Protein AF-0000000065833928 (afdb_homodimer)

Organism: Anaplasma marginale (strain Florida) (NCBI:txid320483)

Foldseek 3Di:
DEWEWEADQFKIKIFDDDPLHTPDIDIDGDDLPQALVNVLVVVQVVVVVVPNCPLVPYDAYEYFHPDVSCVVRVQCNCCPVVVYRYHYQFLVLLVLQQAFEQDPDRGDGSLVSLLLSLVCVVPLQAFAFEWAQEQKTKTWTAHNRRYGNDIDIGGHLVPVQVCCVPPDDPADREHQDDDPDQDDDDRRVNVNSCSLVVNVCVVVVVLVVCVVPDPGDYQYEYEYPRCVSPPPPPSHNYYDPCSSVSSRVVSVVSVVD/DEWEWEADQFKIKIFDDDPLHTPDIDIDGDDLPQALVNVLVVVQVVVVVVPNCPLVPYDAYEYFHPDVSCVVRVQCNCCPVVVYRYHYQFLVLLVLQQAFEQDPDRGDGSLVSLLLSLVCVVPLQFFAFEWAQEQKTKTWTAHSRRYGNDIDIGGHLVPVQVCCVPVDDPADRAHQDDDPDQDDDDRRVNSNSCSLVVNVCVVVVVLVVCVVPDPGDYQYEYEYPRCVSPPPPPSHNYYDPCSSVSSRVVSVVSVVD

InterPro domains:
  IPR004619 Type III pantothenate kinase [MF_01274] (1-256)
  IPR004619 Type III pantothenate kinase [PF03309] (3-208)
  IPR004619 Type III pantothenate kinase [PTHR34265] (1-255)
  IPR004619 Type III pantothenate kinase [TIGR00671] (3-250)
  IPR043129 ATPase, nucleotide binding domain [SSF53067] (1-123)
  IPR043129 ATPase, nucleotide binding domain [SSF53067] (127-253)

pLDDT: mean 93.42, std 5.24, range [69.81, 98.81]

Solvent-accessible surface area (backbone atoms only — not comparable to full-atom values): 26391 Å² total; per-residue (Å²): 66,32,39,33,34,41,34,40,70,63,38,26,39,40,30,39,29,48,97,92,36,79,76,45,72,49,76,45,74,47,50,69,81,56,43,26,67,54,50,47,51,52,49,51,58,60,46,39,72,79,37,83,60,54,70,75,52,50,73,42,38,28,35,24,54,60,41,73,76,37,48,63,28,56,48,44,28,34,42,72,75,59,70,30,84,60,44,70,54,48,64,72,58,33,51,80,71,53,36,40,65,54,32,77,54,68,69,66,53,23,52,54,47,16,33,50,51,33,50,39,70,78,42,58,78,41,29,32,34,41,32,36,25,38,63,47,25,38,37,38,33,29,43,42,80,30,36,31,54,31,26,29,28,30,71,9,67,64,25,51,42,50,17,50,53,71,55,37,86,80,60,75,84,64,61,72,42,93,59,94,58,53,71,25,42,36,71,63,54,5,36,17,16,19,42,32,48,23,49,53,19,16,55,52,38,41,51,51,52,49,54,68,72,42,94,63,75,62,49,30,35,37,21,38,79,50,45,78,83,51,84,86,47,87,81,50,73,40,80,39,75,53,35,43,56,53,10,39,49,52,50,46,56,60,70,75,104,67,32,37,34,34,41,36,38,68,63,38,28,38,40,32,39,29,48,97,92,36,79,77,46,72,49,77,44,75,46,52,68,80,57,44,27,67,54,50,46,51,52,50,50,58,59,47,40,72,79,38,82,60,55,71,75,51,49,72,43,38,29,35,25,54,61,42,75,75,36,47,65,28,56,48,45,29,33,42,72,74,61,70,31,83,60,44,72,54,48,66,73,59,34,52,81,72,52,37,39,63,53,32,77,56,70,69,68,53,23,52,54,46,17,34,50,51,32,50,40,70,77,41,56,78,41,30,33,34,42,32,38,24,37,64,46,24,37,37,38,33,29,42,42,79,31,36,32,54,30,27,29,28,30,72,10,64,62,24,52,42,51,15,49,54,72,57,38,87,82,58,75,84,65,60,71,43,93,59,94,58,54,71,26,41,36,71,63,55,5,36,19,17,19,44,33,47,22,48,52,19,15,54,50,38,41,51,51,51,48,55,69,71,43,94,63,76,63,49,29,34,35,21,38,81,51,43,78,84,50,83,86,46,86,81,52,72,40,78,38,73,54,36,44,56,53,10,40,48,52,53,46,55,60,71,75,104

Nearest PDB structures (foldseek):
  3djc-assembly2_C  TM=9.016E-01  e=1.093E-24  Legionella pneumophila subsp. pneumophila str. Philadelphia 1
  3djc-assembly2_D  TM=9.157E-01  e=5.510E-23  Legionella pneumophila subsp. pneumophila str. Philadelphia 1
  4o5f-assembly1_B  TM=8.153E-01  e=4.069E-18  Burkholderia thailandensis E264
  5b8h-assembly1_B  TM=7.873E-01  e=9.593E-18  Burkholderia cenocepacia J2315
  4o8k-assembly1_B  TM=7.218E-01  e=5.014E-17  Burkholderia thailandensis E264

Secondary structure (DSSP, 8-state):
-EEEEEE-SSEEEEEEEETTEEEEEEEEE--TT--HHHHHHHHHHHHHTT-TTGGGG--EEEEEES-HHHHHHHHHHHHHHH---PEEP-THHHHTTT-EE-SSS----HHHHHHHHHHHHHSTTSEEEEEEESSEEEEEEE-TTSEEEEEEEEE-HHHHHHHHHHH-SSSPP------S-S-BSSHHHHHHHHHHHHHHHHHHHHHHHHHHH-SS-EEEEEESGGGGGGTT-TT-SEE-TTHHHHHHHHHHHHHH-/-EEEEEE-SSEEEEEEEETTEEEEEEEEE--TT--HHHHHHHHHHHHHTT-TTGGGG--EEEEEES-HHHHHHHHHHHHHHT---PEEP-THHHHTTT-EE-SSS----HHHHHHHHHHHHHSTTSEEEEEEESSEEEEEEE-TTSEEEEEEEEE-HHHHHHHHHHH-SSSPP------S-S-BSSHHHHHHHHHHHHHHHHHHHHHHHHHHH-SS-EEEEEESGGGGGGTT-TT-SEE-TTHHHHHHHHHHHHHH-

Structure (mmCIF, N/CA/C/O backbone):
data_AF-0000000065833928-model_v1
#
loop_
_entity.id
_entity.type
_entity.pdbx_description
1 polymer 'Type III pantothenate kinase'
#
loop_
_atom_site.group_PDB
_atom_site.id
_atom_site.type_symbol
_atom_site.label_atom_id
_atom_site.label_alt_id
_atom_site.label_comp_id
_atom_site.label_asym_id
_atom_site.label_entity_id
_atom_site.label_seq_id
_atom_site.pdbx_PDB_ins_code
_atom_site.Cartn_x
_atom_site.Cartn_y
_atom_site.Cartn_z
_atom_site.occupancy
_atom_site.B_iso_or_equiv
_atom_site.auth_seq_id
_atom_site.auth_comp_id
_atom_site.auth_asym_id
_atom_site.auth_atom_id
_atom_site.pdbx_PDB_model_num
ATOM 1 N N . MET A 1 1 ? -5.508 -31.406 -25.391 1 92.62 1 MET A N 1
ATOM 2 C CA . MET A 1 1 ? -5.359 -30.062 -24.812 1 92.62 1 MET A CA 1
ATOM 3 C C . MET A 1 1 ? -5.926 -30.016 -23.406 1 92.62 1 MET A C 1
ATOM 5 O O . MET A 1 1 ? -6.82 -30.797 -23.062 1 92.62 1 MET A O 1
ATOM 9 N N . ILE A 1 2 ? -5.316 -29.219 -22.625 1 95 2 ILE A N 1
ATOM 10 C CA . ILE A 1 2 ? -5.781 -29.062 -21.25 1 95 2 ILE A CA 1
ATOM 11 C C . ILE A 1 2 ? -6.102 -27.594 -20.984 1 95 2 ILE A C 1
ATOM 13 O O . ILE A 1 2 ? -5.488 -26.703 -21.562 1 95 2 ILE A O 1
ATOM 17 N N . VAL A 1 3 ? -7.113 -27.359 -20.125 1 96.38 3 VAL A N 1
ATOM 18 C CA . VAL A 1 3 ? -7.449 -26.016 -19.688 1 96.38 3 VAL A CA 1
ATOM 19 C C . VAL A 1 3 ? -6.93 -25.797 -18.266 1 96.38 3 VAL A C 1
ATOM 21 O O . VAL A 1 3 ? -7.23 -26.578 -17.359 1 96.38 3 VAL A O 1
ATOM 24 N N . ALA A 1 4 ? -6.078 -24.859 -18.141 1 97.88 4 ALA A N 1
ATOM 25 C CA . ALA A 1 4 ? -5.625 -24.422 -16.812 1 97.88 4 ALA A CA 1
ATOM 26 C C . ALA A 1 4 ? -6.387 -23.188 -16.359 1 97.88 4 ALA A C 1
ATOM 28 O O . ALA A 1 4 ? -6.488 -22.203 -17.094 1 97.88 4 ALA A O 1
ATOM 29 N N . VAL A 1 5 ? -6.984 -23.203 -15.125 1 97.62 5 VAL A N 1
ATOM 30 C CA . VAL A 1 5 ? -7.75 -22.094 -14.578 1 97.62 5 VAL A CA 1
ATOM 31 C C . VAL A 1 5 ? -7.133 -21.641 -13.258 1 97.62 5 VAL A C 1
ATOM 33 O O . VAL A 1 5 ? -6.957 -22.438 -12.336 1 97.62 5 VAL A O 1
ATOM 36 N N . ASP A 1 6 ? -6.746 -20.422 -13.172 1 97.75 6 ASP A N 1
ATOM 37 C CA . ASP A 1 6 ? -6.246 -19.797 -11.953 1 97.75 6 ASP A CA 1
ATOM 38 C C . ASP A 1 6 ? -7.242 -18.766 -11.414 1 97.75 6 ASP A C 1
ATOM 40 O O . ASP A 1 6 ? -7.273 -17.625 -11.875 1 97.75 6 ASP A O 1
ATOM 44 N N . VAL A 1 7 ? -7.977 -19.156 -10.398 1 96.62 7 VAL A N 1
ATOM 45 C CA . VAL A 1 7 ? -9.008 -18.312 -9.812 1 96.62 7 VAL A CA 1
ATOM 46 C C . VAL A 1 7 ? -8.422 -17.5 -8.656 1 96.62 7 VAL A C 1
ATOM 48 O O . VAL A 1 7 ? -8.258 -18.016 -7.551 1 96.62 7 VAL A O 1
ATOM 51 N N . GLY A 1 8 ? -8.172 -16.281 -8.93 1 94.06 8 GLY A N 1
ATOM 52 C CA . GLY A 1 8 ? -7.73 -15.344 -7.902 1 94.06 8 GLY A CA 1
ATOM 53 C C . GLY A 1 8 ? -8.859 -14.484 -7.355 1 94.06 8 GLY A C 1
ATOM 54 O O . GLY A 1 8 ? -9.984 -14.539 -7.855 1 94.06 8 GLY A O 1
ATOM 55 N N . ASN A 1 9 ? -8.586 -13.609 -6.379 1 90.44 9 ASN A N 1
ATOM 56 C CA . ASN A 1 9 ? -9.586 -12.766 -5.727 1 90.44 9 ASN A CA 1
ATOM 57 C C . ASN A 1 9 ? -10.156 -11.734 -6.691 1 90.44 9 ASN A C 1
ATOM 59 O O . ASN A 1 9 ? -11.352 -11.422 -6.637 1 90.44 9 ASN A O 1
ATOM 63 N N . THR A 1 10 ? -9.336 -11.234 -7.488 1 88.19 10 THR A N 1
ATOM 64 C CA . THR A 1 10 ? -9.727 -10.133 -8.359 1 88.19 10 THR A CA 1
ATOM 65 C C . THR A 1 10 ? -10.023 -10.633 -9.766 1 88.19 10 THR A C 1
ATOM 67 O O . THR A 1 10 ? -11.016 -10.227 -10.383 1 88.19 10 THR A O 1
ATOM 70 N N . SER A 1 11 ? -9.156 -11.562 -10.164 1 91.62 11 SER A N 1
ATOM 71 C CA . SER A 1 11 ? -9.266 -12.016 -11.547 1 91.62 11 SER A CA 1
ATOM 72 C C . SER A 1 11 ? -9.086 -13.523 -11.656 1 91.62 11 SER A C 1
ATOM 74 O O . SER A 1 11 ? -8.5 -14.148 -10.766 1 91.62 11 SER A O 1
ATOM 76 N N . THR A 1 12 ? -9.68 -14.055 -12.688 1 94.75 12 THR A N 1
ATOM 77 C CA . THR A 1 12 ? -9.531 -15.453 -13.062 1 94.75 12 THR A CA 1
ATOM 78 C C . THR A 1 12 ? -8.82 -15.586 -14.406 1 94.75 12 THR A C 1
ATOM 80 O O . THR A 1 12 ? -9.273 -15.031 -15.414 1 94.75 12 THR A O 1
ATOM 83 N N . LYS A 1 13 ? -7.695 -16.297 -14.406 1 96.69 13 LYS A N 1
ATOM 84 C CA . LYS A 1 13 ? -6.945 -16.562 -15.625 1 96.69 13 LYS A CA 1
ATOM 85 C C . LYS A 1 13 ? -7.273 -17.953 -16.188 1 96.69 13 LYS A C 1
ATOM 87 O O . LYS A 1 13 ? -7.316 -18.938 -15.438 1 96.69 13 LYS A O 1
ATOM 92 N N . ILE A 1 14 ? -7.594 -17.969 -17.422 1 95.94 14 ILE A N 1
ATOM 93 C CA . ILE A 1 14 ? -7.891 -19.203 -18.125 1 95.94 14 ILE A CA 1
ATOM 94 C C . ILE A 1 14 ? -6.91 -19.391 -19.281 1 95.94 14 ILE A C 1
ATOM 96 O O . ILE A 1 14 ? -6.742 -18.484 -20.109 1 95.94 14 ILE A O 1
ATOM 100 N N . ALA A 1 15 ? -6.258 -20.594 -19.281 1 96.75 15 ALA A N 1
ATOM 101 C CA . ALA A 1 15 ? -5.289 -20.859 -20.359 1 96.75 15 ALA A CA 1
ATOM 102 C C . ALA A 1 15 ? -5.551 -22.203 -21.016 1 96.75 15 ALA A C 1
ATOM 104 O O . ALA A 1 15 ? -5.867 -23.188 -20.344 1 96.75 15 ALA A O 1
ATOM 105 N N . LEU A 1 16 ? -5.57 -22.172 -22.328 1 95 16 LEU A N 1
ATOM 106 C CA . LEU A 1 16 ? -5.57 -23.406 -23.125 1 95 16 LEU A CA 1
ATOM 107 C C . LEU A 1 16 ? -4.145 -23.859 -23.406 1 95 16 LEU A C 1
ATOM 109 O O . LEU A 1 16 ? -3.346 -23.094 -23.969 1 95 16 LEU A O 1
ATOM 113 N N . CYS A 1 17 ? -3.869 -25.109 -22.984 1 95.75 17 CYS A N 1
ATOM 114 C CA . CYS A 1 17 ? -2.496 -25.578 -23.078 1 95.75 17 CYS A CA 1
ATOM 115 C C . CYS A 1 17 ? -2.424 -26.875 -23.891 1 95.75 17 CYS A C 1
ATOM 117 O O . CYS A 1 17 ? -3.297 -27.734 -23.766 1 95.75 17 CYS A O 1
ATOM 119 N N . GLU A 1 18 ? -1.378 -26.938 -24.734 1 92.38 18 GLU A N 1
ATOM 120 C CA . GLU A 1 18 ? -1.1 -28.125 -25.547 1 92.38 18 GLU A CA 1
ATOM 121 C C . GLU A 1 18 ? 0.374 -28.516 -25.453 1 92.38 18 GLU A C 1
ATOM 123 O O . GLU A 1 18 ? 1.253 -27.703 -25.75 1 92.38 18 GLU A O 1
ATOM 128 N N . ASN A 1 19 ? 0.667 -29.766 -25.109 1 89.19 19 ASN A N 1
ATOM 129 C CA . ASN A 1 19 ? 2.027 -30.281 -25.016 1 89.19 19 ASN A CA 1
ATOM 130 C C . ASN A 1 19 ? 2.906 -29.391 -24.156 1 89.19 19 ASN A C 1
ATOM 132 O O . ASN A 1 19 ? 4.004 -29.016 -24.562 1 89.19 19 ASN A O 1
ATOM 136 N N . GLY A 1 20 ? 2.314 -28.906 -23.047 1 86.19 20 GLY A N 1
ATOM 137 C CA . GLY A 1 20 ? 3.068 -28.141 -22.062 1 86.19 20 GLY A CA 1
ATOM 138 C C . GLY A 1 20 ? 3.209 -26.672 -22.438 1 86.19 20 GLY A C 1
ATOM 139 O O . GLY A 1 20 ? 3.822 -25.906 -21.688 1 86.19 20 GLY A O 1
ATOM 140 N N . THR A 1 21 ? 2.615 -26.281 -23.484 1 91.56 21 THR A N 1
ATOM 141 C CA . THR A 1 21 ? 2.719 -24.891 -23.938 1 91.56 21 THR A CA 1
ATOM 142 C C . THR A 1 21 ? 1.354 -24.203 -23.922 1 91.56 21 THR A C 1
ATOM 144 O O . THR A 1 21 ? 0.336 -24.844 -24.219 1 91.56 21 THR A O 1
ATOM 147 N N . VAL A 1 22 ? 1.414 -22.938 -23.641 1 93.75 22 VAL A N 1
ATOM 148 C CA . VAL A 1 22 ? 0.18 -22.156 -23.641 1 93.75 22 VAL A CA 1
ATOM 149 C C . VAL A 1 22 ? -0.176 -21.781 -25.078 1 93.75 22 VAL A C 1
ATOM 151 O O . VAL A 1 22 ? 0.605 -21.109 -25.766 1 93.75 22 VAL A O 1
ATOM 154 N N . VAL A 1 23 ? -1.333 -22.156 -25.531 1 91.81 23 VAL A N 1
ATOM 155 C CA . VAL A 1 23 ? -1.805 -21.891 -26.891 1 91.81 23 VAL A CA 1
ATOM 156 C C . VAL A 1 23 ? -2.59 -20.578 -26.906 1 91.81 23 VAL A C 1
ATOM 158 O O . VAL A 1 23 ? -2.514 -19.812 -27.875 1 91.81 23 VAL A O 1
ATOM 161 N N . ASP A 1 24 ? -3.367 -20.359 -25.859 1 92.12 24 ASP A N 1
ATOM 162 C CA . ASP A 1 24 ? -4.164 -19.156 -25.672 1 92.12 24 ASP A CA 1
ATOM 163 C C . ASP A 1 24 ? -4.445 -18.906 -24.203 1 92.12 24 ASP A C 1
ATOM 165 O O . ASP A 1 24 ? -4.332 -19.812 -23.375 1 92.12 24 ASP A O 1
ATOM 169 N N . LYS A 1 25 ? -4.684 -17.672 -23.938 1 94 25 LYS A N 1
ATOM 170 C CA . LYS A 1 25 ? -4.969 -17.328 -22.531 1 94 25 LYS A CA 1
ATOM 171 C C . LYS A 1 25 ? -5.898 -16.125 -22.438 1 94 25 LYS A C 1
ATOM 173 O O . LYS A 1 25 ? -5.863 -15.242 -23.297 1 94 25 LYS A O 1
ATOM 178 N N . TRP A 1 26 ? -6.703 -16.125 -21.422 1 92.62 26 TRP A N 1
ATOM 179 C CA . TRP A 1 26 ? -7.672 -15.07 -21.172 1 92.62 26 TRP A CA 1
ATOM 180 C C . TRP A 1 26 ? -7.734 -14.727 -19.688 1 92.62 26 TRP A C 1
ATOM 182 O O . TRP A 1 26 ? -7.359 -15.547 -18.844 1 92.62 26 TRP A O 1
ATOM 192 N N . ARG A 1 27 ? -8.078 -13.523 -19.438 1 92.44 27 ARG A N 1
ATOM 193 C CA . ARG A 1 27 ? -8.32 -13.055 -18.078 1 92.44 27 ARG A CA 1
ATOM 194 C C . ARG A 1 27 ? -9.719 -12.461 -17.938 1 92.44 27 ARG A C 1
ATOM 196 O O . ARG A 1 27 ? -10.133 -11.641 -18.766 1 92.44 27 ARG A O 1
ATOM 203 N N . ILE A 1 28 ? -10.484 -12.883 -16.938 1 91.75 28 ILE A N 1
ATOM 204 C CA . ILE A 1 28 ? -11.82 -12.352 -16.656 1 91.75 28 ILE A CA 1
ATOM 205 C C . ILE A 1 28 ? -11.922 -11.984 -15.172 1 91.75 28 ILE A C 1
ATOM 207 O O . ILE A 1 28 ? -11.094 -12.406 -14.359 1 91.75 28 ILE A O 1
ATOM 211 N N . SER A 1 29 ? -12.891 -11.141 -14.82 1 91.25 29 SER A N 1
ATOM 212 C CA . SER A 1 29 ? -13.102 -10.773 -13.422 1 91.25 29 SER A CA 1
ATOM 213 C C . SER A 1 29 ? -13.602 -11.953 -12.602 1 91.25 29 SER A C 1
ATOM 215 O O . SER A 1 29 ? -14.383 -12.773 -13.102 1 91.25 29 SER A O 1
ATOM 217 N N . THR A 1 30 ? -13.125 -12.016 -11.406 1 92 30 THR A N 1
ATOM 218 C CA . THR A 1 30 ? -13.68 -13.016 -10.5 1 92 30 THR A CA 1
ATOM 219 C C . THR A 1 30 ? -15.016 -12.555 -9.93 1 92 30 THR A C 1
ATOM 221 O O . THR A 1 30 ? -15.109 -11.461 -9.375 1 92 30 THR A O 1
ATOM 224 N N . CYS A 1 31 ? -15.977 -13.336 -10.211 1 88.44 31 CYS A N 1
ATOM 225 C CA . CYS A 1 31 ? -17.328 -13.047 -9.727 1 88.44 31 CYS A CA 1
ATOM 226 C C . CYS A 1 31 ? -17.938 -14.281 -9.07 1 88.44 31 CYS A C 1
ATOM 228 O O . CYS A 1 31 ? -18.125 -15.312 -9.727 1 88.44 31 CYS A O 1
ATOM 230 N N . GLY A 1 32 ? -18.281 -14.133 -7.824 1 86.06 32 GLY A N 1
ATOM 231 C CA . GLY A 1 32 ? -18.812 -15.242 -7.059 1 86.06 32 GLY A CA 1
ATOM 232 C C . GLY A 1 32 ? -20.156 -15.719 -7.57 1 86.06 32 GLY A C 1
ATOM 233 O O . GLY A 1 32 ? -20.562 -16.859 -7.316 1 86.06 32 GLY A O 1
ATOM 234 N N . LYS A 1 33 ? -20.891 -14.875 -8.266 1 85.88 33 LYS A N 1
ATOM 235 C CA . LYS A 1 33 ? -22.234 -15.188 -8.727 1 85.88 33 LYS A CA 1
ATOM 236 C C . LYS A 1 33 ? -22.219 -15.758 -10.141 1 85.88 33 LYS A C 1
ATOM 238 O O . LYS A 1 33 ? -23.25 -16.203 -10.648 1 85.88 33 LYS A O 1
ATOM 243 N N . ARG A 1 34 ? -21.016 -15.812 -10.781 1 88.88 34 ARG A N 1
ATOM 244 C CA . ARG A 1 34 ? -20.938 -16.312 -12.156 1 88.88 34 ARG A CA 1
ATOM 245 C C . ARG A 1 34 ? -21.219 -17.812 -12.219 1 88.88 34 ARG A C 1
ATOM 247 O O . ARG A 1 34 ? -20.594 -18.594 -11.5 1 88.88 34 ARG A O 1
ATOM 254 N N . THR A 1 35 ? -22.188 -18.141 -13.117 1 87.75 35 THR A N 1
ATOM 255 C CA . THR A 1 35 ? -22.594 -19.547 -13.234 1 87.75 35 THR A CA 1
ATOM 256 C C . THR A 1 35 ? -21.688 -20.281 -14.234 1 87.75 35 THR A C 1
ATOM 258 O O . THR A 1 35 ? -20.953 -19.656 -14.992 1 87.75 35 THR A O 1
ATOM 261 N N . ALA A 1 36 ? -21.859 -21.609 -14.18 1 91.19 36 ALA A N 1
ATOM 262 C CA . ALA A 1 36 ? -21.141 -22.453 -15.125 1 91.19 36 ALA A CA 1
ATOM 263 C C . ALA A 1 36 ? -21.469 -22.094 -16.562 1 91.19 36 ALA A C 1
ATOM 265 O O . ALA A 1 36 ? -20.578 -22.047 -17.422 1 91.19 36 ALA A O 1
ATOM 266 N N . ALA A 1 37 ? -22.672 -21.844 -16.797 1 88.31 37 ALA A N 1
ATOM 267 C CA . ALA A 1 37 ? -23.109 -21.484 -18.141 1 88.31 37 ALA A CA 1
ATOM 268 C C . ALA A 1 37 ? -22.484 -20.172 -18.594 1 88.31 37 ALA A C 1
ATOM 270 O O . ALA A 1 37 ? -22.109 -20.016 -19.766 1 88.31 37 ALA A O 1
ATOM 271 N N . GLU A 1 38 ? -22.375 -19.266 -17.656 1 88.44 38 GLU A N 1
ATOM 272 C CA . GLU A 1 38 ? -21.75 -17.984 -17.969 1 88.44 38 GLU A CA 1
ATOM 273 C C . GLU A 1 38 ? -20.266 -18.141 -18.25 1 88.44 38 GLU A C 1
ATOM 275 O O . GLU A 1 38 ? -19.734 -17.531 -19.172 1 88.44 38 GLU A O 1
ATOM 280 N N . TYR A 1 39 ? -19.688 -18.969 -17.422 1 89.75 39 TYR A N 1
ATOM 281 C CA . TYR A 1 39 ? -18.281 -19.281 -17.703 1 89.75 39 TYR A CA 1
ATOM 282 C C . TYR A 1 39 ? -18.125 -19.859 -19.094 1 89.75 39 TYR A C 1
ATOM 284 O O . TYR A 1 39 ? -17.25 -19.438 -19.859 1 89.75 39 TYR A O 1
ATOM 292 N N . PHE A 1 40 ? -18.922 -20.781 -19.422 1 89.62 40 PHE A N 1
ATOM 293 C CA . PHE A 1 40 ? -18.828 -21.453 -20.703 1 89.62 40 PHE A CA 1
ATOM 294 C C . PHE A 1 40 ? -19.062 -20.484 -21.859 1 89.62 40 PHE A C 1
ATOM 296 O O . PHE A 1 40 ? -18.359 -20.531 -22.859 1 89.62 40 PHE A O 1
ATOM 303 N N . SER A 1 41 ? -20.031 -19.703 -21.688 1 88.75 41 SER A N 1
ATOM 304 C CA . SER A 1 41 ? -20.312 -18.703 -22.703 1 88.75 41 SER A CA 1
ATOM 305 C C . SER A 1 41 ? -19.109 -17.797 -22.953 1 88.75 41 SER A C 1
ATOM 307 O O . SER A 1 41 ? -18.75 -17.531 -24.094 1 88.75 41 SER A O 1
ATOM 309 N N . CYS A 1 42 ? -18.516 -17.406 -21.875 1 87.5 42 CYS A N 1
ATOM 310 C CA . CYS A 1 42 ? -17.359 -16.531 -21.953 1 87.5 42 CYS A CA 1
ATOM 311 C C . CYS A 1 42 ? -16.203 -17.219 -22.656 1 87.5 42 CYS A C 1
ATOM 313 O O . CYS A 1 42 ? -15.625 -16.672 -23.609 1 87.5 42 CYS A O 1
ATOM 315 N N . ILE A 1 43 ? -15.93 -18.438 -22.266 1 87.56 43 ILE A N 1
ATOM 316 C CA . ILE A 1 43 ? -14.789 -19.172 -22.797 1 87.56 43 ILE A CA 1
ATOM 317 C C . ILE A 1 43 ? -15.039 -19.516 -24.266 1 87.56 43 ILE A C 1
ATOM 319 O O . ILE A 1 43 ? -14.109 -19.469 -25.078 1 87.56 43 ILE A O 1
ATOM 323 N N . SER A 1 44 ? -16.25 -19.875 -24.547 1 88.19 44 SER A N 1
ATOM 324 C CA . SER A 1 44 ? -16.609 -20.266 -25.906 1 88.19 44 SER A CA 1
ATOM 325 C C . SER A 1 44 ? -16.391 -19.109 -26.891 1 88.19 44 SER A C 1
ATOM 327 O O . SER A 1 44 ? -15.82 -19.297 -27.969 1 88.19 44 SER A O 1
ATOM 329 N N . VAL A 1 45 ? -16.797 -17.984 -26.484 1 85.5 45 VAL A N 1
ATOM 330 C CA . 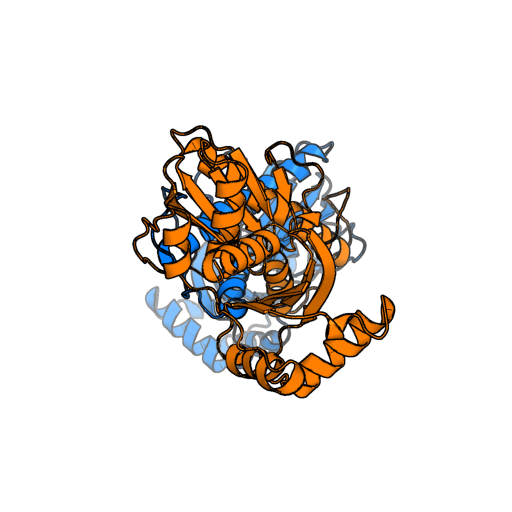VAL A 1 45 ? -16.672 -16.812 -27.328 1 85.5 45 VAL A CA 1
ATOM 331 C C . VAL A 1 45 ? -15.195 -16.453 -27.5 1 85.5 45 VAL A C 1
ATOM 333 O O . VAL A 1 45 ? -14.742 -16.188 -28.625 1 85.5 45 VAL A O 1
ATOM 336 N N . LEU A 1 46 ? -14.508 -16.578 -26.453 1 84.12 46 LEU A N 1
ATOM 337 C CA . LEU A 1 46 ? -13.094 -16.219 -26.484 1 84.12 46 LEU A CA 1
ATOM 338 C C . LEU A 1 46 ? -12.289 -17.234 -27.297 1 84.12 46 LEU A C 1
ATOM 340 O O . LEU A 1 46 ? -11.438 -16.844 -28.094 1 84.12 46 LEU A O 1
ATOM 344 N N . ALA A 1 47 ? -12.586 -18.469 -27.172 1 85.38 47 ALA A N 1
ATOM 345 C CA . ALA A 1 47 ? -11.859 -19.531 -27.844 1 85.38 47 ALA A CA 1
ATOM 346 C C . ALA A 1 47 ? -12.172 -19.547 -29.344 1 85.38 47 ALA A C 1
ATOM 348 O O . ALA A 1 47 ? -11.32 -19.906 -30.156 1 85.38 47 ALA A O 1
ATOM 349 N N . SER A 1 48 ? -13.367 -19.188 -29.672 1 84.31 48 SER A N 1
ATOM 350 C CA . SER A 1 48 ? -13.805 -19.234 -31.062 1 84.31 48 SER A CA 1
ATOM 351 C C . SER A 1 48 ? -13.039 -18.234 -31.922 1 84.31 48 SER A C 1
ATOM 353 O O . SER A 1 48 ? -12.984 -18.359 -33.156 1 84.31 48 SER A O 1
ATOM 355 N N . ARG A 1 49 ? -12.461 -17.281 -31.266 1 82.69 49 ARG A N 1
ATOM 356 C CA . ARG A 1 49 ? -11.68 -16.297 -32 1 82.69 49 ARG A CA 1
ATOM 357 C C . ARG A 1 49 ? -10.438 -16.922 -32.625 1 82.69 49 ARG A C 1
ATOM 359 O O . ARG A 1 49 ? -9.93 -16.438 -33.625 1 82.69 49 ARG A O 1
ATOM 366 N N . ARG A 1 50 ? -9.945 -17.922 -32.031 1 79.62 50 ARG A N 1
ATOM 367 C CA . ARG A 1 50 ? -8.781 -18.625 -32.562 1 79.62 50 ARG A CA 1
ATOM 368 C C . ARG A 1 50 ? -9.195 -19.672 -33.594 1 79.62 50 ARG A C 1
ATOM 370 O O . ARG A 1 50 ? -8.695 -19.672 -34.719 1 79.62 50 ARG A O 1
ATOM 377 N N . SER A 1 51 ? -10.078 -20.641 -33.156 1 79.25 51 SER A N 1
ATOM 378 C CA . SER A 1 51 ? -10.656 -21.672 -34 1 79.25 51 SER A CA 1
ATOM 379 C C . SER A 1 51 ? -12 -22.156 -33.469 1 79.25 51 SER A C 1
ATOM 381 O O . SER A 1 51 ? -12.141 -22.375 -32.25 1 79.25 51 SER A O 1
ATOM 383 N N . ALA A 1 52 ? -12.93 -22.266 -34.312 1 75.69 52 ALA A N 1
ATOM 384 C CA . ALA A 1 52 ? -14.305 -22.594 -33.938 1 75.69 52 ALA A CA 1
ATOM 385 C C . ALA A 1 52 ? -14.375 -23.875 -33.156 1 75.69 52 ALA A C 1
ATOM 387 O O . ALA A 1 52 ? -15.234 -24.031 -32.281 1 75.69 52 ALA A O 1
ATOM 388 N N . ASP A 1 53 ? -13.445 -24.766 -33.312 1 84 53 ASP A N 1
ATOM 389 C CA . ASP A 1 53 ? -13.609 -26.078 -32.688 1 84 53 ASP A CA 1
ATOM 390 C C . ASP A 1 53 ? -12.445 -26.375 -31.734 1 84 53 ASP A C 1
ATOM 392 O O . ASP A 1 53 ? -12.172 -27.547 -31.422 1 84 53 ASP A O 1
ATOM 396 N N . ILE A 1 54 ? -11.906 -25.391 -31.25 1 85.69 54 ILE A N 1
ATOM 397 C CA . ILE A 1 54 ? -10.68 -25.625 -30.484 1 85.69 54 ILE A CA 1
ATOM 398 C C . ILE A 1 54 ? -11.008 -26.281 -29.156 1 85.69 54 ILE A C 1
ATOM 400 O O . ILE A 1 54 ? -10.234 -27.109 -28.656 1 85.69 54 ILE A O 1
ATOM 404 N N . LEU A 1 55 ? -12.141 -26 -28.672 1 89.38 55 LEU A N 1
ATOM 405 C CA . LEU A 1 55 ? -12.531 -26.516 -27.359 1 89.38 55 LEU A CA 1
ATOM 406 C C . LEU A 1 55 ? -12.859 -28 -27.438 1 89.38 55 LEU A C 1
ATOM 408 O O . LEU A 1 55 ? -12.891 -28.688 -26.406 1 89.38 55 LEU A O 1
ATOM 412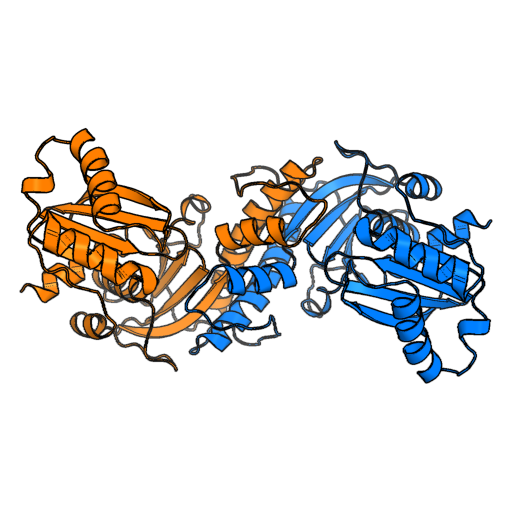 N N . ALA A 1 56 ? -13.156 -28.406 -28.656 1 88.38 56 ALA A N 1
ATOM 413 C CA . ALA A 1 56 ? -13.477 -29.812 -28.859 1 88.38 56 ALA A CA 1
ATOM 414 C C . ALA A 1 56 ? -12.273 -30.703 -28.531 1 88.38 56 ALA A C 1
ATOM 416 O O . ALA A 1 56 ? -12.438 -31.875 -28.203 1 88.38 56 ALA A O 1
ATOM 417 N N . GLY A 1 57 ? -11.109 -30.172 -28.547 1 89.62 57 GLY A N 1
ATOM 418 C CA . GLY A 1 57 ? -9.883 -30.906 -28.297 1 89.62 57 GLY A CA 1
ATOM 419 C C . GLY A 1 57 ? -9.492 -30.922 -26.828 1 89.62 57 GLY A C 1
ATOM 420 O O . GLY A 1 57 ? -8.516 -31.578 -26.453 1 89.62 57 GLY A O 1
ATOM 421 N N . VAL A 1 58 ? -10.305 -30.391 -26 1 93.56 58 VAL A N 1
ATOM 422 C CA . VAL A 1 58 ? -9.992 -30.312 -24.578 1 93.56 58 VAL A CA 1
ATOM 423 C C . VAL A 1 58 ? -10.258 -31.656 -23.922 1 93.56 58 VAL A C 1
ATOM 425 O O . VAL A 1 58 ? -11.352 -32.219 -24.047 1 93.56 58 VAL A O 1
ATOM 428 N N . ARG A 1 59 ? -9.242 -32.188 -23.25 1 94.12 59 ARG A N 1
ATOM 429 C CA . ARG A 1 59 ? -9.344 -33.531 -22.672 1 94.12 59 ARG A CA 1
ATOM 430 C C . ARG A 1 59 ? -9.117 -33.469 -21.172 1 94.12 59 ARG A C 1
ATOM 432 O O . ARG A 1 59 ? -9.305 -34.5 -20.469 1 94.12 59 ARG A O 1
ATOM 439 N N . GLY A 1 60 ? -8.703 -32.375 -20.641 1 96 60 GLY A N 1
ATOM 440 C CA . GLY A 1 60 ? -8.438 -32.25 -19.219 1 96 60 GLY A CA 1
ATOM 441 C C . GLY A 1 60 ? -8.484 -30.812 -18.719 1 96 60 GLY A C 1
ATOM 442 O O . GLY A 1 60 ? -8.422 -29.875 -19.516 1 96 60 GLY A O 1
ATOM 443 N N . ALA A 1 61 ? -8.656 -30.656 -17.406 1 97.19 61 ALA A N 1
ATOM 444 C CA . ALA A 1 61 ? -8.695 -29.344 -16.781 1 97.19 61 ALA A CA 1
ATOM 445 C C . ALA A 1 61 ? -8.086 -29.391 -15.383 1 97.19 61 ALA A C 1
ATOM 447 O O . ALA A 1 61 ? -8.273 -30.359 -14.648 1 97.19 61 ALA A O 1
ATOM 448 N N . ALA A 1 62 ? -7.371 -28.422 -15.062 1 98.12 62 ALA A N 1
ATOM 449 C CA . ALA A 1 62 ? -6.828 -28.234 -13.719 1 98.12 62 ALA A CA 1
ATOM 450 C C . ALA A 1 62 ? -7.105 -26.828 -13.195 1 98.12 62 ALA A C 1
ATOM 452 O O . ALA A 1 62 ? -7.023 -25.859 -13.945 1 98.12 62 ALA A O 1
ATOM 453 N N . ILE A 1 63 ? -7.461 -26.75 -11.875 1 98.19 63 ILE A N 1
ATOM 454 C CA . ILE A 1 63 ? -7.945 -25.484 -11.305 1 98.19 63 ILE A CA 1
ATOM 455 C C . ILE A 1 63 ? -7.133 -25.141 -10.055 1 98.19 63 ILE A C 1
ATOM 457 O O . ILE A 1 63 ? -7.027 -25.953 -9.133 1 98.19 63 ILE A O 1
ATOM 461 N N . SER A 1 64 ? -6.496 -24.078 -10.07 1 98.06 64 SER A N 1
ATOM 462 C CA . SER A 1 64 ? -6 -23.406 -8.875 1 98.06 64 SER A CA 1
ATOM 463 C C . SER A 1 64 ? -6.969 -22.328 -8.406 1 98.06 64 SER A C 1
ATOM 465 O O . SER A 1 64 ? -7.301 -21.406 -9.164 1 98.06 64 SER A O 1
ATOM 467 N N . SER A 1 65 ? -7.461 -22.422 -7.164 1 96.69 65 SER A N 1
ATOM 468 C CA . SER A 1 65 ? -8.453 -21.453 -6.711 1 96.69 65 SER A CA 1
ATOM 469 C C . SER A 1 65 ? -8.188 -21.031 -5.27 1 96.69 65 SER A C 1
ATOM 471 O O . SER A 1 65 ? -7.93 -21.875 -4.406 1 96.69 65 SER A O 1
ATOM 473 N N . VAL A 1 66 ? -8.203 -19.75 -5.066 1 93.69 66 VAL A N 1
ATOM 474 C CA . VAL A 1 66 ? -8.141 -19.219 -3.709 1 93.69 66 VAL A CA 1
ATOM 475 C C . VAL A 1 66 ? -9.453 -18.531 -3.361 1 93.69 66 VAL A C 1
ATOM 477 O O . VAL A 1 66 ? -9.5 -17.719 -2.438 1 93.69 66 VAL A O 1
ATOM 480 N N . VAL A 1 67 ? -10.492 -18.75 -4.121 1 93.31 67 VAL A N 1
ATOM 481 C CA . VAL A 1 67 ? -11.836 -18.203 -3.912 1 93.31 67 VAL A CA 1
ATOM 482 C C . VAL A 1 67 ? -12.852 -19.344 -3.852 1 93.31 67 VAL A C 1
ATOM 484 O O . VAL A 1 67 ? -13.547 -19.609 -4.828 1 93.31 67 VAL A O 1
ATOM 487 N N . PRO A 1 68 ? -13.109 -19.844 -2.725 1 91.56 68 PRO A N 1
ATOM 488 C CA . PRO A 1 68 ? -13.891 -21.078 -2.58 1 91.56 68 PRO A CA 1
ATOM 489 C C . PRO A 1 68 ? -15.305 -20.938 -3.143 1 91.56 68 PRO A C 1
ATOM 491 O O . PRO A 1 68 ? -15.836 -21.891 -3.719 1 91.56 68 PRO A O 1
ATOM 494 N N . VAL A 1 69 ? -15.891 -19.812 -3.098 1 90.94 69 VAL A N 1
ATOM 495 C CA . VAL A 1 69 ? -17.297 -19.609 -3.461 1 90.94 69 VAL A CA 1
ATOM 496 C C . VAL A 1 69 ? -17.469 -19.828 -4.961 1 90.94 69 VAL A C 1
ATOM 498 O O . VAL A 1 69 ? -18.578 -20.109 -5.43 1 90.94 69 VAL A O 1
ATOM 501 N N . VAL A 1 70 ? -16.391 -19.797 -5.699 1 93.62 70 VAL A N 1
ATOM 502 C CA . VAL A 1 70 ? -16.469 -19.891 -7.152 1 93.62 70 VAL A CA 1
ATOM 503 C C . VAL A 1 70 ? -16.219 -21.344 -7.582 1 93.62 70 VAL A C 1
ATOM 505 O O . VAL A 1 70 ? -16.516 -21.719 -8.719 1 93.62 70 VAL A O 1
ATOM 508 N N . ASN A 1 71 ? -15.758 -22.219 -6.707 1 95.5 71 ASN A N 1
ATOM 509 C CA . ASN A 1 71 ? -15.227 -23.531 -7.047 1 95.5 71 ASN A CA 1
ATOM 510 C C . ASN A 1 71 ? -16.312 -24.422 -7.66 1 95.5 71 ASN A C 1
ATOM 512 O O . ASN A 1 71 ? -16.062 -25.109 -8.656 1 95.5 71 ASN A O 1
ATOM 516 N N . ARG A 1 72 ? -17.453 -24.328 -7.062 1 95.31 72 ARG A N 1
ATOM 517 C CA . ARG A 1 72 ? -18.531 -25.203 -7.547 1 95.31 72 ARG A CA 1
ATOM 518 C C . ARG A 1 72 ? -18.922 -24.844 -8.977 1 95.31 72 ARG A C 1
ATOM 520 O O . ARG A 1 72 ? -19.188 -25.734 -9.789 1 95.31 72 ARG A O 1
ATOM 527 N N . HIS A 1 73 ? -18.922 -23.609 -9.273 1 95.19 73 HIS A N 1
ATOM 528 C CA . HIS A 1 73 ? -19.328 -23.156 -10.602 1 95.19 73 HIS A CA 1
ATOM 529 C C . HIS A 1 73 ? -18.281 -23.531 -11.656 1 95.19 73 HIS A C 1
ATOM 531 O O . HIS A 1 73 ? -18.641 -23.938 -12.766 1 95.19 73 HIS A O 1
ATOM 537 N N . VAL A 1 74 ? -17.078 -23.438 -11.297 1 96.12 74 VAL A N 1
ATOM 538 C CA . VAL A 1 74 ? -16.016 -23.781 -12.234 1 96.12 74 VAL A CA 1
ATOM 539 C C . VAL A 1 74 ? -15.969 -25.281 -12.445 1 96.12 74 VAL A C 1
ATOM 541 O O . VAL A 1 74 ? -15.742 -25.75 -13.562 1 96.12 74 VAL A O 1
ATOM 544 N N . GLU A 1 75 ? -16.125 -25.984 -11.359 1 96.81 75 GLU A N 1
ATOM 545 C CA . GLU A 1 75 ? -16.203 -27.438 -11.469 1 96.81 75 GLU A CA 1
ATOM 546 C C . GLU A 1 75 ? -17.344 -27.875 -12.391 1 96.81 75 GLU A C 1
ATOM 548 O O . GLU A 1 75 ? -17.156 -28.719 -13.273 1 96.81 75 GLU A O 1
ATOM 553 N N . GLU A 1 76 ? -18.5 -27.281 -12.195 1 96.5 76 GLU A N 1
ATOM 554 C CA . GLU A 1 76 ? -19.672 -27.578 -12.992 1 96.5 76 GLU A CA 1
ATOM 555 C C . GLU A 1 76 ? -19.453 -27.234 -14.461 1 96.5 76 GLU A C 1
ATOM 557 O O . GLU A 1 76 ? -19.953 -27.922 -15.352 1 96.5 76 GLU A O 1
ATOM 562 N N . LEU A 1 77 ? -18.734 -26.188 -14.695 1 95.44 77 LEU A N 1
ATOM 563 C CA . LEU A 1 77 ? -18.391 -25.797 -16.062 1 95.44 77 LEU A CA 1
ATOM 564 C C . LEU A 1 77 ? -17.766 -26.969 -16.812 1 95.44 77 LEU A C 1
ATOM 566 O O . LEU A 1 77 ? -18.219 -27.328 -17.906 1 95.44 77 LEU A O 1
ATOM 570 N N . PHE A 1 78 ? -16.797 -27.641 -16.219 1 96.62 78 PHE A N 1
ATOM 571 C CA . PHE A 1 78 ? -16.047 -28.672 -16.906 1 96.62 78 PHE A CA 1
ATOM 572 C C . PHE A 1 78 ? -16.844 -29.984 -16.922 1 96.62 78 PHE A C 1
ATOM 574 O O . PHE A 1 78 ? -16.828 -30.703 -17.922 1 96.62 78 PHE A O 1
ATOM 581 N N . GLU A 1 79 ? -17.516 -30.281 -15.906 1 96.62 79 GLU A N 1
ATOM 582 C CA . GLU A 1 79 ? -18.312 -31.5 -15.852 1 96.62 79 GLU A CA 1
ATOM 583 C C . GLU A 1 79 ? -19.453 -31.469 -16.859 1 96.62 79 GLU A C 1
ATOM 585 O O . GLU A 1 79 ? -19.656 -32.438 -17.609 1 96.62 79 GLU A O 1
ATOM 590 N N . ARG A 1 80 ? -20.094 -30.359 -16.906 1 94.75 80 ARG A N 1
ATOM 591 C CA . ARG A 1 80 ? -21.328 -30.281 -17.672 1 94.75 80 ARG A CA 1
ATOM 592 C C . ARG A 1 80 ? -21.047 -29.984 -19.141 1 94.75 80 ARG A C 1
ATOM 594 O O . ARG A 1 80 ? -21.703 -30.516 -20.031 1 94.75 80 ARG A O 1
ATOM 601 N N . PHE A 1 81 ? -20.078 -29.188 -19.391 1 93 81 PHE A N 1
ATOM 602 C CA . PHE A 1 81 ? -19.938 -28.688 -20.75 1 93 81 PHE A CA 1
ATOM 603 C C . PHE A 1 81 ? -18.781 -29.391 -21.469 1 93 81 PHE A C 1
ATOM 605 O O . PHE A 1 81 ? -18.703 -29.375 -22.703 1 93 81 PHE A O 1
ATOM 612 N N . PHE A 1 82 ? -17.906 -30.047 -20.703 1 93.88 82 PHE A N 1
ATOM 613 C CA . PHE A 1 82 ? -16.766 -30.688 -21.328 1 93.88 82 PHE A CA 1
ATOM 614 C C . PHE A 1 82 ? -16.734 -32.188 -20.984 1 93.88 82 PHE A C 1
ATOM 616 O O . PHE A 1 82 ? -15.938 -32.938 -21.562 1 93.88 82 PHE A O 1
ATOM 623 N N . ASN A 1 83 ? -17.562 -32.562 -20.109 1 95.88 83 ASN A N 1
ATOM 624 C CA . ASN A 1 83 ? -17.578 -33.938 -19.625 1 95.88 83 ASN A CA 1
ATOM 625 C C . ASN A 1 83 ? -16.219 -34.344 -19.062 1 95.88 83 ASN A C 1
ATOM 627 O O . ASN A 1 83 ? -15.695 -35.406 -19.375 1 95.88 83 ASN A O 1
ATOM 631 N N . ILE A 1 84 ? -15.617 -33.469 -18.359 1 95.88 84 ILE A N 1
ATOM 632 C CA . ILE A 1 84 ? -14.305 -33.625 -17.734 1 95.88 84 ILE A CA 1
ATOM 633 C C . ILE A 1 84 ? -14.414 -33.406 -16.234 1 95.88 84 ILE A C 1
ATOM 635 O O . ILE A 1 84 ? -15.102 -32.469 -15.789 1 95.88 84 ILE A O 1
ATOM 639 N N . SER A 1 85 ? -13.867 -34.281 -15.406 1 96.38 85 SER A N 1
ATOM 640 C CA . SER A 1 85 ? -13.656 -34 -13.992 1 96.38 85 SER A CA 1
ATOM 641 C C . SER A 1 85 ? -12.352 -33.25 -13.766 1 96.38 85 SER A C 1
ATOM 643 O O . SER A 1 85 ? -11.266 -33.812 -13.914 1 96.38 85 SER A O 1
ATOM 645 N N . PRO A 1 86 ? -12.438 -32 -13.406 1 97.31 86 PRO A N 1
ATOM 646 C CA . PRO A 1 86 ? -11.211 -31.219 -13.266 1 97.31 86 PRO A CA 1
ATOM 647 C C . PRO A 1 86 ? -10.406 -31.578 -12.023 1 97.31 86 PRO A C 1
ATOM 649 O O . PRO A 1 86 ? -10.969 -32.125 -11.062 1 97.31 86 PRO A O 1
ATOM 652 N N . VAL A 1 87 ? -9.148 -31.375 -12.078 1 97.38 87 VAL A N 1
ATOM 653 C CA . VAL A 1 87 ? -8.266 -31.562 -10.938 1 97.38 87 VAL A CA 1
ATOM 654 C C . VAL A 1 87 ? -8.094 -30.234 -10.195 1 97.38 87 VAL A C 1
ATOM 656 O O . VAL A 1 87 ? -7.648 -29.234 -10.781 1 97.38 87 VAL A O 1
ATOM 659 N N . PHE A 1 88 ? -8.5 -30.203 -8.93 1 97.94 88 PHE A N 1
ATOM 660 C CA . PHE A 1 88 ? -8.219 -29.047 -8.102 1 97.94 88 PHE A CA 1
ATOM 661 C C . PHE A 1 88 ? -6.848 -29.156 -7.445 1 97.94 88 PHE A C 1
ATOM 663 O O . PHE A 1 88 ? -6.551 -30.172 -6.801 1 97.94 88 PHE A O 1
ATOM 670 N N . ILE A 1 89 ? -6.074 -28.188 -7.652 1 97.69 89 ILE A N 1
ATOM 671 C CA . ILE A 1 89 ? -4.746 -28.156 -7.051 1 97.69 89 ILE A CA 1
ATOM 672 C C . ILE A 1 89 ? -4.863 -27.984 -5.539 1 97.69 89 ILE A C 1
ATOM 674 O O . ILE A 1 89 ? -5.613 -27.141 -5.059 1 97.69 89 ILE A O 1
ATOM 678 N N . THR A 1 90 ? -4.215 -28.828 -4.824 1 96.44 90 THR A N 1
ATOM 679 C CA . THR A 1 90 ? -4.16 -28.766 -3.367 1 96.44 90 THR A CA 1
ATOM 680 C C . THR A 1 90 ? -2.715 -28.797 -2.877 1 96.44 90 THR A C 1
ATOM 682 O O . THR A 1 90 ? -1.789 -28.969 -3.672 1 96.44 90 THR A O 1
ATOM 685 N N . ASN A 1 91 ? -2.562 -28.641 -1.602 1 96.62 91 ASN A N 1
ATOM 686 C CA . ASN A 1 91 ? -1.233 -28.641 -0.997 1 96.62 91 ASN A CA 1
ATOM 687 C C . ASN A 1 91 ? -0.557 -30 -1.135 1 96.62 91 ASN A C 1
ATOM 689 O O . ASN A 1 91 ? 0.672 -30.094 -1.181 1 96.62 91 ASN A O 1
ATOM 693 N N . SER A 1 92 ? -1.303 -31.031 -1.214 1 95.81 92 SER A N 1
ATOM 694 C CA . SER A 1 92 ? -0.74 -32.375 -1.345 1 95.81 92 SER A CA 1
ATOM 695 C C . SER A 1 92 ? 0.01 -32.531 -2.664 1 95.81 92 SER A C 1
ATOM 697 O O . SER A 1 92 ? 0.912 -33.375 -2.773 1 95.81 92 SER A O 1
ATOM 699 N N . HIS A 1 93 ? -0.317 -31.766 -3.637 1 96.88 93 HIS A N 1
ATOM 700 C CA . HIS A 1 93 ? 0.352 -31.859 -4.93 1 96.88 93 HIS A CA 1
ATOM 701 C C . HIS A 1 93 ? 1.79 -31.359 -4.84 1 96.88 93 HIS A C 1
ATOM 703 O O . HIS A 1 93 ? 2.617 -31.672 -5.695 1 96.88 93 HIS A O 1
ATOM 709 N N . ALA A 1 94 ? 2.074 -30.531 -3.83 1 96.19 94 ALA A N 1
ATOM 710 C CA . ALA A 1 94 ? 3.438 -30.047 -3.633 1 96.19 94 ALA A CA 1
ATOM 711 C C . ALA A 1 94 ? 4.402 -31.203 -3.385 1 96.19 94 ALA A C 1
ATOM 713 O O . ALA A 1 94 ? 5.535 -31.188 -3.877 1 96.19 94 ALA A O 1
ATOM 714 N N . ASP A 1 95 ? 3.955 -32.219 -2.736 1 95.06 95 ASP A N 1
ATOM 715 C CA . ASP A 1 95 ? 4.785 -33.344 -2.387 1 95.06 95 ASP A CA 1
ATOM 716 C C . ASP A 1 95 ? 5.25 -34.094 -3.637 1 95.06 95 ASP A C 1
ATOM 718 O O . ASP A 1 95 ? 6.34 -34.656 -3.654 1 95.06 95 ASP A O 1
ATOM 722 N N . LEU A 1 96 ? 4.457 -34.094 -4.637 1 95.44 96 LEU A N 1
ATOM 723 C CA . LEU A 1 96 ? 4.77 -34.812 -5.879 1 95.44 96 LEU A CA 1
ATOM 724 C C . LEU A 1 96 ? 6.008 -34.219 -6.543 1 95.44 96 LEU A C 1
ATOM 726 O O . LEU A 1 96 ? 6.633 -34.844 -7.387 1 95.44 96 LEU A O 1
ATOM 730 N N . PHE A 1 97 ? 6.375 -33.031 -6.125 1 96.31 97 PHE A N 1
ATOM 731 C CA . PHE A 1 97 ? 7.496 -32.344 -6.754 1 96.31 97 PHE A CA 1
ATOM 732 C C . PHE A 1 97 ? 8.609 -32.094 -5.746 1 96.31 97 PHE A C 1
ATOM 734 O O . PHE A 1 97 ? 9.484 -31.25 -5.973 1 96.31 97 PHE A O 1
ATOM 741 N N . GLY A 1 98 ? 8.484 -32.781 -4.617 1 95.94 98 GLY A N 1
ATOM 742 C CA . GLY A 1 98 ? 9.516 -32.688 -3.598 1 95.94 98 GLY A CA 1
ATOM 743 C C . GLY A 1 98 ? 9.453 -31.391 -2.811 1 95.94 98 GLY A C 1
ATOM 744 O O . GLY A 1 98 ? 10.453 -30.984 -2.219 1 95.94 98 GLY A O 1
ATOM 745 N N . LEU A 1 99 ? 8.367 -30.719 -2.826 1 97.5 99 LEU A N 1
ATOM 746 C CA . LEU A 1 99 ? 8.18 -29.484 -2.078 1 97.5 99 LEU A CA 1
ATOM 747 C C . LEU A 1 99 ? 7.574 -29.766 -0.704 1 97.5 99 LEU A C 1
ATOM 749 O O . LEU A 1 99 ? 6.695 -30.609 -0.57 1 97.5 99 LEU A O 1
ATOM 753 N N . LYS A 1 100 ? 8.172 -29.125 0.257 1 96.94 100 LYS A N 1
ATOM 754 C CA . LYS A 1 100 ? 7.66 -29.203 1.622 1 96.94 100 LYS A CA 1
ATOM 755 C C . LYS A 1 100 ? 7.324 -27.812 2.162 1 96.94 100 LYS A C 1
ATOM 757 O O . LYS A 1 100 ? 8.109 -26.875 2.012 1 96.94 100 LYS A O 1
ATOM 762 N N . ILE A 1 101 ? 6.16 -27.688 2.703 1 97.38 101 ILE A N 1
ATOM 763 C CA . ILE A 1 101 ? 5.738 -26.438 3.309 1 97.38 101 ILE A CA 1
ATOM 764 C C . ILE A 1 101 ? 6.223 -26.375 4.758 1 97.38 101 ILE A C 1
ATOM 766 O O . ILE A 1 101 ? 5.566 -26.906 5.656 1 97.38 101 ILE A O 1
ATOM 770 N N . CYS A 1 102 ? 7.34 -25.734 4.945 1 96.94 102 CYS A N 1
ATOM 771 C CA . CYS A 1 102 ? 7.965 -25.625 6.258 1 96.94 102 CYS A CA 1
ATOM 772 C C . CYS A 1 102 ? 7.574 -24.328 6.941 1 96.94 102 CYS A C 1
ATOM 774 O O . CYS A 1 102 ? 8.438 -23.578 7.414 1 96.94 102 CYS A O 1
ATOM 776 N N . LEU A 1 103 ? 6.32 -24 6.91 1 96.94 103 LEU A N 1
ATOM 777 C CA . LEU A 1 103 ? 5.746 -22.828 7.582 1 96.94 103 LEU A CA 1
ATOM 778 C C . LEU A 1 103 ? 4.949 -23.266 8.812 1 96.94 103 LEU A C 1
ATOM 780 O O . LEU A 1 103 ? 4.695 -24.453 9.008 1 96.94 103 LEU A O 1
ATOM 784 N N . ALA A 1 104 ? 4.629 -22.266 9.617 1 94.94 104 ALA A N 1
ATOM 785 C CA . ALA A 1 104 ? 3.83 -22.562 10.805 1 94.94 104 ALA A CA 1
ATOM 786 C C . ALA A 1 104 ? 2.486 -23.188 10.422 1 94.94 104 ALA A C 1
ATOM 788 O O . ALA A 1 104 ? 1.997 -24.094 11.102 1 94.94 104 ALA A O 1
ATOM 789 N N . GLN A 1 105 ? 1.9 -22.609 9.375 1 88.38 105 GLN A N 1
ATOM 790 C CA . GLN A 1 105 ? 0.722 -23.203 8.758 1 88.38 105 GLN A CA 1
ATOM 791 C C . GLN A 1 105 ? 1.094 -23.984 7.492 1 88.38 105 GLN A C 1
ATOM 793 O O . GLN A 1 105 ? 1.627 -23.406 6.543 1 88.38 105 GLN A O 1
ATOM 798 N N . PRO A 1 106 ? 0.75 -25.156 7.504 1 87.94 106 PRO A N 1
ATOM 799 C CA . PRO A 1 106 ? 1.228 -26 6.402 1 87.94 106 PRO A CA 1
ATOM 800 C C . PRO A 1 106 ? 0.34 -25.906 5.164 1 87.94 106 PRO A C 1
ATOM 802 O O . PRO A 1 106 ? 0.458 -26.734 4.254 1 87.94 106 PRO A O 1
ATOM 805 N N . THR A 1 107 ? -0.511 -24.969 5.172 1 92.12 107 THR A N 1
ATOM 806 C CA . THR A 1 107 ? -1.372 -24.797 4.008 1 92.12 107 THR A CA 1
ATOM 807 C C . THR A 1 107 ? -1.171 -23.406 3.389 1 92.12 107 THR A C 1
ATOM 809 O O . THR A 1 107 ? -1.161 -22.406 4.098 1 92.12 107 THR A O 1
ATOM 812 N N . ILE A 1 108 ? -0.97 -23.484 2.125 1 95.12 108 ILE A N 1
ATOM 813 C CA . ILE A 1 108 ? -0.839 -22.234 1.383 1 95.12 108 ILE A CA 1
ATOM 814 C C . ILE A 1 108 ? -1.835 -22.203 0.225 1 95.12 108 ILE A C 1
ATOM 816 O O . ILE A 1 108 ? -2.482 -23.219 -0.062 1 95.12 108 ILE A O 1
ATOM 820 N N . GLY A 1 109 ? -2.043 -21.078 -0.367 1 95.19 109 GLY A N 1
ATOM 821 C CA . GLY A 1 109 ? -2.908 -20.969 -1.531 1 95.19 109 GLY A CA 1
ATOM 822 C C . GLY A 1 109 ? -2.482 -21.875 -2.674 1 95.19 109 GLY A C 1
ATOM 823 O O . GLY A 1 109 ? -1.287 -22.062 -2.914 1 95.19 109 GLY A O 1
ATOM 824 N N . ALA A 1 110 ? -3.471 -22.344 -3.398 1 97.06 110 ALA A N 1
ATOM 825 C CA . ALA A 1 110 ? -3.209 -23.25 -4.52 1 97.06 110 ALA A CA 1
ATOM 826 C C . ALA A 1 110 ? -2.338 -22.562 -5.574 1 97.06 110 ALA A C 1
ATOM 828 O O . ALA A 1 110 ? -1.52 -23.219 -6.223 1 97.06 110 ALA A O 1
ATOM 829 N N . ASP A 1 111 ? -2.535 -21.312 -5.73 1 97.44 111 ASP A N 1
ATOM 830 C CA . ASP A 1 111 ? -1.727 -20.562 -6.688 1 97.44 111 ASP A CA 1
ATOM 831 C C . ASP A 1 111 ? -0.253 -20.578 -6.289 1 97.44 111 ASP A C 1
ATOM 833 O O . ASP A 1 111 ? 0.626 -20.672 -7.148 1 97.44 111 ASP A O 1
ATOM 837 N N . ARG A 1 112 ? 0.009 -20.5 -5.035 1 97.75 112 ARG A N 1
ATOM 838 C CA . ARG A 1 112 ? 1.385 -20.531 -4.551 1 97.75 112 ARG A CA 1
ATOM 839 C C . ARG A 1 112 ? 2.016 -21.906 -4.773 1 97.75 112 ARG A C 1
ATOM 841 O O . ARG A 1 112 ? 3.199 -22 -5.109 1 97.75 112 ARG A O 1
ATOM 848 N N . VAL A 1 113 ? 1.208 -22.953 -4.535 1 98.25 113 VAL A N 1
ATOM 849 C CA . VAL A 1 113 ? 1.696 -24.281 -4.832 1 98.25 113 VAL A CA 1
ATOM 850 C C . VAL A 1 113 ? 2.129 -24.375 -6.293 1 98.25 113 VAL A C 1
ATOM 852 O O . VAL A 1 113 ? 3.23 -24.844 -6.598 1 98.25 113 VAL A O 1
ATOM 855 N N . ALA A 1 114 ? 1.291 -23.875 -7.156 1 98.56 114 ALA A N 1
ATOM 856 C CA . ALA A 1 114 ? 1.582 -23.906 -8.586 1 98.56 114 ALA A CA 1
ATOM 857 C C . ALA A 1 114 ? 2.838 -23.094 -8.906 1 98.56 114 ALA A C 1
ATOM 859 O O . ALA A 1 114 ? 3.691 -23.547 -9.672 1 98.56 114 ALA A O 1
ATOM 860 N N . ASP A 1 115 ? 2.963 -21.922 -8.336 1 98.69 115 ASP A N 1
ATOM 861 C CA . ASP A 1 115 ? 4.129 -21.062 -8.547 1 98.69 115 ASP A CA 1
ATOM 862 C C . ASP A 1 115 ? 5.418 -21.797 -8.156 1 98.69 115 ASP A C 1
ATOM 864 O O . ASP A 1 115 ? 6.395 -21.766 -8.906 1 98.69 115 ASP A O 1
ATOM 868 N N . LEU A 1 116 ? 5.367 -22.406 -6.984 1 98.69 116 LEU A N 1
ATOM 869 C CA . LEU A 1 116 ? 6.57 -23.016 -6.43 1 98.69 116 LEU A CA 1
ATOM 870 C C . LEU A 1 116 ? 6.961 -24.25 -7.227 1 98.69 116 LEU A C 1
ATOM 872 O O . LEU A 1 116 ? 8.148 -24.516 -7.441 1 98.69 116 LEU A O 1
ATOM 876 N N . VAL A 1 117 ? 5.988 -25.016 -7.66 1 98.38 117 VAL A N 1
ATOM 877 C CA . VAL A 1 117 ? 6.25 -26.188 -8.5 1 98.38 117 VAL A CA 1
ATOM 878 C C . VAL A 1 117 ? 6.93 -25.75 -9.797 1 98.38 117 VAL A C 1
ATOM 880 O O . VAL A 1 117 ? 7.953 -26.312 -10.188 1 98.38 117 VAL A O 1
ATOM 883 N N . ALA A 1 118 ? 6.398 -24.719 -10.438 1 98.31 118 ALA A N 1
ATOM 884 C CA . ALA A 1 118 ? 6.961 -24.219 -11.688 1 98.31 118 ALA A CA 1
ATOM 885 C C . ALA A 1 118 ? 8.383 -23.703 -11.492 1 98.31 118 ALA A C 1
ATOM 887 O O . ALA A 1 118 ? 9.281 -24.031 -12.266 1 98.31 118 ALA A O 1
ATOM 888 N N . ALA A 1 119 ? 8.602 -22.906 -10.453 1 98.44 119 ALA A N 1
ATOM 889 C CA . ALA A 1 119 ? 9.914 -22.328 -10.188 1 98.44 119 ALA A CA 1
ATOM 890 C C . ALA A 1 119 ? 10.945 -23.406 -9.898 1 98.44 119 ALA A C 1
ATOM 892 O O . ALA A 1 119 ? 12.047 -23.391 -10.445 1 98.44 119 ALA A O 1
ATOM 893 N N . LYS A 1 120 ? 10.547 -24.359 -9.055 1 97.31 120 LYS A N 1
ATOM 894 C CA . LYS A 1 120 ? 11.453 -25.438 -8.68 1 97.31 120 LYS A CA 1
ATOM 895 C C . LYS A 1 120 ? 11.805 -26.312 -9.883 1 97.31 120 LYS A C 1
ATOM 897 O O . LYS A 1 120 ? 12.922 -26.812 -9.977 1 97.31 120 LYS A O 1
ATOM 902 N N . THR A 1 121 ? 10.898 -26.516 -10.734 1 96.19 121 THR A N 1
ATOM 903 C CA . THR A 1 121 ? 11.133 -27.328 -11.93 1 96.19 121 THR A CA 1
ATOM 904 C C . THR A 1 121 ? 12.18 -26.672 -12.828 1 96.19 121 THR A C 1
ATOM 906 O O . THR A 1 121 ? 13.039 -27.359 -13.391 1 96.19 121 THR A O 1
ATOM 909 N N . VAL A 1 122 ? 12.195 -25.344 -12.984 1 96.5 122 VAL A N 1
ATOM 910 C CA . VAL A 1 122 ? 13.109 -24.625 -13.859 1 96.5 122 VAL A CA 1
ATOM 911 C C . VAL A 1 122 ? 14.461 -24.469 -13.172 1 96.5 122 VAL A C 1
ATOM 913 O O . VAL A 1 122 ? 15.508 -24.531 -13.828 1 96.5 122 VAL A O 1
ATOM 916 N N . TRP A 1 123 ? 14.43 -24.25 -11.852 1 97.44 123 TRP A N 1
ATOM 917 C CA . TRP A 1 123 ? 15.648 -24.031 -11.078 1 97.44 123 TRP A CA 1
ATOM 918 C C . TRP A 1 123 ? 15.727 -25.016 -9.914 1 97.44 123 TRP A C 1
ATOM 920 O O . TRP A 1 123 ? 15.688 -24.609 -8.75 1 97.44 123 TRP A O 1
ATOM 930 N N . PRO A 1 124 ? 16 -26.266 -10.156 1 96.06 124 PRO A N 1
ATOM 931 C CA . PRO A 1 124 ? 15.883 -27.328 -9.156 1 96.06 124 PRO A CA 1
ATOM 932 C C . PRO A 1 124 ? 16.969 -27.25 -8.078 1 96.06 124 PRO A C 1
ATOM 934 O O . PRO A 1 124 ? 16.781 -27.781 -6.98 1 96.06 124 PRO A O 1
ATOM 937 N N . THR A 1 125 ? 18.078 -26.547 -8.305 1 96.44 125 THR A N 1
ATOM 938 C CA . THR A 1 125 ? 19.188 -26.594 -7.355 1 96.44 125 THR A CA 1
ATOM 939 C C . THR A 1 125 ? 19.438 -25.219 -6.75 1 96.44 125 THR A C 1
ATOM 941 O O . THR A 1 125 ? 20.484 -24.984 -6.141 1 96.44 125 THR A O 1
ATOM 944 N N . SER A 1 126 ? 18.562 -24.281 -6.922 1 97.81 126 SER A N 1
ATOM 945 C CA . SER A 1 126 ? 18.75 -22.906 -6.457 1 97.81 126 SER A CA 1
ATOM 946 C C . SER A 1 126 ? 17.891 -22.609 -5.234 1 97.81 126 SER A C 1
ATOM 948 O O . SER A 1 126 ? 16.844 -23.219 -5.047 1 97.81 126 SER A O 1
ATOM 950 N N . ASP A 1 127 ? 18.438 -21.766 -4.316 1 98.56 127 ASP A N 1
ATOM 951 C CA . ASP A 1 127 ? 17.578 -21.062 -3.375 1 98.56 127 ASP A CA 1
ATOM 952 C C . ASP A 1 127 ? 16.781 -19.953 -4.07 1 98.56 127 ASP A C 1
ATOM 954 O O . ASP A 1 127 ? 17.344 -19.172 -4.832 1 98.56 127 ASP A O 1
ATOM 958 N N . LEU A 1 128 ? 15.477 -20 -3.814 1 98.62 128 LEU A N 1
ATOM 959 C CA . LEU A 1 128 ? 14.633 -19.141 -4.637 1 98.62 128 LEU A CA 1
ATOM 960 C C . LEU A 1 128 ? 13.852 -18.156 -3.775 1 98.62 128 LEU A C 1
ATOM 962 O O . LEU A 1 128 ? 13.422 -18.484 -2.672 1 98.62 128 LEU A O 1
ATOM 966 N N . LEU A 1 129 ? 13.719 -16.969 -4.219 1 98.81 129 LEU A N 1
ATOM 967 C CA . LEU A 1 129 ? 12.688 -16.016 -3.824 1 98.81 129 LEU A CA 1
ATOM 968 C C . LEU A 1 129 ? 11.664 -15.828 -4.938 1 98.81 129 LEU A C 1
ATOM 970 O O . LEU A 1 129 ? 11.945 -15.18 -5.949 1 98.81 129 LEU A O 1
ATOM 974 N N . VAL A 1 130 ? 10.508 -16.422 -4.746 1 98.81 130 VAL A N 1
ATOM 975 C CA . VAL A 1 130 ? 9.445 -16.312 -5.746 1 98.81 130 VAL A CA 1
ATOM 976 C C . VAL A 1 130 ? 8.438 -15.258 -5.328 1 98.81 130 VAL A C 1
ATOM 978 O O . VAL A 1 130 ? 7.746 -15.414 -4.316 1 98.81 130 VAL A O 1
ATOM 981 N N . ILE A 1 131 ? 8.344 -14.219 -6.098 1 98.69 131 ILE A N 1
ATOM 982 C CA . ILE A 1 131 ? 7.457 -13.102 -5.801 1 98.69 131 ILE A CA 1
ATOM 983 C C . ILE A 1 131 ? 6.227 -13.156 -6.707 1 98.69 131 ILE A C 1
ATOM 985 O O . ILE A 1 131 ? 6.344 -13.016 -7.926 1 98.69 131 ILE A O 1
ATOM 989 N N . ASP A 1 132 ? 5.102 -13.375 -6.129 1 98.25 132 ASP A N 1
ATOM 990 C CA . ASP A 1 132 ? 3.844 -13.336 -6.867 1 98.25 132 ASP A CA 1
ATOM 991 C C . ASP A 1 132 ? 3.109 -12.016 -6.641 1 98.25 132 ASP A C 1
ATOM 993 O O . ASP A 1 132 ? 2.512 -11.805 -5.586 1 98.25 132 ASP A O 1
ATOM 997 N N . MET A 1 133 ? 3.102 -11.18 -7.648 1 97.06 133 MET A N 1
ATOM 998 C CA . MET A 1 133 ? 2.494 -9.852 -7.562 1 97.06 133 MET A CA 1
ATOM 999 C C . MET A 1 133 ? 1.045 -9.883 -8.039 1 97.06 133 MET A C 1
ATOM 1001 O O . MET A 1 133 ? 0.714 -9.312 -9.078 1 97.06 133 MET A O 1
ATOM 1005 N N . GLY A 1 134 ? 0.155 -10.352 -7.246 1 94.25 134 GLY A N 1
ATOM 1006 C CA . GLY A 1 134 ? -1.274 -10.398 -7.508 1 94.25 134 GLY A CA 1
ATOM 1007 C C . GLY A 1 134 ? -2.064 -9.398 -6.68 1 94.25 134 GLY A C 1
ATOM 1008 O O . GLY A 1 134 ? -1.668 -8.242 -6.547 1 94.25 134 GLY A O 1
ATOM 1009 N N . THR A 1 135 ? -3.289 -9.922 -6.164 1 92.69 135 THR A N 1
ATOM 1010 C CA . THR A 1 135 ? -4.059 -9.102 -5.234 1 92.69 135 THR A CA 1
ATOM 1011 C C . THR A 1 135 ? -3.215 -8.727 -4.016 1 92.69 135 THR A C 1
ATOM 1013 O O . THR A 1 135 ? -3.18 -7.566 -3.609 1 92.69 135 THR A O 1
ATOM 1016 N N . ALA A 1 136 ? -2.625 -9.688 -3.473 1 94.94 136 ALA A N 1
ATOM 1017 C CA . ALA A 1 136 ? -1.52 -9.477 -2.543 1 94.94 136 ALA A CA 1
ATOM 1018 C C . ALA A 1 136 ? -0.178 -9.766 -3.209 1 94.94 136 ALA A C 1
ATOM 1020 O O . ALA A 1 136 ? -0.122 -10.453 -4.23 1 94.94 136 ALA A O 1
ATOM 1021 N N . THR A 1 137 ? 0.842 -9.133 -2.783 1 97.44 137 THR A N 1
ATOM 1022 C CA . THR A 1 137 ? 2.197 -9.5 -3.18 1 97.44 137 THR A CA 1
ATOM 1023 C C . THR A 1 137 ? 2.805 -10.477 -2.18 1 97.44 137 THR A C 1
ATOM 1025 O O . THR A 1 137 ? 3.012 -10.141 -1.014 1 97.44 137 THR A O 1
ATOM 1028 N N . VAL A 1 138 ? 3.047 -11.664 -2.604 1 98 138 VAL A N 1
ATOM 1029 C CA . VAL A 1 138 ? 3.557 -12.688 -1.696 1 98 138 VAL A CA 1
ATOM 1030 C C . VAL A 1 138 ? 4.992 -13.047 -2.076 1 98 138 VAL A C 1
ATOM 1032 O O . VAL A 1 138 ? 5.27 -13.383 -3.23 1 98 138 VAL A O 1
ATOM 1035 N N . PHE A 1 139 ? 5.855 -12.93 -1.103 1 98.75 139 PHE A N 1
ATOM 1036 C CA . PHE A 1 139 ? 7.254 -13.32 -1.228 1 98.75 139 PHE A CA 1
ATOM 1037 C C . PHE A 1 139 ? 7.48 -14.711 -0.632 1 98.75 139 PHE A C 1
ATOM 1039 O O . PHE A 1 139 ? 7.367 -14.891 0.582 1 98.75 139 PHE A O 1
ATOM 1046 N N . ASN A 1 140 ? 7.777 -15.68 -1.453 1 98.69 140 ASN A N 1
ATOM 1047 C CA . ASN A 1 140 ? 7.988 -17.062 -1.021 1 98.69 140 ASN A CA 1
ATOM 1048 C C . ASN A 1 140 ? 9.469 -17.422 -1 1 98.69 140 ASN A C 1
ATOM 1050 O O . ASN A 1 140 ? 10.148 -17.312 -2.021 1 98.69 140 ASN A O 1
ATOM 1054 N N . LEU A 1 141 ? 9.945 -17.828 0.114 1 98.69 141 LEU A N 1
ATOM 1055 C CA . LEU A 1 141 ? 11.328 -18.25 0.231 1 98.69 141 LEU A CA 1
ATOM 1056 C C . LEU A 1 141 ? 11.43 -19.781 0.217 1 98.69 141 LEU A C 1
ATOM 1058 O O . LEU A 1 141 ? 11.008 -20.438 1.169 1 98.69 141 LEU A O 1
ATOM 1062 N N . LEU A 1 142 ? 11.992 -20.281 -0.84 1 98.38 142 LEU A N 1
ATOM 1063 C CA . LEU A 1 142 ? 12.133 -21.703 -1.077 1 98.38 142 LEU A CA 1
ATOM 1064 C C . LEU A 1 142 ? 13.602 -22.109 -1.092 1 98.38 142 LEU A C 1
ATOM 1066 O O . LEU A 1 142 ? 14.391 -21.594 -1.894 1 98.38 142 LEU A O 1
ATOM 1070 N N . ASP A 1 143 ? 14 -23.031 -0.27 1 97.88 143 ASP A N 1
ATOM 1071 C CA . ASP A 1 143 ? 15.398 -23.438 -0.264 1 97.88 143 ASP A CA 1
ATOM 1072 C C . ASP A 1 143 ? 15.688 -24.453 -1.373 1 97.88 143 ASP A C 1
ATOM 1074 O O . ASP A 1 143 ? 14.758 -24.953 -2.012 1 97.88 143 ASP A O 1
ATOM 1078 N N . ARG A 1 144 ? 16.953 -24.766 -1.637 1 97.25 144 ARG A N 1
ATOM 1079 C CA . ARG A 1 144 ? 17.375 -25.594 -2.752 1 97.25 144 ARG A CA 1
ATOM 1080 C C . ARG A 1 144 ? 16.859 -27.031 -2.598 1 97.25 144 ARG A C 1
ATOM 1082 O O . ARG A 1 144 ? 16.766 -27.766 -3.58 1 97.25 144 ARG A O 1
ATOM 1089 N N . ASN A 1 145 ? 16.469 -27.438 -1.393 1 97.31 145 ASN A N 1
ATOM 1090 C CA . ASN A 1 145 ? 15.977 -28.797 -1.149 1 97.31 145 ASN A CA 1
ATOM 1091 C C . ASN A 1 145 ? 14.461 -28.859 -1.294 1 97.31 145 ASN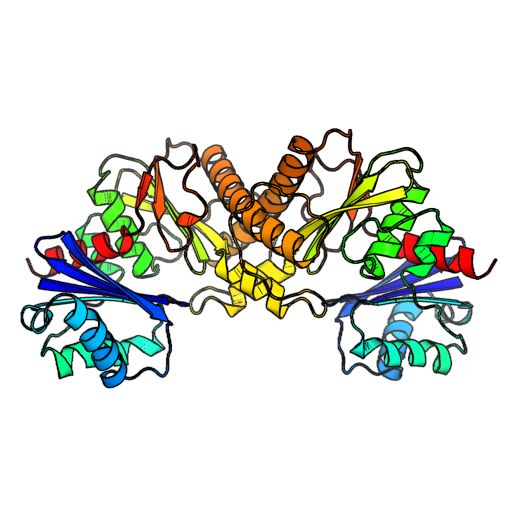 A C 1
ATOM 1093 O O . ASN A 1 145 ? 13.867 -29.938 -1.133 1 97.31 145 ASN A O 1
ATOM 1097 N N . GLY A 1 146 ? 13.812 -27.734 -1.545 1 97.56 146 GLY A N 1
ATOM 1098 C CA . GLY A 1 146 ? 12.383 -27.719 -1.812 1 97.56 146 GLY A CA 1
ATOM 1099 C C . GLY A 1 146 ? 11.555 -27.344 -0.597 1 97.56 146 GLY A C 1
ATOM 1100 O O . GLY A 1 146 ? 10.336 -27.547 -0.587 1 97.56 146 GLY A O 1
ATOM 1101 N N . GLY A 1 147 ? 12.156 -26.828 0.422 1 97.75 147 GLY A N 1
ATOM 1102 C CA . GLY A 1 147 ? 11.43 -26.391 1.607 1 97.75 147 GLY A CA 1
ATOM 1103 C C . GLY A 1 147 ? 11.031 -24.938 1.565 1 97.75 147 GLY A C 1
ATOM 1104 O O . GLY A 1 147 ? 11.891 -24.062 1.442 1 97.75 147 GLY A O 1
ATOM 1105 N N . LEU A 1 148 ? 9.734 -24.672 1.585 1 98.38 148 LEU A N 1
ATOM 1106 C CA . LEU A 1 148 ? 9.242 -23.312 1.789 1 98.3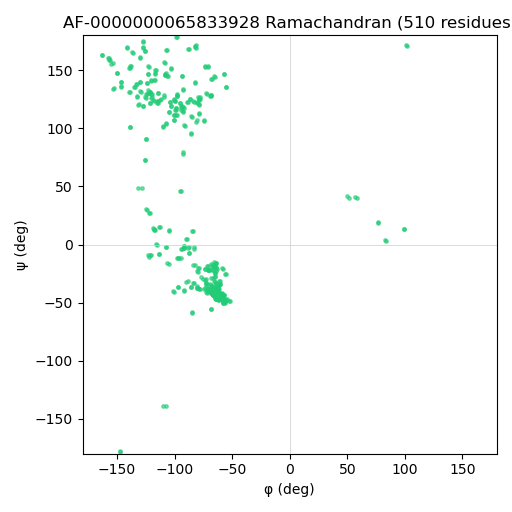8 148 LEU A CA 1
ATOM 1107 C C . LEU A 1 148 ? 9.391 -22.891 3.248 1 98.38 148 LEU A C 1
ATOM 1109 O O . LEU A 1 148 ? 8.578 -23.281 4.094 1 98.38 148 LEU A O 1
ATOM 1113 N N . TYR A 1 149 ? 10.344 -22.016 3.518 1 97.5 149 TYR A N 1
ATOM 1114 C CA . TYR A 1 149 ? 10.734 -21.844 4.91 1 97.5 149 TYR A CA 1
ATOM 1115 C C . TYR A 1 149 ? 10.367 -20.453 5.41 1 97.5 149 TYR A C 1
ATOM 1117 O O . TYR A 1 149 ? 10.477 -20.156 6.605 1 97.5 149 TYR A O 1
ATOM 1125 N N . GLY A 1 150 ? 9.953 -19.625 4.535 1 97.56 150 GLY A N 1
ATOM 1126 C CA . GLY A 1 150 ? 9.609 -18.25 4.91 1 97.56 150 GLY A CA 1
ATOM 1127 C C . GLY A 1 150 ? 8.773 -17.547 3.869 1 97.56 150 GLY A C 1
ATOM 1128 O O . GLY A 1 150 ? 8.688 -17.984 2.723 1 97.56 150 GLY A O 1
ATOM 1129 N N . GLN A 1 151 ? 8.172 -16.469 4.375 1 97.94 151 GLN A N 1
ATOM 1130 C CA . GLN A 1 151 ? 7.332 -15.68 3.486 1 97.94 151 GLN A CA 1
ATOM 1131 C C . GLN A 1 151 ? 7.199 -14.242 3.99 1 97.94 151 GLN A C 1
ATOM 1133 O O . GLN A 1 151 ? 7.527 -13.953 5.141 1 97.94 151 GLN A O 1
ATOM 1138 N N . VAL A 1 152 ? 6.848 -13.367 3.104 1 97.88 152 VAL A N 1
ATOM 1139 C CA . VAL A 1 152 ? 6.398 -12 3.369 1 97.88 152 VAL A CA 1
ATOM 1140 C C . VAL A 1 152 ? 5.145 -11.703 2.553 1 97.88 152 VAL A C 1
ATOM 1142 O O . VAL A 1 152 ? 5.023 -12.141 1.405 1 97.88 152 VAL A O 1
ATOM 1145 N N . VAL A 1 153 ? 4.176 -11.039 3.133 1 96.69 153 VAL A N 1
ATOM 1146 C CA . VAL A 1 153 ? 2.938 -10.719 2.434 1 96.69 153 VAL A CA 1
ATOM 1147 C C . VAL A 1 153 ? 2.686 -9.211 2.504 1 96.69 153 VAL A C 1
ATOM 1149 O O . VAL A 1 153 ? 2.736 -8.617 3.582 1 96.69 153 VAL A O 1
ATOM 1152 N N . ALA A 1 154 ? 2.484 -8.594 1.419 1 96.75 154 ALA A N 1
ATOM 1153 C CA . ALA A 1 154 ? 2.242 -7.164 1.283 1 96.75 154 ALA A CA 1
ATOM 1154 C C . ALA A 1 154 ? 1.116 -6.887 0.291 1 96.75 154 ALA A C 1
ATOM 1156 O O . ALA A 1 154 ? 0.69 -7.785 -0.438 1 96.75 154 ALA A O 1
ATOM 1157 N N . PRO A 1 155 ? 0.583 -5.68 0.273 1 95.56 155 PRO A N 1
ATOM 1158 C CA . PRO A 1 155 ? -0.49 -5.387 -0.681 1 95.56 155 PRO A CA 1
ATOM 1159 C C . PRO A 1 155 ? -0.02 -5.445 -2.133 1 95.56 155 PRO A C 1
ATOM 1161 O O . PRO A 1 155 ? 1.118 -5.074 -2.432 1 95.56 155 PRO A O 1
ATOM 1164 N N . GLY A 1 156 ? -0.87 -5.883 -2.986 1 95.94 156 GLY A N 1
ATOM 1165 C CA . GLY A 1 156 ? -0.657 -5.723 -4.414 1 95.94 156 GLY A CA 1
ATOM 1166 C C . GLY A 1 156 ? -1.071 -4.355 -4.93 1 95.94 156 GLY A C 1
ATOM 1167 O O . GLY A 1 156 ? -1.692 -3.576 -4.203 1 95.94 156 GLY A O 1
ATOM 1168 N N . VAL A 1 157 ? -0.725 -4.109 -6.129 1 94 157 VAL A N 1
ATOM 1169 C CA . VAL A 1 157 ? -0.948 -2.779 -6.684 1 94 157 VAL A CA 1
ATOM 1170 C C . VAL A 1 157 ? -2.447 -2.494 -6.758 1 94 157 VAL A C 1
ATOM 1172 O O . VAL A 1 157 ? -2.883 -1.363 -6.527 1 94 157 VAL A O 1
ATOM 1175 N N . SER A 1 158 ? -3.248 -3.465 -7.094 1 91.38 158 SER A N 1
ATOM 1176 C CA . SER A 1 158 ? -4.691 -3.271 -7.172 1 91.38 158 SER A CA 1
ATOM 1177 C C . SER A 1 158 ? -5.277 -2.93 -5.805 1 91.38 158 SER A C 1
ATOM 1179 O O . SER A 1 158 ? -6.215 -2.135 -5.707 1 91.38 158 SER A O 1
ATOM 1181 N N . CYS A 1 159 ? -4.738 -3.57 -4.805 1 91.75 159 CYS A N 1
ATOM 1182 C CA . CYS A 1 159 ? -5.168 -3.262 -3.447 1 91.75 159 CYS A CA 1
ATOM 1183 C C . CYS A 1 159 ? -4.852 -1.812 -3.092 1 91.75 159 CYS A C 1
ATOM 1185 O O . CYS A 1 159 ? -5.656 -1.139 -2.445 1 91.75 159 CYS A O 1
ATOM 1187 N N . LEU A 1 160 ? -3.699 -1.377 -3.5 1 92.44 160 LEU A N 1
ATOM 1188 C CA . LEU A 1 160 ? -3.297 -0.003 -3.219 1 92.44 160 LEU A CA 1
ATOM 1189 C C . LEU A 1 160 ? -4.238 0.988 -3.893 1 92.44 160 LEU A C 1
ATOM 1191 O O . LEU A 1 160 ? -4.68 1.955 -3.266 1 92.44 160 LEU A O 1
ATOM 1195 N N . VAL A 1 161 ? -4.574 0.731 -5.094 1 91.81 161 VAL A N 1
ATOM 1196 C CA . VAL A 1 161 ? -5.48 1.59 -5.848 1 91.81 161 VAL A CA 1
ATOM 1197 C C . VAL A 1 161 ? -6.855 1.599 -5.188 1 91.81 161 VAL A C 1
ATOM 1199 O O . VAL A 1 161 ? -7.445 2.662 -4.98 1 91.81 161 VAL A O 1
ATOM 1202 N N . HIS A 1 162 ? -7.266 0.461 -4.855 1 87.5 162 HIS A N 1
ATOM 1203 C CA . HIS A 1 162 ? -8.57 0.319 -4.227 1 87.5 162 HIS A CA 1
ATOM 1204 C C . HIS A 1 162 ? -8.625 1.045 -2.889 1 87.5 162 HIS A C 1
ATOM 1206 O O . HIS A 1 162 ? -9.625 1.689 -2.562 1 87.5 162 HIS A O 1
ATOM 1212 N N . SER A 1 163 ? -7.582 0.898 -2.178 1 87.69 163 SER A N 1
ATOM 1213 C CA . SER A 1 163 ? -7.523 1.518 -0.858 1 87.69 163 SER A CA 1
ATOM 1214 C C . SER A 1 163 ? -7.652 3.035 -0.953 1 87.69 163 SER A C 1
ATOM 1216 O O . SER A 1 163 ? -8.367 3.652 -0.162 1 87.69 163 SER A O 1
ATOM 1218 N N . MET A 1 164 ? -6.973 3.662 -1.88 1 89.5 164 MET A N 1
ATOM 1219 C CA . MET A 1 164 ? -7.02 5.113 -2.039 1 89.5 164 MET A CA 1
ATOM 1220 C C . MET A 1 164 ? -8.422 5.57 -2.432 1 89.5 164 MET A C 1
ATOM 1222 O O . MET A 1 164 ? -8.891 6.605 -1.958 1 89.5 164 MET A O 1
ATOM 1226 N N . ARG A 1 165 ? -9.062 4.773 -3.174 1 85.12 165 ARG A N 1
ATOM 1227 C CA . ARG A 1 165 ? -10.43 5.082 -3.588 1 85.12 165 ARG A CA 1
ATOM 1228 C C . ARG A 1 165 ? -11.383 5.047 -2.4 1 85.12 165 ARG A C 1
ATOM 1230 O O . ARG A 1 165 ? -12.266 5.898 -2.279 1 85.12 165 ARG A O 1
ATOM 1237 N N . GLU A 1 166 ? -11.125 4.164 -1.556 1 85.75 166 GLU A N 1
ATOM 1238 C CA . GLU A 1 166 ? -12.07 3.928 -0.468 1 85.75 166 GLU A CA 1
ATOM 1239 C C . GLU A 1 166 ? -11.781 4.832 0.725 1 85.75 166 GLU A C 1
ATOM 1241 O O . GLU A 1 166 ? -12.695 5.223 1.454 1 85.75 166 GLU A O 1
ATOM 1246 N N . CYS A 1 167 ? -10.578 5.152 0.924 1 86.62 167 CYS A N 1
ATOM 1247 C CA . CYS A 1 167 ? -10.18 5.75 2.191 1 86.62 167 CYS A CA 1
ATOM 1248 C C . CYS A 1 167 ? -10.148 7.273 2.092 1 86.62 167 CYS A C 1
ATOM 1250 O O . CYS A 1 167 ? -10.094 7.965 3.109 1 86.62 167 CYS A O 1
ATOM 1252 N N . THR A 1 168 ? -10.227 7.832 0.929 1 84.06 168 THR A N 1
ATOM 1253 C CA . THR A 1 168 ? -10.078 9.281 0.785 1 84.06 168 THR A CA 1
ATOM 1254 C C . THR A 1 168 ? -11.328 9.891 0.163 1 84.06 168 THR A C 1
ATOM 1256 O O . THR A 1 168 ? -11.781 9.453 -0.895 1 84.06 168 THR A O 1
ATOM 1259 N N . ALA A 1 169 ? -11.836 10.914 0.8 1 77.62 169 ALA A N 1
ATOM 1260 C CA . ALA A 1 169 ? -13.102 11.516 0.38 1 77.62 169 ALA A CA 1
ATOM 1261 C C . ALA A 1 169 ? -12.883 12.508 -0.758 1 77.62 169 ALA A C 1
ATOM 1263 O O . ALA A 1 169 ? -13.758 12.68 -1.61 1 77.62 169 ALA A O 1
ATOM 1264 N N . LEU A 1 170 ? -11.742 13.156 -0.728 1 81.56 170 LEU A N 1
ATOM 1265 C CA . LEU A 1 170 ? -11.586 14.305 -1.618 1 81.56 170 LEU A CA 1
ATOM 1266 C C . LEU A 1 170 ? -10.633 13.977 -2.766 1 81.56 170 LEU A C 1
ATOM 1268 O O . LEU A 1 170 ? -10.414 14.805 -3.652 1 81.56 170 LEU A O 1
ATOM 1272 N N . LEU A 1 171 ? -10.055 12.805 -2.803 1 84.19 171 LEU A N 1
ATOM 1273 C CA . LEU A 1 171 ? -9.055 12.5 -3.822 1 84.19 171 LEU A CA 1
ATOM 1274 C C . LEU A 1 171 ? -9.703 11.828 -5.031 1 84.19 171 LEU A C 1
ATOM 1276 O O . LEU A 1 171 ? -10.641 11.039 -4.883 1 84.19 171 LEU A O 1
ATOM 1280 N N . PRO A 1 172 ? -9.195 12.109 -6.211 1 83.88 172 PRO A N 1
ATOM 1281 C CA . PRO A 1 172 ? -9.734 11.5 -7.43 1 83.88 172 PRO A CA 1
ATOM 1282 C C . PRO A 1 172 ? -9.398 10.016 -7.543 1 83.88 172 PRO A C 1
ATOM 1284 O O . PRO A 1 172 ? -8.398 9.562 -6.98 1 83.88 172 PRO A O 1
ATOM 1287 N N . GLN A 1 173 ? -10.32 9.297 -8.273 1 80.62 173 GLN A N 1
ATOM 1288 C CA . GLN A 1 173 ? -10.039 7.898 -8.586 1 80.62 173 GLN A CA 1
ATOM 1289 C C . GLN A 1 173 ? -9.055 7.781 -9.742 1 80.62 173 GLN A C 1
ATOM 1291 O O . GLN A 1 173 ? -9.133 8.539 -10.719 1 80.62 173 GLN A O 1
ATOM 1296 N N . THR A 1 174 ? -7.984 7.02 -9.484 1 83 174 THR A N 1
ATOM 1297 C CA . THR A 1 174 ? -6.961 6.887 -10.516 1 83 174 THR A CA 1
ATOM 1298 C C . THR A 1 174 ? -6.418 5.461 -10.555 1 83 174 THR A C 1
ATOM 1300 O O . THR A 1 174 ? -6.816 4.617 -9.758 1 83 174 THR A O 1
ATOM 1303 N N . LEU A 1 175 ? -5.609 5.176 -11.641 1 78.69 175 LEU A N 1
ATOM 1304 C CA . LEU A 1 175 ? -4.945 3.887 -11.805 1 78.69 175 LEU A CA 1
ATOM 1305 C C . LEU A 1 175 ? -3.441 4.016 -11.594 1 78.69 175 LEU A C 1
ATOM 1307 O O . LEU A 1 175 ? -2.91 5.129 -11.555 1 78.69 175 LEU A O 1
ATOM 1311 N N . ALA A 1 176 ? -2.844 2.883 -11.25 1 83.44 176 ALA A N 1
ATOM 1312 C CA . ALA A 1 176 ? -1.383 2.865 -11.219 1 83.44 176 ALA A CA 1
ATOM 1313 C C . ALA A 1 176 ? -0.806 2.674 -12.617 1 83.44 176 ALA A C 1
ATOM 1315 O O . ALA A 1 176 ? -0.945 1.604 -13.211 1 83.44 176 ALA A O 1
ATOM 1316 N N . ARG A 1 177 ? -0.279 3.734 -13.18 1 83.94 177 ARG A N 1
ATOM 1317 C CA . ARG A 1 177 ? 0.344 3.684 -14.492 1 83.94 177 ARG A CA 1
ATOM 1318 C C . ARG A 1 177 ? 1.794 4.152 -14.438 1 83.94 177 ARG A C 1
ATOM 1320 O O . ARG A 1 177 ? 2.172 4.898 -13.531 1 83.94 177 ARG A O 1
ATOM 1327 N N . GLU A 1 178 ? 2.543 3.615 -15.398 1 85.75 178 GLU A N 1
ATOM 1328 C CA . GLU A 1 178 ? 3.943 4.016 -15.492 1 85.75 178 GLU A CA 1
ATOM 1329 C C . GLU A 1 178 ? 4.078 5.531 -15.609 1 85.75 178 GLU A C 1
ATOM 1331 O O . GLU A 1 178 ? 3.307 6.176 -16.312 1 85.75 178 GLU A O 1
ATOM 1336 N N . SER A 1 179 ? 4.984 6.059 -14.875 1 85.56 179 SER A N 1
ATOM 1337 C CA . SER A 1 179 ? 5.258 7.492 -14.875 1 85.56 179 SER A CA 1
ATOM 1338 C C . SER A 1 179 ? 6.758 7.766 -14.914 1 85.56 179 SER A C 1
ATOM 1340 O O . SER A 1 179 ? 7.539 7.078 -14.25 1 85.56 179 SER A O 1
ATOM 1342 N N . GLU A 1 180 ? 7.121 8.664 -15.719 1 85.25 180 GLU A N 1
ATOM 1343 C CA . GLU A 1 180 ? 8.531 9.023 -15.805 1 85.25 180 GLU A CA 1
ATOM 1344 C C . GLU A 1 180 ? 8.945 9.922 -14.641 1 85.25 180 GLU A C 1
ATOM 1346 O O . GLU A 1 180 ? 10.055 9.797 -14.117 1 85.25 180 GLU A O 1
ATOM 1351 N N . LYS A 1 181 ? 8.008 10.836 -14.289 1 93.25 181 LYS A N 1
ATOM 1352 C CA . LYS A 1 181 ? 8.281 11.766 -13.195 1 93.25 181 LYS A CA 1
ATOM 1353 C C . LYS A 1 181 ? 7.461 11.422 -11.961 1 93.25 181 LYS A C 1
ATOM 1355 O O . LYS A 1 181 ? 6.328 10.945 -12.07 1 93.25 181 LYS A O 1
ATOM 1360 N N . ILE A 1 182 ? 8.109 11.688 -10.844 1 96 182 ILE A N 1
ATOM 1361 C CA . ILE A 1 182 ? 7.375 11.375 -9.625 1 96 182 ILE A CA 1
ATOM 1362 C C . ILE A 1 182 ? 6.707 12.641 -9.086 1 96 182 ILE A C 1
ATOM 1364 O O . ILE A 1 182 ? 5.625 12.57 -8.492 1 96 182 ILE A O 1
ATOM 1368 N N . VAL A 1 183 ? 7.375 13.758 -9.219 1 97.12 183 VAL A N 1
ATOM 1369 C CA . VAL A 1 183 ? 6.816 15.016 -8.742 1 97.12 183 VAL A CA 1
ATOM 1370 C C . VAL A 1 183 ? 5.867 15.594 -9.789 1 97.12 183 VAL A C 1
ATOM 1372 O O . VAL A 1 183 ? 6.25 15.766 -10.953 1 97.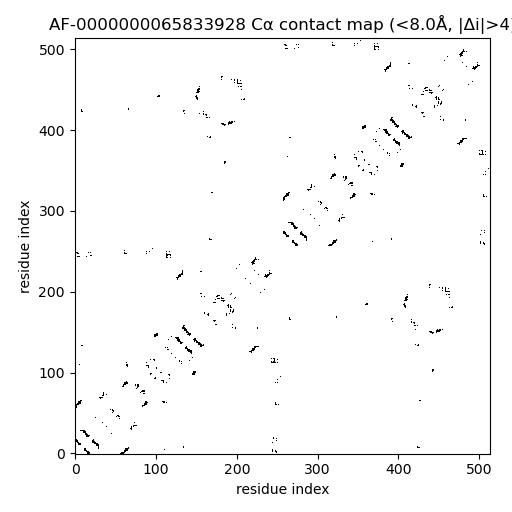12 183 VAL A O 1
ATOM 1375 N N . CYS A 1 184 ? 4.641 15.805 -9.383 1 95.69 184 CYS A N 1
ATOM 1376 C CA . CYS A 1 184 ? 3.625 16.328 -10.289 1 95.69 184 CYS A CA 1
ATOM 1377 C C . CYS A 1 184 ? 2.947 17.547 -9.703 1 95.69 184 CYS A C 1
ATOM 1379 O O . CYS A 1 184 ? 3.17 17.891 -8.539 1 95.69 184 CYS A O 1
ATOM 1381 N N . ASP A 1 185 ? 2.17 18.219 -10.562 1 94.62 185 ASP A N 1
ATOM 1382 C CA . ASP A 1 185 ? 1.519 19.438 -10.086 1 94.62 185 ASP A CA 1
ATOM 1383 C C . ASP A 1 185 ? -0.001 19.281 -10.078 1 94.62 185 ASP A C 1
ATOM 1385 O O . ASP A 1 185 ? -0.723 20.188 -9.672 1 94.62 185 ASP A O 1
ATOM 1389 N N . SER A 1 186 ? -0.521 18.125 -10.492 1 93.69 186 SER A N 1
ATOM 1390 C CA . SER A 1 186 ? -1.947 17.828 -10.383 1 93.69 186 SER A CA 1
ATOM 1391 C C . SER A 1 186 ? -2.205 16.656 -9.438 1 93.69 186 SER A C 1
ATOM 1393 O O . SER A 1 186 ? -1.386 15.742 -9.336 1 93.69 186 SER A O 1
ATOM 1395 N N . THR A 1 187 ? -3.373 16.719 -8.812 1 91.19 187 THR A N 1
ATOM 1396 C CA . THR A 1 187 ? -3.713 15.695 -7.84 1 91.19 187 THR A CA 1
ATOM 1397 C C . THR A 1 187 ? -3.795 14.328 -8.508 1 91.19 187 THR A C 1
ATOM 1399 O O . THR A 1 187 ? -3.236 13.352 -8 1 91.19 187 THR A O 1
ATOM 1402 N N . ALA A 1 188 ? -4.473 14.273 -9.68 1 91.31 188 ALA A N 1
ATOM 1403 C CA . ALA A 1 188 ? -4.633 13.008 -10.383 1 91.31 188 ALA A CA 1
ATOM 1404 C C . ALA A 1 188 ? -3.277 12.422 -10.773 1 91.31 188 ALA A C 1
ATOM 1406 O O . ALA A 1 188 ? -3.014 11.242 -10.539 1 91.31 188 ALA A O 1
ATOM 1407 N N . ALA A 1 189 ? -2.43 13.266 -11.305 1 94.12 189 ALA A N 1
ATOM 1408 C CA . ALA A 1 189 ? -1.105 12.82 -11.727 1 94.12 189 ALA A CA 1
ATOM 1409 C C . ALA A 1 189 ? -0.256 12.406 -10.523 1 94.12 189 ALA A C 1
ATOM 1411 O O . ALA A 1 189 ? 0.523 11.453 -10.609 1 94.12 189 ALA A O 1
ATOM 1412 N N . SER A 1 190 ? -0.375 13.141 -9.484 1 95.31 190 SER A N 1
ATOM 1413 C CA . SER A 1 190 ? 0.403 12.844 -8.281 1 95.31 190 SER A CA 1
ATOM 1414 C C . SER A 1 190 ? 0.006 11.5 -7.684 1 95.31 190 SER A C 1
ATOM 1416 O O . SER A 1 190 ? 0.843 10.805 -7.113 1 95.31 190 SER A O 1
ATOM 1418 N N . LEU A 1 191 ? -1.279 11.25 -7.75 1 94.19 191 LEU A N 1
ATOM 1419 C CA . LEU A 1 191 ? -1.773 9.969 -7.27 1 94.19 191 LEU A CA 1
ATOM 1420 C C . LEU A 1 191 ? -1.239 8.828 -8.125 1 94.19 191 LEU A C 1
ATOM 1422 O O . LEU A 1 191 ? -0.797 7.801 -7.594 1 94.19 191 LEU A O 1
ATOM 1426 N N . GLU A 1 192 ? -1.298 9.008 -9.414 1 94.44 192 GLU A N 1
ATOM 1427 C CA . GLU A 1 192 ? -0.79 7.992 -10.328 1 94.44 192 GLU A CA 1
ATOM 1428 C C . GLU A 1 192 ? 0.701 7.75 -10.117 1 94.44 192 GLU A C 1
ATOM 1430 O O . GLU A 1 192 ? 1.146 6.602 -10.039 1 94.44 192 GLU A O 1
ATOM 1435 N N . ALA A 1 193 ? 1.449 8.812 -9.984 1 95.19 193 ALA A N 1
ATOM 1436 C CA . ALA A 1 193 ? 2.889 8.719 -9.758 1 95.19 193 ALA A CA 1
ATOM 1437 C C . ALA A 1 193 ? 3.188 8.062 -8.414 1 95.19 193 ALA A C 1
ATOM 1439 O O . ALA A 1 193 ? 4.066 7.199 -8.32 1 95.19 193 ALA A O 1
ATOM 1440 N N . GLY A 1 194 ? 2.477 8.461 -7.418 1 96.31 194 GLY A N 1
ATOM 1441 C CA . GLY A 1 194 ? 2.666 7.895 -6.094 1 96.31 194 GLY A CA 1
ATOM 1442 C C . GLY A 1 194 ? 2.371 6.406 -6.031 1 96.31 194 GLY A C 1
ATOM 1443 O O . GLY A 1 194 ? 3.068 5.656 -5.348 1 96.31 194 GLY A O 1
ATOM 1444 N N . LEU A 1 195 ? 1.323 6.027 -6.711 1 95.25 195 LEU A N 1
ATOM 1445 C CA . LEU A 1 195 ? 0.955 4.617 -6.738 1 95.25 195 LEU A CA 1
ATOM 1446 C C . LEU A 1 195 ? 1.985 3.801 -7.512 1 95.25 195 LEU A C 1
ATOM 1448 O O . LEU A 1 195 ? 2.393 2.725 -7.066 1 95.25 195 LEU A O 1
ATOM 1452 N N . TYR A 1 196 ? 2.455 4.316 -8.641 1 95.06 196 TYR A N 1
ATOM 1453 C CA . TYR A 1 196 ? 3.42 3.621 -9.484 1 95.06 196 TYR A CA 1
ATOM 1454 C C . TYR A 1 196 ? 4.773 3.514 -8.789 1 95.06 196 TYR A C 1
ATOM 1456 O O . TYR A 1 196 ? 5.273 2.41 -8.562 1 95.06 196 TYR A O 1
ATOM 1464 N N . TRP A 1 197 ? 5.32 4.613 -8.383 1 95.56 197 TRP A N 1
ATOM 1465 C CA . TRP A 1 197 ? 6.645 4.637 -7.77 1 95.56 197 TRP A CA 1
ATOM 1466 C C . TRP A 1 197 ? 6.605 4.051 -6.363 1 95.56 197 TRP A C 1
ATOM 1468 O O . TRP A 1 197 ? 7.57 3.426 -5.918 1 95.56 197 TRP A O 1
ATOM 1478 N N . GLY A 1 198 ? 5.508 4.301 -5.734 1 96.62 198 GLY A N 1
ATOM 1479 C CA . GLY A 1 198 ? 5.355 3.762 -4.391 1 96.62 198 GLY A CA 1
ATOM 1480 C C . GLY A 1 198 ? 5.34 2.244 -4.355 1 96.62 198 GLY A C 1
ATOM 1481 O O . GLY A 1 198 ? 6.016 1.632 -3.523 1 96.62 198 GLY A O 1
ATOM 1482 N N . TYR A 1 199 ? 4.562 1.672 -5.246 1 96.25 199 TYR A N 1
ATOM 1483 C CA . TYR A 1 199 ? 4.512 0.214 -5.293 1 96.25 199 TYR A CA 1
ATOM 1484 C C . TYR A 1 199 ? 5.871 -0.367 -5.664 1 96.25 199 TYR A C 1
ATOM 1486 O O . TYR A 1 199 ? 6.316 -1.352 -5.07 1 96.25 199 TYR A O 1
ATOM 1494 N N . ARG A 1 200 ? 6.477 0.217 -6.645 1 96.56 200 ARG A N 1
ATOM 1495 C CA . ARG A 1 200 ? 7.805 -0.229 -7.051 1 96.56 200 ARG A CA 1
ATOM 1496 C C . ARG A 1 200 ? 8.789 -0.154 -5.891 1 96.56 200 ARG A C 1
ATOM 1498 O O . ARG A 1 200 ? 9.57 -1.082 -5.668 1 96.56 200 ARG A O 1
ATOM 1505 N N . ALA A 1 201 ? 8.734 0.913 -5.164 1 96.94 201 ALA A N 1
ATOM 1506 C CA . ALA A 1 201 ? 9.617 1.092 -4.016 1 96.94 201 ALA A CA 1
ATOM 1507 C C . ALA A 1 201 ? 9.328 0.055 -2.936 1 96.94 201 ALA A C 1
ATOM 1509 O O . ALA A 1 201 ? 10.25 -0.475 -2.312 1 96.94 201 ALA A O 1
ATOM 1510 N N . MET A 1 202 ? 8.078 -0.173 -2.703 1 97.38 202 MET A N 1
ATOM 1511 C CA . MET A 1 202 ? 7.668 -1.147 -1.698 1 97.38 202 MET A CA 1
ATOM 1512 C C . MET A 1 202 ? 8.25 -2.525 -2.006 1 97.38 202 MET A C 1
ATOM 1514 O O . MET A 1 202 ? 8.891 -3.139 -1.15 1 97.38 202 MET A O 1
ATOM 1518 N N . VAL A 1 203 ? 8.07 -2.98 -3.227 1 98 203 VAL A N 1
ATOM 1519 C CA . VAL A 1 203 ? 8.531 -4.309 -3.621 1 98 203 VAL A CA 1
ATOM 1520 C C . VAL A 1 203 ? 10.055 -4.359 -3.588 1 98 203 VAL A C 1
ATOM 1522 O O . VAL A 1 203 ? 10.641 -5.316 -3.07 1 98 203 VAL A O 1
ATOM 1525 N N . GLU A 1 204 ? 10.68 -3.344 -4.086 1 97.25 204 GLU A N 1
ATOM 1526 C CA . GLU A 1 204 ? 12.141 -3.281 -4.082 1 97.25 204 GLU A CA 1
ATOM 1527 C C . GLU A 1 204 ? 12.688 -3.281 -2.658 1 97.25 204 GLU A C 1
ATOM 1529 O O . GLU A 1 204 ? 13.633 -4.008 -2.352 1 97.25 204 GLU A O 1
ATOM 1534 N N . GLY A 1 205 ? 12.102 -2.449 -1.841 1 97 205 GLY A N 1
ATOM 1535 C CA . GLY A 1 205 ? 12.57 -2.355 -0.466 1 97 205 GLY A CA 1
ATOM 1536 C C . GLY A 1 205 ? 12.406 -3.65 0.308 1 97 205 GLY A C 1
ATOM 1537 O O . GLY A 1 205 ? 13.305 -4.047 1.06 1 97 205 GLY A O 1
ATOM 1538 N N . ILE A 1 206 ? 11.281 -4.301 0.146 1 97.94 206 ILE A N 1
ATOM 1539 C CA . ILE A 1 206 ? 11.047 -5.586 0.798 1 97.94 206 ILE A CA 1
ATOM 1540 C C . ILE A 1 206 ? 12.062 -6.613 0.297 1 97.94 206 ILE A C 1
ATOM 1542 O O . ILE A 1 206 ? 12.664 -7.34 1.092 1 97.94 206 ILE A O 1
ATOM 1546 N N . THR A 1 207 ? 12.258 -6.68 -1.011 1 98.06 207 THR A N 1
ATOM 1547 C CA . THR A 1 207 ? 13.203 -7.621 -1.598 1 98.06 207 THR A CA 1
ATOM 1548 C C . THR A 1 207 ? 14.609 -7.398 -1.043 1 98.06 207 THR A C 1
ATOM 1550 O O . THR A 1 207 ? 15.289 -8.352 -0.652 1 98.06 207 THR A O 1
ATOM 1553 N N . LYS A 1 208 ? 15 -6.152 -0.946 1 96.31 208 LYS A N 1
ATOM 1554 C CA . LYS A 1 208 ? 16.328 -5.824 -0.429 1 96.31 208 LYS A CA 1
ATOM 1555 C C . LYS A 1 208 ? 16.453 -6.219 1.04 1 96.31 208 LYS A C 1
ATOM 1557 O O . LYS A 1 208 ? 17.5 -6.699 1.469 1 96.31 208 LYS A O 1
ATOM 1562 N N . GLN A 1 209 ? 15.406 -5.938 1.792 1 96.38 209 GLN A N 1
ATOM 1563 C CA . GLN A 1 209 ? 15.43 -6.316 3.201 1 96.38 209 GLN A CA 1
ATOM 1564 C C . GLN A 1 209 ? 15.531 -7.832 3.361 1 96.38 209 GLN A C 1
ATOM 1566 O O . GLN A 1 209 ? 16.25 -8.32 4.242 1 96.38 209 GLN A O 1
ATOM 1571 N N . ILE A 1 210 ? 14.805 -8.586 2.52 1 98 210 ILE A N 1
ATOM 1572 C CA . ILE A 1 210 ? 14.875 -10.047 2.525 1 98 210 ILE A CA 1
ATOM 1573 C C . ILE A 1 210 ? 16.312 -10.492 2.242 1 98 210 ILE A C 1
ATOM 1575 O O . ILE A 1 210 ? 16.844 -11.344 2.947 1 98 210 ILE A O 1
ATOM 1579 N N . MET A 1 211 ? 16.922 -9.891 1.25 1 96.94 211 MET A N 1
ATOM 1580 C CA . MET A 1 211 ? 18.281 -10.25 0.862 1 96.94 211 MET A CA 1
ATOM 1581 C C . MET A 1 211 ? 19.266 -9.961 1.992 1 96.94 211 MET A C 1
ATOM 1583 O O . MET A 1 211 ? 20.188 -10.727 2.223 1 96.94 211 MET A O 1
ATOM 1587 N N . ARG A 1 212 ? 19.047 -8.898 2.652 1 95.25 212 ARG A N 1
ATOM 1588 C CA . ARG A 1 212 ? 19.922 -8.523 3.758 1 95.25 212 ARG A CA 1
ATOM 1589 C C . ARG A 1 212 ? 19.828 -9.523 4.902 1 95.25 212 ARG A C 1
ATOM 1591 O O . ARG A 1 212 ? 20.828 -9.828 5.555 1 95.25 212 ARG A O 1
ATOM 1598 N N . GLU A 1 213 ? 18.625 -9.992 5.125 1 96 213 GLU A N 1
ATOM 1599 C CA . GLU A 1 213 ? 18.391 -10.922 6.23 1 96 213 GLU A CA 1
ATOM 1600 C C . GLU A 1 213 ? 18.812 -12.336 5.859 1 96 213 GLU A C 1
ATOM 1602 O O . GLU A 1 213 ? 19.078 -13.164 6.738 1 96 213 GLU A O 1
ATOM 1607 N N . SER A 1 214 ? 18.891 -12.555 4.562 1 95.44 214 SER A N 1
ATOM 1608 C CA . SER A 1 214 ? 19.109 -13.93 4.113 1 95.44 214 SER A CA 1
ATOM 1609 C C . SER A 1 214 ? 20.578 -14.305 4.168 1 95.44 214 SER A C 1
ATOM 1611 O O . SER A 1 214 ? 21.453 -13.492 3.85 1 95.44 214 SER A O 1
ATOM 1613 N N . THR A 1 215 ? 20.859 -15.508 4.594 1 92.38 215 THR A N 1
ATOM 1614 C CA . THR A 1 215 ? 22.203 -16.078 4.539 1 92.38 215 THR A CA 1
ATOM 1615 C C . THR A 1 215 ? 22.406 -16.844 3.24 1 92.38 215 THR A C 1
ATOM 1617 O O . THR A 1 215 ? 23.516 -17.328 2.973 1 92.38 215 THR A O 1
ATOM 1620 N N . ARG A 1 216 ? 21.422 -16.922 2.4 1 94.81 216 ARG A N 1
ATOM 1621 C CA . ARG A 1 216 ? 21.438 -17.656 1.139 1 94.81 216 ARG A CA 1
ATOM 1622 C C . ARG A 1 216 ? 21.484 -16.703 -0.048 1 94.81 216 ARG A C 1
ATOM 1624 O O . ARG A 1 216 ? 21.016 -15.562 0.043 1 94.81 216 ARG A O 1
ATOM 1631 N N . THR A 1 217 ? 22.172 -17.219 -1.071 1 96.75 217 THR A N 1
ATOM 1632 C CA . THR A 1 217 ? 22.047 -16.516 -2.338 1 96.75 217 THR A CA 1
ATOM 1633 C C . THR A 1 217 ? 20.734 -16.859 -3.031 1 96.75 217 THR A C 1
ATOM 1635 O O . THR A 1 217 ? 20.547 -18 -3.482 1 96.75 217 THR A O 1
ATOM 1638 N N . LEU A 1 218 ? 19.859 -15.93 -3.145 1 98.12 218 LEU A N 1
ATOM 1639 C CA . LEU A 1 218 ? 18.516 -16.172 -3.648 1 98.12 218 LEU A CA 1
ATOM 1640 C C . LEU A 1 218 ? 18.391 -15.758 -5.109 1 98.12 218 LEU A C 1
ATOM 1642 O O . LEU A 1 218 ? 18.797 -14.648 -5.477 1 98.12 218 LEU A O 1
ATOM 1646 N N . ARG A 1 219 ? 17.984 -16.625 -5.961 1 98.12 219 ARG A N 1
ATOM 1647 C CA . ARG A 1 219 ? 17.5 -16.25 -7.285 1 98.12 219 ARG A CA 1
ATOM 1648 C C . ARG A 1 219 ? 16.078 -15.711 -7.219 1 98.12 219 ARG A C 1
ATOM 1650 O O . ARG A 1 219 ? 15.18 -16.375 -6.699 1 98.12 219 ARG A O 1
ATOM 1657 N N . VAL A 1 220 ? 15.852 -14.508 -7.734 1 98.38 220 VAL A N 1
ATOM 1658 C CA . VAL A 1 220 ? 14.578 -13.82 -7.566 1 98.38 220 VAL A CA 1
ATOM 1659 C C . VAL A 1 220 ? 13.727 -14 -8.82 1 98.38 220 VAL A C 1
ATOM 1661 O O . VAL A 1 220 ? 14.102 -13.555 -9.906 1 98.38 220 VAL A O 1
ATOM 1664 N N . ILE A 1 221 ? 12.586 -14.641 -8.656 1 98.19 221 ILE A N 1
ATOM 1665 C CA . ILE A 1 221 ? 11.625 -14.875 -9.734 1 98.19 221 ILE A CA 1
ATOM 1666 C C . ILE A 1 221 ? 10.336 -14.102 -9.453 1 98.19 221 ILE A C 1
ATOM 1668 O O . ILE A 1 221 ? 9.789 -14.18 -8.352 1 98.19 221 ILE A O 1
ATOM 1672 N N . ALA A 1 222 ? 9.883 -13.375 -10.422 1 98.12 222 ALA A N 1
ATOM 1673 C CA . ALA A 1 222 ? 8.656 -12.602 -10.25 1 98.12 222 ALA A CA 1
ATOM 1674 C C . ALA A 1 222 ? 7.57 -13.07 -11.211 1 98.12 222 ALA A C 1
ATOM 1676 O O . ALA A 1 222 ? 7.859 -13.414 -12.359 1 98.12 222 ALA A O 1
ATOM 1677 N N . THR A 1 223 ? 6.367 -13.094 -10.727 1 97.38 223 THR A N 1
ATOM 1678 C CA . THR A 1 223 ? 5.188 -13.43 -11.516 1 97.38 223 THR A CA 1
ATOM 1679 C C . THR A 1 223 ? 3.971 -12.648 -11.023 1 97.38 223 THR A C 1
ATOM 1681 O O . THR A 1 223 ? 4.102 -11.727 -10.227 1 97.38 223 THR A O 1
ATOM 1684 N N . GLY A 1 224 ? 2.826 -12.891 -11.633 1 94.81 224 GLY A N 1
ATOM 1685 C CA . GLY A 1 224 ? 1.602 -12.211 -11.234 1 94.81 224 GLY A CA 1
ATOM 1686 C C . GLY A 1 224 ? 1.228 -11.07 -12.164 1 94.81 224 GLY A C 1
ATOM 1687 O O . GLY A 1 224 ? 2.014 -10.688 -13.031 1 94.81 224 GLY A O 1
ATOM 1688 N N . GLY A 1 225 ? 0.032 -10.555 -11.938 1 91.31 225 GLY A N 1
ATOM 1689 C CA . GLY A 1 225 ? -0.508 -9.5 -12.773 1 91.31 225 GLY A CA 1
ATOM 1690 C C . GLY A 1 225 ? 0.24 -8.188 -12.641 1 91.31 225 GLY A C 1
ATOM 1691 O O . GLY A 1 225 ? 0.194 -7.344 -13.539 1 91.31 225 GLY A O 1
ATOM 1692 N N . GLY A 1 226 ? 0.958 -7.973 -11.539 1 92.69 226 GLY A N 1
ATOM 1693 C CA . GLY A 1 226 ? 1.604 -6.703 -11.25 1 92.69 226 GLY A CA 1
ATOM 1694 C C . GLY A 1 226 ? 2.998 -6.594 -11.836 1 92.69 226 GLY A C 1
ATOM 1695 O O . GLY A 1 226 ? 3.604 -5.52 -11.82 1 92.69 226 GLY A O 1
ATOM 1696 N N . VAL A 1 227 ? 3.535 -7.625 -12.5 1 94 227 VAL A N 1
ATOM 1697 C CA . VAL A 1 227 ? 4.938 -7.656 -12.898 1 94 227 VAL A CA 1
ATOM 1698 C C . VAL A 1 227 ? 5.176 -6.66 -14.031 1 94 227 VAL A C 1
ATOM 1700 O O . VAL A 1 227 ? 6.309 -6.25 -14.273 1 94 227 VAL A O 1
ATOM 1703 N N . GLY A 1 228 ? 4.113 -6.285 -14.758 1 91.19 228 GLY A N 1
ATOM 1704 C CA . GLY A 1 228 ? 4.246 -5.328 -15.852 1 91.19 228 GLY A CA 1
ATOM 1705 C C . GLY A 1 228 ? 4.812 -3.992 -15.398 1 91.19 228 GLY A C 1
ATOM 1706 O O . GLY A 1 228 ? 5.371 -3.248 -16.203 1 91.19 228 GLY A O 1
ATOM 1707 N N . LEU A 1 229 ? 4.742 -3.672 -14.141 1 92.12 229 LEU A N 1
ATOM 1708 C CA . LEU A 1 229 ? 5.23 -2.414 -13.586 1 92.12 229 LEU A CA 1
ATOM 1709 C C . LEU A 1 229 ? 6.73 -2.486 -13.312 1 92.12 229 LEU A C 1
ATOM 1711 O O . LEU A 1 229 ? 7.344 -1.487 -12.93 1 92.12 229 LEU A O 1
ATOM 1715 N N . PHE A 1 230 ? 7.359 -3.732 -13.586 1 92.44 230 PHE A N 1
ATOM 1716 C CA . PHE A 1 230 ? 8.742 -3.955 -13.188 1 92.44 230 PHE A CA 1
ATOM 1717 C C . PHE A 1 230 ? 9.594 -4.371 -14.383 1 92.44 230 PHE A C 1
ATOM 1719 O O . PHE A 1 230 ? 10.539 -5.145 -14.242 1 92.44 230 PHE A O 1
ATOM 1726 N N . ARG A 1 231 ? 9.469 -4.059 -15.594 1 76.94 231 ARG A N 1
ATOM 1727 C CA . ARG A 1 231 ? 10.156 -4.52 -16.797 1 76.94 231 ARG A CA 1
ATOM 1728 C C . ARG A 1 231 ? 11.625 -4.121 -16.781 1 76.94 231 ARG A C 1
ATOM 1730 O O . ARG A 1 231 ? 12.477 -4.832 -17.312 1 76.94 231 ARG A O 1
ATOM 1737 N N . ASN A 1 232 ? 12.117 -3.17 -15.914 1 80.75 232 ASN A N 1
ATOM 1738 C CA . ASN A 1 232 ? 13.508 -2.73 -15.906 1 80.75 232 ASN A CA 1
ATOM 1739 C C . ASN A 1 232 ? 14.086 -2.734 -14.492 1 80.75 232 ASN A C 1
ATOM 1741 O O . ASN A 1 232 ? 14.891 -1.871 -14.148 1 80.75 232 ASN A O 1
ATOM 1745 N N . CYS A 1 233 ? 13.836 -3.883 -13.875 1 89.38 233 CYS A N 1
ATOM 1746 C CA . CYS A 1 233 ? 14.336 -3.969 -12.508 1 89.38 233 CYS A CA 1
ATOM 1747 C C . CYS A 1 233 ? 15.516 -4.926 -12.414 1 89.38 233 CYS A C 1
ATOM 1749 O O . CYS A 1 233 ? 15.383 -6.113 -12.719 1 89.38 233 CYS A O 1
ATOM 1751 N N . ASP A 1 234 ? 16.625 -4.516 -11.875 1 90.69 234 ASP A N 1
ATOM 1752 C CA . ASP A 1 234 ? 17.859 -5.281 -11.875 1 90.69 234 ASP A CA 1
ATOM 1753 C C . ASP A 1 234 ? 17.875 -6.316 -10.75 1 90.69 234 ASP A C 1
ATOM 1755 O O . ASP A 1 234 ? 18.672 -7.258 -10.773 1 90.69 234 ASP A O 1
ATOM 1759 N N . TYR A 1 235 ? 17.031 -6.141 -9.797 1 92.81 235 TYR A N 1
ATOM 1760 C CA . TYR A 1 235 ? 17.047 -7.059 -8.664 1 92.81 235 TYR A CA 1
ATOM 1761 C C . TYR A 1 235 ? 16.172 -8.273 -8.938 1 92.81 235 TYR A C 1
ATOM 1763 O O . TYR A 1 235 ? 16.141 -9.227 -8.156 1 92.81 235 TYR A O 1
ATOM 1771 N N . LEU A 1 236 ? 15.422 -8.289 -10.023 1 96.12 236 LEU A N 1
ATOM 1772 C CA . LEU A 1 236 ? 14.648 -9.445 -10.461 1 96.12 236 LEU A CA 1
ATOM 1773 C C . LEU A 1 236 ? 15.438 -10.273 -11.477 1 96.12 236 LEU A C 1
ATOM 1775 O O . LEU A 1 236 ? 15.75 -9.789 -12.562 1 96.12 236 LEU A O 1
ATOM 1779 N N . ASN A 1 237 ? 15.719 -11.484 -11.102 1 96.75 237 ASN A N 1
ATOM 1780 C CA . ASN A 1 237 ? 16.5 -12.344 -11.977 1 96.75 237 ASN A CA 1
ATOM 1781 C C . ASN A 1 237 ? 15.68 -12.852 -13.156 1 96.75 237 ASN A C 1
ATOM 1783 O O . ASN A 1 237 ? 16.203 -13.055 -14.25 1 96.75 237 ASN A O 1
ATOM 1787 N N . HIS A 1 238 ? 14.438 -13.156 -12.922 1 96.5 238 HIS A N 1
ATOM 1788 C CA . HIS A 1 238 ? 13.547 -13.695 -13.938 1 96.5 238 HIS A CA 1
ATOM 1789 C C . HIS A 1 238 ? 12.109 -13.227 -13.727 1 96.5 238 HIS A C 1
ATOM 1791 O O . HIS A 1 238 ? 11.633 -13.172 -12.586 1 96.5 238 HIS A O 1
ATOM 1797 N N . ILE A 1 239 ? 11.5 -12.859 -14.805 1 96.75 239 ILE A N 1
ATOM 1798 C CA . ILE A 1 239 ? 10.086 -12.5 -14.805 1 96.75 239 ILE A CA 1
ATOM 1799 C C . ILE A 1 239 ? 9.32 -13.453 -15.719 1 96.75 239 ILE A C 1
ATOM 1801 O O . ILE A 1 239 ? 9.695 -13.656 -16.875 1 96.75 239 ILE A O 1
ATOM 1805 N N . ASP A 1 240 ? 8.312 -14.094 -15.18 1 95.88 240 ASP A N 1
ATOM 1806 C CA . ASP A 1 240 ? 7.477 -15.023 -15.945 1 95.88 240 ASP A CA 1
ATOM 1807 C C . ASP A 1 240 ? 6.004 -14.859 -15.586 1 95.88 240 ASP A C 1
ATOM 1809 O O . ASP A 1 240 ? 5.52 -15.484 -14.633 1 95.88 240 ASP A O 1
ATOM 1813 N N . GLU A 1 241 ? 5.242 -14.195 -16.391 1 94.5 241 GLU A N 1
ATOM 1814 C CA . GLU A 1 241 ? 3.834 -13.914 -16.141 1 94.5 241 GLU A CA 1
ATOM 1815 C C . GLU A 1 241 ? 3.002 -15.195 -16.141 1 94.5 241 GLU A C 1
ATOM 1817 O O . GLU A 1 241 ? 1.887 -15.219 -15.625 1 94.5 241 GLU A O 1
ATOM 1822 N N . LEU A 1 242 ? 3.494 -16.281 -16.703 1 96.12 242 LEU A N 1
ATOM 1823 C CA . LEU A 1 242 ? 2.732 -17.516 -16.859 1 96.12 242 LEU A CA 1
ATOM 1824 C C . LEU A 1 242 ? 3.186 -18.562 -15.859 1 96.12 242 LEU A C 1
ATOM 1826 O O . LEU A 1 242 ? 2.791 -19.734 -15.961 1 96.12 242 LEU A O 1
ATOM 1830 N N . LEU A 1 243 ? 3.941 -18.141 -14.922 1 97.81 243 LEU A N 1
ATOM 1831 C CA . LEU A 1 243 ? 4.531 -19.094 -13.984 1 97.81 243 LEU A CA 1
ATOM 1832 C C . LEU A 1 243 ? 3.455 -19.953 -13.328 1 97.81 243 LEU A C 1
ATOM 1834 O O . LEU A 1 243 ? 3.59 -21.172 -13.258 1 97.81 243 LEU A O 1
ATOM 1838 N N . THR A 1 244 ? 2.393 -19.328 -12.844 1 98.19 244 THR A N 1
ATOM 1839 C CA . THR A 1 244 ? 1.312 -20.047 -12.172 1 98.19 244 THR A CA 1
ATOM 1840 C C . THR A 1 244 ? 0.653 -21.047 -13.117 1 98.19 244 THR A C 1
ATOM 1842 O O . THR A 1 244 ? 0.407 -22.188 -12.742 1 98.19 244 THR A O 1
ATOM 1845 N N . ILE A 1 245 ? 0.394 -20.609 -14.359 1 98.12 245 ILE A N 1
ATOM 1846 C CA . ILE A 1 245 ? -0.233 -21.469 -15.359 1 98.12 245 ILE A CA 1
ATOM 1847 C C . ILE A 1 245 ? 0.666 -22.672 -15.648 1 98.12 245 ILE A C 1
ATOM 1849 O O . ILE A 1 245 ? 0.191 -23.812 -15.711 1 98.12 245 ILE A O 1
ATOM 1853 N N . LYS A 1 246 ? 1.936 -22.422 -15.82 1 97.75 246 LYS A N 1
ATOM 1854 C CA . LYS A 1 246 ? 2.887 -23.5 -16.062 1 97.75 246 LYS A CA 1
ATOM 1855 C C . LYS A 1 246 ? 2.879 -24.5 -14.914 1 97.75 246 LYS A C 1
ATOM 1857 O O . LYS A 1 246 ? 2.904 -25.719 -15.148 1 97.75 246 LYS A O 1
ATOM 1862 N N . GLY A 1 247 ? 2.834 -23.984 -13.703 1 98.25 247 GLY A N 1
ATOM 1863 C CA . GLY A 1 247 ? 2.752 -24.859 -12.547 1 98.25 247 GLY A CA 1
ATOM 1864 C C . GLY A 1 247 ? 1.498 -25.703 -12.531 1 98.25 247 GLY A C 1
ATOM 1865 O O . GLY A 1 247 ? 1.554 -26.906 -12.219 1 98.25 247 GLY A O 1
ATOM 1866 N N . ILE A 1 248 ? 0.375 -25.109 -12.859 1 98.31 248 ILE A N 1
ATOM 1867 C CA . ILE A 1 248 ? -0.897 -25.812 -12.906 1 98.31 248 ILE A CA 1
ATOM 1868 C C . ILE A 1 248 ? -0.809 -26.953 -13.914 1 98.31 248 ILE A C 1
ATOM 1870 O O . ILE A 1 248 ? -1.203 -28.094 -13.617 1 98.31 248 ILE A O 1
ATOM 1874 N N . VAL A 1 249 ? -0.261 -26.719 -15.062 1 97.25 249 VAL A N 1
ATOM 1875 C CA . VAL A 1 249 ? -0.151 -27.703 -16.125 1 97.25 249 VAL A CA 1
ATOM 1876 C C . VAL A 1 249 ? 0.792 -28.828 -15.695 1 97.25 249 VAL A C 1
ATOM 1878 O O . VAL A 1 249 ? 0.5 -30.016 -15.898 1 97.25 249 VAL A O 1
ATOM 1881 N N . GLN A 1 25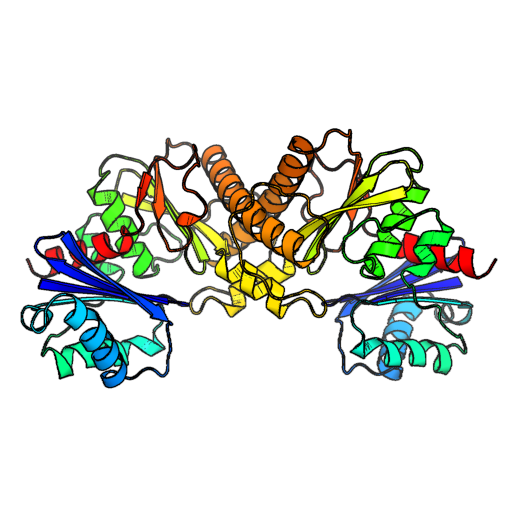0 ? 1.877 -28.5 -15.086 1 97.12 250 GLN A N 1
ATOM 1882 C CA . GLN A 1 250 ? 2.84 -29.5 -14.617 1 97.12 250 GLN A CA 1
ATOM 1883 C C . GLN A 1 250 ? 2.215 -30.422 -13.586 1 97.12 250 GLN A C 1
ATOM 1885 O O . GLN A 1 250 ? 2.414 -31.641 -13.641 1 97.12 250 GLN A O 1
ATOM 1890 N N . ILE A 1 251 ? 1.499 -29.828 -12.672 1 97.5 251 ILE A N 1
ATOM 1891 C CA . ILE A 1 251 ? 0.843 -30.609 -11.641 1 97.5 251 ILE A CA 1
ATOM 1892 C C . ILE A 1 251 ? -0.176 -31.562 -12.273 1 97.5 251 ILE A C 1
ATOM 1894 O O . ILE A 1 251 ? -0.231 -32.75 -11.938 1 97.5 251 ILE A O 1
ATOM 1898 N N . TYR A 1 252 ? -0.946 -31.047 -13.188 1 96.94 252 TYR A N 1
ATOM 1899 C CA . TYR A 1 252 ? -1.925 -31.875 -13.891 1 96.94 252 TYR A CA 1
ATOM 1900 C C . TYR A 1 252 ? -1.256 -33.062 -14.562 1 96.94 252 TYR A C 1
ATOM 1902 O O . TYR A 1 252 ? -1.708 -34.188 -14.406 1 96.94 252 TYR A O 1
ATOM 1910 N N . GLU A 1 253 ? -0.22 -32.844 -15.297 1 95 253 GLU A N 1
ATOM 1911 C CA . GLU A 1 253 ? 0.476 -33.875 -16.031 1 95 253 GLU A CA 1
ATOM 1912 C C . GLU A 1 253 ? 1.055 -34.938 -15.094 1 95 253 GLU A C 1
ATOM 1914 O O . GLU A 1 253 ? 1.024 -36.125 -15.398 1 95 253 GLU A O 1
ATOM 1919 N N . LYS A 1 254 ? 1.54 -34.469 -13.984 1 94.5 254 LYS A N 1
ATOM 1920 C CA . LYS A 1 254 ? 2.105 -35.375 -13.008 1 94.5 254 LYS A CA 1
ATOM 1921 C C . LYS A 1 254 ? 1.017 -36.25 -12.367 1 94.5 254 LYS A C 1
ATOM 1923 O O . LYS A 1 254 ? 1.257 -37.406 -12.016 1 94.5 254 LYS A O 1
ATOM 1928 N N . THR A 1 255 ? -0.14 -35.656 -12.203 1 92.25 255 THR A N 1
ATOM 1929 C CA . THR A 1 255 ? -1.237 -36.375 -11.547 1 92.25 255 THR A CA 1
ATOM 1930 C C . THR A 1 255 ? -1.865 -37.375 -12.492 1 92.25 255 THR A C 1
ATOM 1932 O O . THR A 1 255 ? -2.459 -38.375 -12.047 1 92.25 255 THR A O 1
ATOM 1935 N N . GLN A 1 256 ? -1.861 -37.219 -13.828 1 87.56 256 GLN A N 1
ATOM 1936 C CA . GLN A 1 256 ? -2.432 -38.125 -14.812 1 87.56 256 GLN A CA 1
ATOM 1937 C C . GLN A 1 256 ? -1.497 -39.281 -15.086 1 87.56 256 GLN A C 1
ATOM 1939 O O . GLN A 1 256 ? -1.931 -40.344 -15.578 1 87.56 256 GLN A O 1
ATOM 1944 N N . GLY A 1 257 ? -0.202 -39.188 -14.859 1 70.25 257 GLY A N 1
ATOM 1945 C CA . GLY A 1 257 ? 0.731 -40.25 -15.078 1 70.25 257 GLY A CA 1
ATOM 1946 C C . GLY A 1 257 ? 1.021 -41.062 -13.828 1 70.25 257 GLY A C 1
ATOM 1947 O O . GLY A 1 257 ? 0.904 -42.281 -13.82 1 70.25 257 GLY A O 1
ATOM 1948 N N . MET B 1 1 ? -7.164 30.484 25.922 1 92.44 1 MET B N 1
ATOM 1949 C CA . MET B 1 1 ? -6.859 29.188 25.312 1 92.44 1 MET B CA 1
ATOM 1950 C C . MET B 1 1 ? -7.637 29 24.016 1 92.44 1 MET B C 1
ATOM 1952 O O . MET B 1 1 ? -8.703 29.578 23.844 1 92.44 1 MET B O 1
ATOM 1956 N N . ILE B 1 2 ? -7.027 28.312 23.141 1 94.88 2 ILE B N 1
ATOM 1957 C CA . ILE B 1 2 ? -7.676 28.047 21.859 1 94.88 2 ILE B CA 1
ATOM 1958 C C . ILE B 1 2 ? -7.75 26.531 21.625 1 94.88 2 ILE B C 1
ATOM 1960 O O . ILE B 1 2 ? -6.891 25.781 22.078 1 94.88 2 ILE B O 1
ATOM 1964 N N . VAL B 1 3 ? -8.828 26.094 20.953 1 96.25 3 VAL B N 1
ATOM 1965 C CA . VAL B 1 3 ? -8.961 24.703 20.547 1 96.25 3 VAL B CA 1
ATOM 1966 C C . VAL B 1 3 ? -8.656 24.562 19.062 1 96.25 3 VAL B C 1
ATOM 1968 O O . VAL B 1 3 ? -9.242 25.25 18.219 1 96.25 3 VAL B O 1
ATOM 1971 N N . ALA B 1 4 ? -7.672 23.797 18.781 1 97.75 4 ALA B N 1
ATOM 1972 C CA . ALA B 1 4 ? -7.367 23.438 17.406 1 97.75 4 ALA B CA 1
ATOM 1973 C C . ALA B 1 4 ? -7.941 22.062 17.062 1 97.75 4 ALA B C 1
ATOM 1975 O O . ALA B 1 4 ? -7.73 21.094 17.781 1 97.75 4 ALA B O 1
ATOM 1976 N N . VAL B 1 5 ? -8.719 21.969 15.93 1 97.56 5 VAL B N 1
ATOM 1977 C CA . VAL B 1 5 ? -9.344 20.719 15.5 1 97.56 5 VAL B CA 1
ATOM 1978 C C . VAL B 1 5 ? -8.875 20.359 14.094 1 97.56 5 VAL B C 1
ATOM 1980 O O . VAL B 1 5 ? -9.008 21.172 13.164 1 97.56 5 VAL B O 1
ATOM 1983 N N . ASP B 1 6 ? -8.289 19.234 13.93 1 97.69 6 ASP B N 1
ATOM 1984 C CA . ASP B 1 6 ? -7.887 18.688 12.641 1 97.69 6 ASP B CA 1
ATOM 1985 C C . ASP B 1 6 ? -8.742 17.484 12.258 1 97.69 6 ASP B C 1
ATOM 1987 O O . ASP B 1 6 ? -8.477 16.375 12.703 1 97.69 6 ASP B O 1
ATOM 1991 N N . VAL B 1 7 ? -9.703 17.703 11.383 1 96.62 7 VAL B N 1
ATOM 1992 C CA . VAL B 1 7 ? -10.641 16.672 10.953 1 96.62 7 VAL B CA 1
ATOM 1993 C C . VAL B 1 7 ? -10.102 15.969 9.719 1 96.62 7 VAL B C 1
ATOM 1995 O O . VAL B 1 7 ? -10.227 16.469 8.602 1 96.62 7 VAL B O 1
ATOM 1998 N N . GLY B 1 8 ? -9.57 14.805 9.938 1 94 8 GLY B N 1
ATOM 1999 C CA . GLY B 1 8 ? -9.141 13.961 8.836 1 94 8 GLY B CA 1
ATOM 2000 C C . GLY B 1 8 ? -10.148 12.891 8.469 1 94 8 GLY B C 1
ATOM 2001 O O . GLY B 1 8 ? -11.172 12.742 9.148 1 94 8 GLY B O 1
ATOM 2002 N N . ASN B 1 9 ? -9.875 12.078 7.445 1 90.38 9 ASN B N 1
ATOM 2003 C CA . ASN B 1 9 ? -10.789 11.047 6.957 1 90.38 9 ASN B CA 1
ATOM 2004 C C . ASN B 1 9 ? -10.984 9.938 7.988 1 90.38 9 ASN B C 1
ATOM 2006 O O . ASN B 1 9 ? -12.086 9.398 8.117 1 90.38 9 ASN B O 1
ATOM 2010 N N . THR B 1 10 ? -9.969 9.625 8.641 1 87.69 10 THR B N 1
ATOM 2011 C CA . THR B 1 10 ? -10 8.484 9.547 1 87.69 10 THR B CA 1
ATOM 2012 C C . THR B 1 10 ? -10.148 8.945 10.992 1 87.69 10 THR B C 1
ATOM 2014 O O . THR B 1 10 ? -10.914 8.367 11.766 1 87.69 10 THR B O 1
ATOM 2017 N N . SER B 1 11 ? -9.414 10.039 11.25 1 91.44 11 SER B N 1
ATOM 2018 C CA . SER B 1 11 ? -9.375 10.492 12.633 1 91.44 11 SER B CA 1
ATOM 2019 C C . SER B 1 11 ? -9.484 12.008 12.734 1 91.44 11 SER B C 1
ATOM 2021 O O . SER B 1 11 ? -9.18 12.719 11.766 1 91.44 11 SER B O 1
ATOM 2023 N N . THR B 1 12 ? -9.984 12.422 13.859 1 94.56 12 THR B N 1
ATOM 2024 C CA . THR B 1 12 ? -10.055 13.836 14.227 1 94.56 12 THR B CA 1
ATOM 2025 C C . THR B 1 12 ? -9.172 14.125 15.438 1 94.56 12 THR B C 1
ATOM 2027 O O . THR B 1 12 ? -9.344 13.516 16.5 1 94.56 12 THR B O 1
ATOM 2030 N N . LYS B 1 13 ? -8.227 15.047 15.258 1 96.5 13 LYS B N 1
ATOM 2031 C CA . LYS B 1 13 ? -7.352 15.477 16.344 1 96.5 13 LYS B CA 1
ATOM 2032 C C . LYS B 1 13 ? -7.844 16.781 16.969 1 96.5 13 LYS B C 1
ATOM 2034 O O . LYS B 1 13 ? -8.203 17.719 16.25 1 96.5 13 LYS B O 1
ATOM 2039 N N . ILE B 1 14 ? -7.938 16.75 18.234 1 95.69 14 ILE B N 1
ATOM 2040 C CA . ILE B 1 14 ? -8.344 17.922 19 1 95.69 14 ILE B CA 1
ATOM 2041 C C . ILE B 1 14 ? -7.242 18.312 19.984 1 95.69 14 ILE B C 1
ATOM 2043 O O . ILE B 1 14 ? -6.77 17.469 20.75 1 95.69 14 ILE B O 1
ATOM 2047 N N . ALA B 1 15 ? -6.84 19.609 19.891 1 96.62 15 ALA B N 1
ATOM 2048 C CA . ALA B 1 15 ? -5.781 20.078 20.781 1 96.62 15 ALA B CA 1
ATOM 2049 C C . ALA B 1 15 ? -6.18 21.359 21.5 1 96.62 15 ALA B C 1
ATOM 2051 O O . ALA B 1 15 ? -6.793 22.25 20.906 1 96.62 15 ALA B O 1
ATOM 2052 N N . LEU B 1 16 ? -5.973 21.359 22.797 1 94.81 16 LEU B N 1
ATOM 2053 C CA . LEU B 1 16 ? -6.07 22.578 23.594 1 94.81 16 LEU B CA 1
ATOM 2054 C C . LEU B 1 16 ? -4.73 23.297 23.656 1 94.81 16 LEU B C 1
ATOM 2056 O O . LEU B 1 16 ? -3.723 22.719 24.047 1 94.81 16 LEU B O 1
ATOM 2060 N N . CYS B 1 17 ? -4.781 24.562 23.203 1 95.62 17 CYS B N 1
ATOM 2061 C CA . CYS B 1 17 ? -3.527 25.297 23.078 1 95.62 17 CYS B CA 1
ATOM 2062 C C . CYS B 1 17 ? -3.572 26.594 23.875 1 95.62 17 CYS B C 1
ATOM 2064 O O . CYS B 1 17 ? -4.602 27.266 23.906 1 95.62 17 CYS B O 1
ATOM 2066 N N . GLU B 1 18 ? -2.43 26.875 24.547 1 92.12 18 GLU B N 1
ATOM 2067 C CA . GLU B 1 18 ? -2.254 28.109 25.297 1 92.12 18 GLU B CA 1
ATOM 2068 C C . GLU B 1 18 ? -0.915 28.766 24.984 1 92.12 18 GLU B C 1
ATOM 2070 O O . GLU B 1 18 ? 0.139 28.141 25.109 1 92.12 18 GLU B O 1
ATOM 2075 N N . ASN B 1 19 ? -0.919 30.047 24.625 1 89 19 ASN B N 1
ATOM 2076 C CA . ASN B 1 19 ? 0.282 30.812 24.297 1 89 19 ASN B CA 1
ATOM 2077 C C . ASN B 1 19 ? 1.161 30.078 23.297 1 89 19 ASN B C 1
ATOM 2079 O O . ASN B 1 19 ? 2.363 29.906 23.516 1 89 19 ASN B O 1
ATOM 2083 N N . GLY B 1 20 ? 0.506 29.469 22.297 1 86 20 GLY B N 1
ATOM 2084 C CA . GLY B 1 20 ? 1.221 28.844 21.203 1 86 20 GLY B CA 1
ATOM 2085 C C . GLY B 1 20 ? 1.694 27.438 21.516 1 86 20 GLY B C 1
ATOM 2086 O O . GLY B 1 20 ? 2.312 26.766 20.672 1 86 20 GLY B O 1
ATOM 2087 N N . THR B 1 21 ? 1.363 26.953 22.641 1 91.44 21 THR B N 1
ATOM 2088 C CA . THR B 1 21 ? 1.8 25.625 23.062 1 91.44 21 THR B CA 1
ATOM 2089 C C . THR B 1 21 ? 0.603 24.703 23.25 1 91.44 21 THR B C 1
ATOM 2091 O O . THR B 1 21 ? -0.454 25.125 23.719 1 91.44 21 THR B O 1
ATOM 2094 N N . VAL B 1 22 ? 0.864 23.453 22.953 1 93.62 22 VAL B N 1
ATOM 2095 C CA . VAL B 1 22 ? -0.182 22.453 23.156 1 93.62 22 VAL B CA 1
ATOM 2096 C C . VAL B 1 22 ? -0.222 22.047 24.625 1 93.62 22 VAL B C 1
ATOM 2098 O O . VAL B 1 22 ? 0.773 21.547 25.172 1 93.62 22 VAL B O 1
ATOM 2101 N N . VAL B 1 23 ? -1.343 22.203 25.25 1 91.62 23 VAL B N 1
ATOM 2102 C CA . VAL B 1 23 ? -1.532 21.875 26.672 1 91.62 23 VAL B CA 1
ATOM 2103 C C . VAL B 1 23 ? -2.035 20.438 26.797 1 91.62 23 VAL B C 1
ATOM 2105 O O . VAL B 1 23 ? -1.657 19.719 27.734 1 91.62 23 VAL B O 1
ATOM 2108 N N . ASP B 1 24 ? -2.924 20.062 25.906 1 91.88 24 ASP B N 1
ATOM 2109 C CA . ASP B 1 24 ? -3.492 18.719 25.828 1 91.88 24 ASP B CA 1
ATOM 2110 C C . ASP B 1 24 ? -3.957 18.391 24.406 1 91.88 24 ASP B C 1
ATOM 2112 O O . ASP B 1 24 ? -4.16 19.297 23.594 1 91.88 24 ASP B O 1
ATOM 2116 N N . LYS B 1 25 ? -3.994 17.141 24.172 1 93.75 25 LYS B N 1
ATOM 2117 C CA . LYS B 1 25 ? -4.43 16.719 22.844 1 93.75 25 LYS B CA 1
ATOM 2118 C C . LYS B 1 25 ? -5.121 15.367 22.891 1 93.75 25 LYS B C 1
ATOM 2120 O O . LYS B 1 25 ? -4.773 14.516 23.719 1 93.75 25 LYS B O 1
ATOM 2125 N N . TRP B 1 26 ? -6.074 15.195 22.016 1 92.19 26 TRP B N 1
ATOM 2126 C CA . TRP B 1 26 ? -6.859 13.969 21.906 1 92.19 26 TRP B CA 1
ATOM 2127 C C . TRP B 1 26 ? -7.086 13.594 20.453 1 92.19 26 TRP B C 1
ATOM 2129 O O . TRP B 1 26 ? -7.016 14.445 19.562 1 92.19 26 TRP B O 1
ATOM 2139 N N . ARG B 1 27 ? -7.242 12.336 20.266 1 92.12 27 ARG B N 1
ATOM 2140 C CA . ARG B 1 27 ? -7.598 11.797 18.953 1 92.12 27 ARG B CA 1
ATOM 2141 C C . ARG B 1 27 ? -8.859 10.945 19.031 1 92.12 27 ARG B C 1
ATOM 2143 O O . ARG B 1 27 ? -8.969 10.078 19.891 1 92.12 27 ARG B O 1
ATOM 2150 N N . ILE B 1 28 ? -9.844 11.203 18.156 1 91.44 28 ILE B N 1
ATOM 2151 C CA . ILE B 1 28 ? -11.078 10.422 18.094 1 91.44 28 ILE B CA 1
ATOM 2152 C C . ILE B 1 28 ? -11.344 10.008 16.641 1 91.44 28 ILE B C 1
ATOM 2154 O O . ILE B 1 28 ? -10.75 10.562 15.719 1 91.44 28 ILE B O 1
ATOM 2158 N N . SER B 1 29 ? -12.188 8.984 16.453 1 90.88 29 SER B N 1
ATOM 2159 C CA . SER B 1 29 ? -12.547 8.555 15.102 1 90.88 29 SER B CA 1
ATOM 2160 C C . SER B 1 29 ? -13.391 9.602 14.391 1 90.88 29 SER B C 1
ATOM 2162 O O . SER B 1 29 ? -14.227 10.266 15.016 1 90.88 29 SER B O 1
ATOM 2164 N N . THR B 1 30 ? -13.141 9.727 13.125 1 91.81 30 THR B N 1
ATOM 2165 C CA . THR B 1 30 ? -14.016 10.586 12.336 1 91.81 30 THR B CA 1
ATOM 2166 C C . THR B 1 30 ? -15.312 9.867 11.992 1 91.81 30 THR B C 1
ATOM 2168 O O . THR B 1 30 ? -15.281 8.758 11.445 1 91.81 30 THR B O 1
ATOM 2171 N N . CYS B 1 31 ? -16.344 10.461 12.422 1 88.06 31 CYS B N 1
ATOM 2172 C CA . CYS B 1 31 ? -17.672 9.906 12.164 1 88.06 31 CYS B CA 1
ATOM 2173 C C . CYS B 1 31 ? -18.625 10.984 11.633 1 88.06 31 CYS B C 1
ATOM 2175 O O . CYS B 1 31 ? -18.891 11.969 12.328 1 88.06 31 CYS B O 1
ATOM 2177 N N . GLY B 1 32 ? -19.125 10.75 10.453 1 85.69 32 GLY B N 1
ATOM 2178 C CA . GLY B 1 32 ? -20 11.719 9.805 1 85.69 32 GLY B CA 1
ATOM 2179 C C . GLY B 1 32 ? -21.297 11.938 10.539 1 85.69 32 GLY B C 1
ATOM 2180 O O . GLY B 1 32 ? -21.953 12.969 10.375 1 85.69 32 GLY B O 1
ATOM 2181 N N . LYS B 1 33 ? -21.719 10.984 11.352 1 85.31 33 LYS B N 1
ATOM 2182 C CA . LYS B 1 33 ? -23 11.039 12.031 1 85.31 33 LYS B CA 1
ATOM 2183 C C . LYS B 1 33 ? -22.859 11.625 13.438 1 85.31 33 LYS B C 1
ATOM 2185 O O . LYS B 1 33 ? -23.859 11.875 14.117 1 85.31 33 LYS B O 1
ATOM 2190 N N . ARG B 1 34 ? -21.609 11.922 13.875 1 88.25 34 ARG B N 1
ATOM 2191 C CA . ARG B 1 34 ? -21.391 12.453 15.211 1 88.25 34 ARG B CA 1
ATOM 2192 C C . ARG B 1 34 ? -21.953 13.867 15.344 1 88.25 34 ARG B C 1
ATOM 2194 O O . ARG B 1 34 ? -21.609 14.75 14.547 1 88.25 34 ARG B O 1
ATOM 2201 N N . THR B 1 35 ? -22.781 14.023 16.391 1 86.38 35 THR B N 1
ATOM 2202 C CA . THR B 1 35 ? -23.438 15.32 16.594 1 86.38 35 THR B CA 1
ATOM 2203 C C . THR B 1 35 ? -22.547 16.234 17.438 1 86.38 35 THR B C 1
ATOM 2205 O O . THR B 1 35 ? -21.578 15.773 18.047 1 86.38 35 THR B O 1
ATOM 2208 N N . ALA B 1 36 ? -22.969 17.5 17.438 1 90.06 36 ALA B N 1
ATOM 2209 C CA . ALA B 1 36 ? -22.266 18.5 18.266 1 90.06 36 ALA B CA 1
ATOM 2210 C C . ALA B 1 36 ? -22.281 18.094 19.734 1 90.06 36 ALA B C 1
ATOM 2212 O O . ALA B 1 36 ? -21.266 18.25 20.422 1 90.06 36 ALA B O 1
ATOM 2213 N N . ALA B 1 37 ? -23.359 17.641 20.156 1 87.44 37 ALA B N 1
ATOM 2214 C CA . ALA B 1 37 ? -23.5 17.219 21.547 1 87.44 37 ALA B CA 1
ATOM 2215 C C . ALA B 1 37 ? -22.562 16.062 21.859 1 87.44 37 ALA B C 1
ATOM 2217 O O . ALA B 1 37 ? -21.984 16 22.953 1 87.44 37 ALA B O 1
ATOM 2218 N N . GLU B 1 38 ? -22.438 15.164 20.906 1 87.25 38 GLU B N 1
ATOM 2219 C CA . GLU B 1 38 ? -21.531 14.031 21.094 1 87.25 38 GLU B CA 1
ATOM 2220 C C . GLU B 1 38 ? -20.078 14.492 21.141 1 87.25 38 GLU B C 1
ATOM 2222 O O . GLU B 1 38 ? -19.281 14.008 21.953 1 87.25 38 GLU B O 1
ATOM 2227 N N . TYR B 1 39 ? -19.812 15.391 20.25 1 89 39 TYR B N 1
ATOM 2228 C CA . TYR B 1 39 ? -18.484 15.977 20.281 1 89 39 TYR B CA 1
ATOM 2229 C C . TYR B 1 39 ? -18.203 16.609 21.641 1 89 39 TYR B C 1
ATOM 2231 O O . TYR B 1 39 ? -17.156 16.375 22.234 1 89 39 TYR B O 1
ATOM 2239 N N . PHE B 1 40 ? -19.109 17.359 22.109 1 88.56 40 PHE B N 1
ATOM 2240 C CA . PHE B 1 40 ? -18.938 18.062 23.359 1 88.56 40 PHE B CA 1
ATOM 2241 C C . PHE B 1 40 ? -18.781 17.094 24.531 1 88.56 40 PHE B C 1
ATOM 2243 O O . PHE B 1 40 ? -17.938 17.281 25.406 1 88.56 40 PHE B O 1
ATOM 2250 N N . SER B 1 41 ? -19.578 16.141 24.516 1 88.12 41 SER B N 1
ATOM 2251 C CA . SER B 1 41 ? -19.484 15.117 25.547 1 88.12 41 SER B CA 1
ATOM 2252 C C . SER B 1 41 ? -18.109 14.461 25.578 1 88.12 41 SER B C 1
ATOM 2254 O O . SER B 1 41 ? -17.516 14.297 26.641 1 88.12 41 SER B O 1
ATOM 2256 N N . CYS B 1 42 ? -17.656 14.18 24.406 1 86.94 42 CYS B N 1
ATOM 2257 C CA . CYS B 1 42 ? -16.359 13.539 24.281 1 86.94 42 CYS B CA 1
ATOM 2258 C C . CYS B 1 42 ? -15.25 14.453 24.797 1 86.94 42 CYS B C 1
ATOM 2260 O O . CYS B 1 42 ? -14.438 14.039 25.625 1 86.94 42 CYS B O 1
ATOM 2262 N N . ILE B 1 43 ? -15.281 15.68 24.391 1 87 43 ILE B N 1
ATOM 2263 C CA . ILE B 1 43 ? -14.234 16.641 24.734 1 87 43 ILE B CA 1
ATOM 2264 C C . ILE B 1 43 ? -14.297 16.953 26.234 1 87 43 ILE B C 1
ATOM 2266 O O . ILE B 1 43 ? -13.258 17.094 26.891 1 87 43 ILE B O 1
ATOM 2270 N N . SER B 1 44 ? -15.492 17.078 26.719 1 87.38 44 SER B N 1
ATOM 2271 C CA . SER B 1 44 ? -15.688 17.422 28.125 1 87.38 44 SER B CA 1
ATOM 2272 C C . SER B 1 44 ? -15.102 16.344 29.031 1 87.38 44 SER B C 1
ATOM 2274 O O . SER B 1 44 ? -14.414 16.656 30.016 1 87.38 44 SER B O 1
ATOM 2276 N N . VAL B 1 45 ? -15.344 15.156 28.672 1 84.75 45 VAL B N 1
ATOM 2277 C CA . VAL B 1 45 ? -14.852 14.039 29.484 1 84.75 45 VAL B CA 1
ATOM 2278 C C . VAL B 1 45 ? -13.328 13.977 29.406 1 84.75 45 VAL B C 1
ATOM 2280 O O . VAL B 1 45 ? -12.656 13.82 30.422 1 84.75 45 VAL B O 1
ATOM 2283 N N . LEU B 1 46 ? -12.867 14.219 28.266 1 83.31 46 LEU B N 1
ATOM 2284 C CA . LEU B 1 46 ? -11.43 14.125 28.062 1 83.31 46 LEU B CA 1
ATOM 2285 C C . LEU B 1 46 ? -10.703 15.281 28.734 1 83.31 46 LEU B C 1
ATOM 2287 O O . LEU B 1 46 ? -9.68 15.078 29.391 1 83.31 46 LEU B O 1
ATOM 2291 N N . ALA B 1 47 ? -11.25 16.453 28.688 1 84.62 47 ALA B N 1
ATOM 2292 C CA . ALA B 1 47 ? -10.641 17.641 29.25 1 84.62 47 ALA B CA 1
ATOM 2293 C C . ALA B 1 47 ? -10.695 17.625 30.766 1 84.62 47 ALA B C 1
ATOM 2295 O O . ALA B 1 47 ? -9.805 18.156 31.438 1 84.62 47 ALA B O 1
ATOM 2296 N N . SER B 1 48 ? -11.727 17.047 31.281 1 83.31 48 SER B N 1
ATOM 2297 C CA . SER B 1 48 ? -11.93 17.031 32.719 1 83.31 48 SER B CA 1
ATOM 2298 C C . SER B 1 48 ? -10.859 16.203 33.438 1 83.31 48 SER B C 1
ATOM 2300 O O . SER B 1 48 ? -10.633 16.359 34.625 1 83.31 48 SER B O 1
ATOM 2302 N N . ARG B 1 49 ? -10.227 15.398 32.688 1 82.12 49 ARG B N 1
ATOM 2303 C CA . ARG B 1 49 ? -9.164 14.578 33.281 1 82.12 49 ARG B CA 1
ATOM 2304 C C . ARG B 1 49 ? -7.977 15.445 33.688 1 82.12 49 ARG B C 1
ATOM 2306 O O . ARG B 1 49 ? -7.219 15.078 34.594 1 82.12 49 ARG B O 1
ATOM 2313 N N . ARG B 1 50 ? -7.793 16.484 33.031 1 78.62 50 ARG B N 1
ATOM 2314 C CA . ARG B 1 50 ? -6.715 17.406 33.375 1 78.62 50 ARG B CA 1
ATOM 2315 C C . ARG B 1 50 ? -7.148 18.375 34.469 1 78.62 50 ARG B C 1
ATOM 2317 O O . ARG B 1 50 ? -6.484 18.5 35.5 1 78.62 50 ARG B O 1
ATOM 2324 N N . SER B 1 51 ? -8.258 19.172 34.188 1 78.44 51 SER B N 1
ATOM 2325 C CA . SER B 1 51 ? -8.875 20.094 35.125 1 78.44 51 SER B CA 1
ATOM 2326 C C . SER B 1 51 ? -10.352 20.297 34.812 1 78.44 51 SER B C 1
ATOM 2328 O O . SER B 1 51 ? -10.727 20.484 33.656 1 78.44 51 SER B O 1
ATOM 2330 N N . ALA B 1 52 ? -11.117 20.25 35.812 1 75.19 52 ALA B N 1
ATOM 2331 C CA . ALA B 1 52 ? -12.57 20.297 35.688 1 75.19 52 ALA B CA 1
ATOM 2332 C C . ALA B 1 52 ? -13.008 21.547 34.938 1 75.19 52 ALA B C 1
ATOM 2334 O O . ALA B 1 52 ? -14.023 21.531 34.219 1 75.19 52 ALA B O 1
ATOM 2335 N N . ASP B 1 53 ? -12.25 22.594 34.938 1 83.44 53 ASP B N 1
ATOM 2336 C CA . ASP B 1 53 ? -12.758 23.844 34.375 1 83.44 53 ASP B CA 1
ATOM 2337 C C . ASP B 1 53 ? -11.844 24.344 33.25 1 83.44 53 ASP B C 1
ATOM 2339 O O . ASP B 1 53 ? -11.859 25.531 32.906 1 83.44 53 ASP B O 1
ATOM 2343 N N . ILE B 1 54 ? -11.219 23.469 32.656 1 85.19 54 ILE B N 1
ATOM 2344 C CA . ILE B 1 54 ? -10.203 23.906 31.719 1 85.19 54 ILE B CA 1
ATOM 2345 C C . ILE B 1 54 ? -10.875 24.469 30.469 1 85.19 54 ILE B C 1
ATOM 2347 O O . ILE B 1 54 ? -10.359 25.406 29.844 1 85.19 54 ILE B O 1
ATOM 2351 N N . LEU B 1 55 ? -12 23.953 30.172 1 88.94 55 LEU B N 1
ATOM 2352 C CA . LEU B 1 55 ? -12.695 24.359 28.953 1 88.94 55 LEU B CA 1
ATOM 2353 C C . LEU B 1 55 ? -13.289 25.75 29.109 1 88.94 55 LEU B C 1
ATOM 2355 O O . LEU B 1 55 ? -13.617 26.406 28.109 1 88.94 55 LEU B O 1
ATOM 2359 N N . ALA B 1 56 ? -13.453 26.125 30.375 1 87.81 56 ALA B N 1
ATOM 2360 C CA . ALA B 1 56 ? -14 27.453 30.625 1 87.81 56 ALA B CA 1
ATOM 2361 C C . ALA B 1 56 ? -13.062 28.547 30.125 1 87.81 56 ALA B C 1
ATOM 2363 O O . ALA B 1 56 ? -13.5 29.656 29.828 1 87.81 56 ALA B O 1
ATOM 2364 N N . GLY B 1 57 ? -11.828 28.234 29.953 1 89.31 57 GLY B N 1
ATOM 2365 C CA . GLY B 1 57 ? -10.828 29.203 29.5 1 89.31 57 GLY B CA 1
ATOM 2366 C C . GLY B 1 57 ? -10.695 29.266 28 1 89.31 57 GLY B C 1
ATOM 2367 O O . GLY B 1 57 ? -9.945 30.094 27.469 1 89.31 57 GLY B O 1
ATOM 2368 N N . VAL B 1 58 ? -11.516 28.547 27.312 1 93.31 58 VAL B N 1
ATOM 2369 C CA . VAL B 1 58 ? -11.43 28.516 25.859 1 93.31 58 VAL B CA 1
ATOM 2370 C C . VAL B 1 58 ? -12.062 29.766 25.266 1 93.31 58 VAL B C 1
ATOM 2372 O O . VAL B 1 58 ? -13.211 30.094 25.578 1 93.31 58 VAL B O 1
ATOM 2375 N N . ARG B 1 59 ? -11.289 30.484 24.453 1 93.88 59 ARG B N 1
ATOM 2376 C CA . ARG B 1 59 ? -11.75 31.75 23.906 1 93.88 59 ARG B CA 1
ATOM 2377 C C . ARG B 1 59 ? -11.773 31.734 22.391 1 93.88 59 ARG B C 1
ATOM 2379 O O . ARG B 1 59 ? -12.266 32.656 21.75 1 93.88 59 ARG B O 1
ATOM 2386 N N . GLY B 1 60 ? -11.234 30.719 21.781 1 95.88 60 GLY B N 1
ATOM 2387 C CA . GLY B 1 60 ? -11.195 30.625 20.328 1 95.88 60 GLY B CA 1
ATOM 2388 C C . GLY B 1 60 ? -11.047 29.203 19.828 1 95.88 60 GLY B C 1
ATOM 2389 O O . GLY B 1 60 ? -10.664 28.312 20.594 1 95.88 60 GLY B O 1
ATOM 2390 N N . ALA B 1 61 ? -11.398 28.984 18.562 1 97 61 ALA B N 1
ATOM 2391 C CA . ALA B 1 61 ? -11.281 27.672 17.922 1 97 61 ALA B CA 1
ATOM 2392 C C . ALA B 1 61 ? -10.938 27.812 16.453 1 97 61 ALA B C 1
ATOM 2394 O O . ALA B 1 61 ? -11.422 28.719 15.773 1 97 61 ALA B O 1
ATOM 2395 N N . ALA B 1 62 ? -10.117 27 16.016 1 98.06 62 ALA B N 1
ATOM 2396 C CA . ALA B 1 62 ? -9.773 26.906 14.594 1 98.06 62 ALA B CA 1
ATOM 2397 C C . ALA B 1 62 ? -9.859 25.453 14.109 1 98.06 62 ALA B C 1
ATOM 2399 O O . ALA B 1 62 ? -9.469 24.531 14.82 1 98.06 62 ALA B O 1
ATOM 2400 N N . ILE B 1 63 ? -10.406 25.281 12.859 1 98.12 63 ILE B N 1
ATOM 2401 C CA . ILE B 1 63 ? -10.727 23.938 12.359 1 98.12 63 ILE B CA 1
ATOM 2402 C C . ILE B 1 63 ? -10.078 23.734 10.992 1 98.12 63 ILE B C 1
ATOM 2404 O O . ILE B 1 63 ? -10.281 24.531 10.07 1 98.12 63 ILE B O 1
ATOM 2408 N N . SER B 1 64 ? -9.25 22.812 10.883 1 98.06 64 SER B N 1
ATOM 2409 C CA . SER B 1 64 ? -8.844 22.219 9.609 1 98.06 64 SER B CA 1
ATOM 2410 C C . SER B 1 64 ? -9.656 20.969 9.297 1 98.06 64 SER B C 1
ATOM 2412 O O . SER B 1 64 ? -9.672 20.031 10.094 1 98.06 64 SER B O 1
ATOM 2414 N N . SER B 1 65 ? -10.359 20.953 8.148 1 96.69 65 SER B N 1
ATOM 2415 C CA . SER B 1 65 ? -11.203 19.812 7.852 1 96.69 65 SER B CA 1
ATOM 2416 C C . SER B 1 65 ? -11.102 19.406 6.383 1 96.69 65 SER B C 1
ATOM 2418 O O . SER B 1 65 ? -11.164 20.266 5.5 1 96.69 65 SER B O 1
ATOM 2420 N N . VAL B 1 66 ? -10.898 18.156 6.18 1 93.69 66 VAL B N 1
ATOM 2421 C CA . VAL B 1 66 ? -10.953 17.609 4.824 1 93.69 66 VAL B CA 1
ATOM 2422 C C . VAL B 1 66 ? -12.148 16.672 4.688 1 93.69 66 VAL B C 1
ATOM 2424 O O . VAL B 1 66 ? -12.188 15.844 3.779 1 93.69 66 VAL B O 1
ATOM 2427 N N . VAL B 1 67 ? -13.078 16.703 5.602 1 93.25 67 VAL B N 1
ATOM 2428 C CA . VAL B 1 67 ? -14.305 15.914 5.609 1 93.25 67 VAL B CA 1
ATOM 2429 C C . VAL B 1 67 ? -15.516 16.828 5.727 1 93.25 67 VAL B C 1
ATOM 2431 O O . VAL B 1 67 ? -16.094 16.969 6.809 1 93.25 67 VAL B O 1
ATOM 2434 N N . PRO B 1 68 ? -16.047 17.25 4.66 1 91.56 68 PRO B N 1
ATOM 2435 C CA . PRO B 1 68 ? -17.062 18.297 4.66 1 91.56 68 PRO B CA 1
ATOM 2436 C C . PRO B 1 68 ? -18.312 17.906 5.441 1 91.56 68 PRO B C 1
ATOM 2438 O O . PRO B 1 68 ? -18.938 18.75 6.105 1 91.56 68 PRO B O 1
ATOM 2441 N N . VAL B 1 69 ? -18.672 16.672 5.484 1 90.81 69 VAL B N 1
ATOM 2442 C CA . VAL B 1 69 ? -19.922 16.219 6.066 1 90.81 69 VAL B CA 1
ATOM 2443 C C . VAL B 1 69 ? -19.906 16.422 7.578 1 90.81 69 VAL B C 1
ATOM 2445 O O . VAL B 1 69 ? -20.953 16.5 8.219 1 90.81 69 VAL B O 1
ATOM 2448 N N . VAL B 1 70 ? -18.734 16.625 8.133 1 93.5 70 VAL B N 1
ATOM 2449 C CA . VAL B 1 70 ? -18.594 16.734 9.578 1 93.5 70 VAL B CA 1
ATOM 2450 C C . VAL B 1 70 ? -18.562 18.203 9.984 1 93.5 70 VAL B C 1
ATOM 2452 O O . VAL B 1 70 ? -18.734 18.547 11.156 1 93.5 70 VAL B O 1
ATOM 2455 N N . ASN B 1 71 ? -18.422 19.141 9.055 1 95.31 71 ASN B N 1
ATOM 2456 C CA . ASN B 1 71 ? -18.109 20.531 9.328 1 95.31 71 ASN B CA 1
ATOM 2457 C C . ASN B 1 71 ? -19.219 21.219 10.117 1 95.31 71 ASN B C 1
ATOM 2459 O O . ASN B 1 71 ? -18.953 21.938 11.078 1 95.31 71 ASN B O 1
ATOM 2463 N N . ARG B 1 72 ? -20.422 20.891 9.727 1 95.19 72 ARG B N 1
ATOM 2464 C CA . ARG B 1 72 ? -21.547 21.547 10.391 1 95.19 72 ARG B CA 1
ATOM 2465 C C . ARG B 1 72 ? -21.625 21.156 11.867 1 95.19 72 ARG B C 1
ATOM 2467 O O . ARG B 1 72 ? -21.922 21.984 12.727 1 95.19 72 ARG B O 1
ATOM 2474 N N . HIS B 1 73 ? -21.328 19.953 12.141 1 94.88 73 HIS B N 1
ATOM 2475 C CA . HIS B 1 73 ? -21.406 19.453 13.508 1 94.88 73 HIS B CA 1
ATOM 2476 C C . HIS B 1 73 ? -20.297 20.031 14.383 1 94.88 73 HIS B C 1
ATOM 2478 O O . HIS B 1 73 ? -20.531 20.375 15.539 1 94.88 73 HIS B O 1
ATOM 2484 N N . VAL B 1 74 ? -19.188 20.172 13.82 1 95.81 74 VAL B N 1
ATOM 2485 C CA . VAL B 1 74 ? -18.062 20.719 14.578 1 95.81 74 VAL B CA 1
ATOM 2486 C C . VAL B 1 74 ? -18.266 22.203 14.797 1 95.81 74 VAL B C 1
ATOM 2488 O O . VAL B 1 74 ? -17.953 22.734 15.867 1 95.81 74 VAL B O 1
ATOM 2491 N N . GLU B 1 75 ? -18.734 22.844 13.766 1 96.56 75 GLU B N 1
ATOM 2492 C CA . GLU B 1 75 ? -19.062 24.266 13.906 1 96.56 75 GLU B CA 1
ATOM 2493 C C . GLU B 1 75 ? -20.094 24.484 15.016 1 96.56 75 GLU B C 1
ATOM 2495 O O . GLU B 1 75 ? -19.922 25.359 15.867 1 96.56 75 GLU B O 1
ATOM 2500 N N . GLU B 1 76 ? -21.125 23.672 15.008 1 96.31 76 GLU B N 1
ATOM 2501 C CA . GLU B 1 76 ? -22.188 23.766 15.992 1 96.31 76 GLU B CA 1
ATOM 2502 C C . GLU B 1 76 ? -21.672 23.5 17.406 1 96.31 76 GLU B C 1
ATOM 2504 O O . GLU B 1 76 ? -22.156 24.094 18.375 1 96.31 76 GLU B O 1
ATOM 2509 N N . LEU B 1 77 ? -20.734 22.609 17.5 1 95.12 77 LEU B N 1
ATOM 2510 C CA . LEU B 1 77 ? -20.094 22.328 18.781 1 95.12 77 LEU B CA 1
ATOM 2511 C C . LEU B 1 77 ? -19.594 23.609 19.438 1 95.12 77 LEU B C 1
ATOM 2513 O O . LEU B 1 77 ? -19.938 23.875 20.594 1 95.12 77 LEU B O 1
ATOM 2517 N N . PHE B 1 78 ? -18.891 24.438 18.688 1 96.38 78 PHE B N 1
ATOM 2518 C CA . PHE B 1 78 ? -18.266 25.625 19.281 1 96.38 78 PHE B CA 1
ATOM 2519 C C . PHE B 1 78 ? -19.266 26.75 19.438 1 96.38 78 PHE B C 1
ATOM 2521 O O . PHE B 1 78 ? -19.234 27.484 20.422 1 96.38 78 PHE B O 1
ATOM 2528 N N . GLU B 1 79 ? -20.156 26.875 18.547 1 96.44 79 GLU B N 1
ATOM 2529 C CA . GLU B 1 79 ? -21.172 27.922 18.641 1 96.44 79 GLU B CA 1
ATOM 2530 C C . GLU B 1 79 ? -22.109 27.688 19.812 1 96.44 79 GLU B C 1
ATOM 2532 O O . GLU B 1 79 ? -22.359 28.609 20.609 1 96.44 79 GLU B O 1
ATOM 2537 N N . ARG B 1 80 ? -22.5 26.484 19.969 1 94.44 80 ARG B N 1
ATOM 2538 C CA . ARG B 1 80 ? -23.547 26.172 20.938 1 94.44 80 ARG B CA 1
ATOM 2539 C C . ARG B 1 80 ? -22.969 25.969 22.328 1 94.44 80 ARG B C 1
ATOM 2541 O O . ARG B 1 80 ? -23.578 26.375 23.328 1 94.44 80 ARG B O 1
ATOM 2548 N N . PHE B 1 81 ? -21.844 25.391 22.406 1 92.5 81 PHE B N 1
ATOM 2549 C CA . PHE B 1 81 ? -21.391 24.953 23.719 1 92.5 81 PHE B CA 1
ATOM 2550 C C . PHE B 1 81 ? -20.281 25.859 24.234 1 92.5 81 PHE B C 1
ATOM 2552 O O . PHE B 1 81 ? -20 25.891 25.438 1 92.5 81 PHE B O 1
ATOM 2559 N N . PHE B 1 82 ? -19.688 26.656 23.344 1 93.56 82 PHE B N 1
ATOM 2560 C CA . PHE B 1 82 ? -18.609 27.516 23.766 1 93.56 82 PHE B CA 1
ATOM 2561 C C . PHE B 1 82 ? -18.906 28.984 23.469 1 93.56 82 PHE B C 1
ATOM 2563 O O . PHE B 1 82 ? -18.203 29.875 23.906 1 93.56 82 PHE B O 1
ATOM 2570 N N . ASN B 1 83 ? -19.922 29.172 22.734 1 95.62 83 ASN B N 1
ATOM 2571 C CA . ASN B 1 83 ? -20.281 30.516 22.297 1 95.62 83 ASN B CA 1
ATOM 2572 C C . ASN B 1 83 ? -19.141 31.172 21.516 1 95.62 83 ASN B C 1
ATOM 2574 O O . ASN B 1 83 ? -18.797 32.312 21.766 1 95.62 83 ASN B O 1
ATOM 2578 N N . ILE B 1 84 ? -18.5 30.406 20.703 1 95.75 84 ILE B N 1
ATOM 2579 C CA . ILE B 1 84 ? -17.375 30.828 19.875 1 95.75 84 ILE B CA 1
ATOM 2580 C C . ILE B 1 84 ? -17.688 30.547 18.406 1 95.75 84 ILE B C 1
ATOM 2582 O O . ILE B 1 84 ? -18.25 29.5 18.062 1 95.75 84 ILE B O 1
ATOM 2586 N N . SER B 1 85 ? -17.453 31.5 17.516 1 96.19 85 SER B N 1
ATOM 2587 C CA . SER B 1 85 ? -17.438 31.234 16.078 1 96.19 85 SER B CA 1
ATOM 2588 C C . SER B 1 85 ? -16.062 30.75 15.633 1 96.19 85 SER B C 1
ATOM 2590 O O . SER B 1 85 ? -15.102 31.516 15.602 1 96.19 85 SER B O 1
ATOM 2592 N N . PRO B 1 86 ? -15.977 29.5 15.266 1 97.19 86 PRO B N 1
ATOM 2593 C CA . PRO B 1 86 ? -14.664 28.969 14.914 1 97.19 86 PRO B CA 1
ATOM 2594 C C . PRO B 1 86 ? -14.164 29.469 13.555 1 97.19 86 PRO B C 1
ATOM 2596 O O . PRO B 1 86 ? -14.969 29.859 12.711 1 97.19 86 PRO B O 1
ATOM 2599 N N . VAL B 1 87 ? -12.898 29.5 13.398 1 97.31 87 VAL B N 1
ATOM 2600 C CA . VAL B 1 87 ? -12.266 29.828 12.125 1 97.31 87 VAL B CA 1
ATOM 2601 C C . VAL B 1 87 ? -11.961 28.547 11.352 1 97.31 87 VAL B C 1
ATOM 2603 O O . VAL B 1 87 ? -11.25 27.672 11.844 1 97.31 87 VAL B O 1
ATOM 2606 N N . PHE B 1 88 ? -12.555 28.422 10.164 1 97.88 88 PHE B N 1
ATOM 2607 C CA . PHE B 1 88 ? -12.195 27.312 9.273 1 97.88 88 PHE B CA 1
ATOM 2608 C C . PHE B 1 88 ? -10.992 27.688 8.414 1 97.88 88 PHE B C 1
ATOM 2610 O O . PHE B 1 88 ? -11 28.719 7.746 1 97.88 88 PHE B O 1
ATOM 2617 N N . ILE B 1 89 ? -10.031 26.875 8.484 1 97.69 89 ILE B N 1
ATOM 2618 C CA . ILE B 1 89 ? -8.836 27.094 7.672 1 97.69 89 ILE B CA 1
ATOM 2619 C C . ILE B 1 89 ? -9.164 26.891 6.195 1 97.69 89 ILE B C 1
ATOM 2621 O O . ILE B 1 89 ? -9.805 25.891 5.832 1 97.69 89 ILE B O 1
ATOM 2625 N N . THR B 1 90 ? -8.812 27.828 5.398 1 96.38 90 THR B N 1
ATOM 2626 C CA . THR B 1 90 ? -8.984 27.766 3.951 1 96.38 90 THR B CA 1
ATOM 2627 C C . THR B 1 90 ? -7.676 28.062 3.232 1 96.38 90 THR B C 1
ATOM 2629 O O . THR B 1 90 ? -6.68 28.422 3.867 1 96.38 90 THR B O 1
ATOM 2632 N N . ASN B 1 91 ? -7.715 27.906 1.945 1 96.62 91 ASN B N 1
ATOM 2633 C CA . ASN B 1 91 ? -6.527 28.156 1.131 1 96.62 91 ASN B CA 1
ATOM 2634 C C . ASN B 1 91 ? -6.109 29.625 1.174 1 96.62 91 ASN B C 1
ATOM 2636 O O . ASN B 1 91 ? -4.93 29.938 1.01 1 96.62 91 ASN B O 1
ATOM 2640 N N . SER B 1 92 ? -7.02 30.484 1.399 1 95.75 92 SER B N 1
ATOM 2641 C CA . SER B 1 92 ? -6.711 31.922 1.455 1 95.75 92 SER B CA 1
ATOM 2642 C C . SER B 1 92 ? -5.797 32.25 2.635 1 95.75 92 SER B C 1
ATOM 2644 O O . SER B 1 92 ? -5.07 33.219 2.609 1 95.75 92 SER B O 1
ATOM 2646 N N . HIS B 1 93 ? -5.809 31.438 3.635 1 96.81 93 HIS B N 1
ATOM 2647 C CA . HIS B 1 93 ? -4.965 31.672 4.801 1 96.81 93 HIS B CA 1
ATOM 2648 C C . HIS B 1 93 ? -3.492 31.453 4.469 1 96.81 93 HIS B C 1
ATOM 2650 O O . HIS B 1 93 ? -2.611 31.953 5.18 1 96.81 93 HIS B O 1
ATOM 2656 N N . ALA B 1 94 ? -3.225 30.688 3.414 1 96.12 94 ALA B N 1
ATOM 2657 C CA . ALA B 1 94 ? -1.847 30.453 2.988 1 96.12 94 ALA B CA 1
ATOM 2658 C C . ALA B 1 94 ? -1.171 31.766 2.596 1 96.12 94 ALA B C 1
ATOM 2660 O O . ALA B 1 94 ? 0.009 31.984 2.891 1 96.12 94 ALA B O 1
ATOM 2661 N N . ASP B 1 95 ? -1.905 32.656 2.041 1 95.06 95 ASP B N 1
ATOM 2662 C CA . ASP B 1 95 ? -1.379 33.938 1.572 1 95.06 95 ASP B CA 1
ATOM 2663 C C . ASP B 1 95 ? -0.864 34.781 2.736 1 95.06 95 ASP B C 1
ATOM 2665 O O . ASP B 1 95 ? 0.088 35.562 2.58 1 95.06 95 ASP B O 1
ATOM 2669 N N . LEU B 1 96 ? -1.461 34.656 3.865 1 95.31 96 LEU B N 1
ATOM 2670 C CA . LEU B 1 96 ? -1.089 35.438 5.043 1 95.31 96 LEU B CA 1
ATOM 2671 C C . LEU B 1 96 ? 0.33 35.094 5.488 1 95.31 96 LEU B C 1
ATOM 2673 O O . LEU B 1 96 ? 0.953 35.844 6.227 1 95.31 96 LEU B O 1
ATOM 2677 N N . PHE B 1 97 ? 0.838 34 4.996 1 96.25 97 PHE B N 1
ATOM 2678 C CA . PHE B 1 97 ? 2.156 33.531 5.422 1 96.25 97 PHE B CA 1
ATOM 2679 C C . PHE B 1 97 ? 3.119 33.5 4.242 1 96.25 97 PHE B C 1
ATOM 2681 O O . PHE B 1 97 ? 4.16 32.844 4.312 1 96.25 97 PHE B O 1
ATOM 2688 N N . GLY B 1 98 ? 2.688 34.125 3.162 1 95.81 98 GLY B N 1
ATOM 2689 C CA . GLY B 1 98 ? 3.543 34.188 1.988 1 95.81 98 GLY B CA 1
ATOM 2690 C C . GLY B 1 98 ? 3.598 32.906 1.206 1 95.81 98 GLY B C 1
ATOM 2691 O O . GLY B 1 98 ? 4.547 32.656 0.455 1 95.81 98 GLY B O 1
ATOM 2692 N N . LEU B 1 99 ? 2.666 32.031 1.388 1 97.44 99 LEU B N 1
ATOM 2693 C CA . LEU B 1 99 ? 2.594 30.766 0.663 1 97.44 99 LEU B CA 1
ATOM 2694 C C . LEU B 1 99 ? 1.734 30.906 -0.589 1 97.44 99 LEU B C 1
ATOM 2696 O O . LEU B 1 99 ? 0.697 31.578 -0.564 1 97.44 99 LEU B O 1
ATOM 2700 N N . LYS B 1 100 ? 2.275 30.391 -1.643 1 96.88 100 LYS B N 1
ATOM 2701 C CA . LYS B 1 100 ? 1.542 30.344 -2.904 1 96.88 100 LYS B CA 1
ATOM 2702 C C . LYS B 1 100 ? 1.393 28.906 -3.408 1 96.88 100 LYS B C 1
ATOM 2704 O O . LYS B 1 100 ? 2.357 28.141 -3.406 1 96.88 100 LYS B O 1
ATOM 2709 N N . ILE B 1 101 ? 0.201 28.562 -3.76 1 97.31 101 ILE B N 1
ATOM 2710 C CA . ILE B 1 101 ? -0.067 27.234 -4.312 1 97.31 101 ILE B CA 1
ATOM 2711 C C . ILE B 1 101 ? 0.178 27.234 -5.816 1 97.31 101 ILE B C 1
ATOM 2713 O O . ILE B 1 101 ? -0.706 27.609 -6.594 1 97.31 101 ILE B O 1
ATOM 2717 N N . CYS B 1 102 ? 1.349 26.828 -6.184 1 96.94 102 CYS B N 1
ATOM 2718 C CA . CYS B 1 102 ? 1.763 26.812 -7.582 1 96.94 102 CYS B CA 1
ATOM 2719 C C . CYS B 1 102 ? 1.521 25.438 -8.211 1 96.94 102 CYS B C 1
ATOM 2721 O O . CYS B 1 102 ? 2.428 24.859 -8.812 1 96.94 102 CYS B O 1
ATOM 2723 N N . LEU B 1 103 ? 0.378 24.891 -7.992 1 97 103 LEU B N 1
ATOM 2724 C CA . LEU B 1 103 ? -0.069 23.625 -8.578 1 97 103 LEU B CA 1
ATOM 2725 C C . LEU B 1 103 ? -1.127 23.859 -9.648 1 97 103 LEU B C 1
ATOM 2727 O O . LEU B 1 103 ? -1.631 24.984 -9.789 1 97 103 LEU B O 1
ATOM 2731 N N . ALA B 1 104 ? -1.386 22.828 -10.391 1 95 104 ALA B N 1
ATOM 2732 C CA . ALA B 1 104 ? -2.412 22.938 -11.43 1 95 104 ALA B CA 1
ATOM 2733 C C . ALA B 1 104 ? -3.768 23.281 -10.82 1 95 104 ALA B C 1
ATOM 2735 O O . ALA B 1 104 ? -4.531 24.062 -11.391 1 95 104 ALA B O 1
ATOM 2736 N N . GLN B 1 105 ? -4.043 22.625 -9.695 1 88.56 105 GLN B N 1
ATOM 2737 C CA . GLN B 1 105 ? -5.199 22.984 -8.883 1 88.56 105 GLN B CA 1
ATOM 2738 C C . GLN B 1 105 ? -4.785 23.859 -7.695 1 88.56 105 GLN B C 1
ATOM 2740 O O . GLN B 1 105 ? -3.984 23.438 -6.859 1 88.56 105 GLN B O 1
ATOM 2745 N N . PRO B 1 106 ? -5.375 24.953 -7.641 1 87.75 106 PRO B N 1
ATOM 2746 C CA . PRO B 1 106 ? -4.906 25.906 -6.633 1 87.75 106 PRO B CA 1
ATOM 2747 C C . PRO B 1 106 ? -5.52 25.656 -5.258 1 87.75 106 PRO B C 1
ATOM 2749 O O . PRO B 1 106 ? -5.402 26.5 -4.367 1 87.75 106 PRO B O 1
ATOM 2752 N N . THR B 1 107 ? -6.152 24.562 -5.121 1 92.12 107 THR B N 1
ATOM 2753 C CA . THR B 1 107 ? -6.742 24.25 -3.826 1 92.12 107 THR B CA 1
ATOM 2754 C C . THR B 1 107 ? -6.18 22.938 -3.275 1 92.12 107 THR B C 1
ATOM 2756 O O . THR B 1 107 ? -6.09 21.953 -3.996 1 92.12 107 THR B O 1
ATOM 2759 N N . ILE B 1 108 ? -5.793 23.062 -2.057 1 95.12 108 ILE B N 1
ATOM 2760 C CA . ILE B 1 108 ? -5.309 21.875 -1.367 1 95.12 108 ILE B CA 1
ATOM 2761 C C . ILE B 1 108 ? -6.078 21.688 -0.062 1 95.12 108 ILE B C 1
ATOM 2763 O O . ILE B 1 108 ? -6.855 22.547 0.341 1 95.12 108 ILE B O 1
ATOM 2767 N N . GLY B 1 109 ? -5.961 20.547 0.538 1 95.19 109 GLY B N 1
ATOM 2768 C CA . GLY B 1 109 ? -6.586 20.297 1.827 1 95.19 109 GLY B CA 1
ATOM 2769 C C . GLY B 1 109 ? -6.164 21.281 2.896 1 95.19 109 GLY B C 1
ATOM 2770 O O . GLY B 1 109 ? -5.004 21.703 2.939 1 95.19 109 GLY B O 1
ATOM 2771 N N . ALA B 1 110 ? -7.09 21.578 3.783 1 97.06 110 ALA B N 1
ATOM 2772 C CA . ALA B 1 110 ? -6.828 22.531 4.855 1 97.06 110 ALA B CA 1
ATOM 2773 C C . ALA B 1 110 ? -5.684 22.047 5.746 1 97.06 110 ALA B C 1
ATOM 2775 O O . ALA B 1 110 ? -4.91 22.859 6.262 1 97.06 110 ALA B O 1
ATOM 2776 N N . ASP B 1 111 ? -5.598 20.781 5.902 1 97.44 111 ASP B N 1
ATOM 2777 C CA . ASP B 1 111 ? -4.516 20.219 6.703 1 97.44 111 ASP B CA 1
ATOM 2778 C C . ASP B 1 111 ? -3.156 20.5 6.07 1 97.44 111 ASP B C 1
ATOM 2780 O O . ASP B 1 111 ? -2.184 20.797 6.773 1 97.44 111 ASP B O 1
ATOM 2784 N N . ARG B 1 112 ? -3.096 20.453 4.789 1 97.75 112 ARG B N 1
ATOM 2785 C CA . ARG B 1 112 ? -1.85 20.734 4.086 1 97.75 112 ARG B CA 1
ATOM 2786 C C . ARG B 1 112 ? -1.465 22.203 4.227 1 97.75 112 ARG B C 1
ATOM 2788 O O . ARG B 1 112 ? -0.284 22.531 4.359 1 97.75 112 ARG B O 1
ATOM 2795 N N . VAL B 1 113 ? -2.492 23.078 4.137 1 98.25 113 VAL B N 1
ATOM 2796 C CA . VAL B 1 113 ? -2.229 24.5 4.367 1 98.25 113 VAL B CA 1
ATOM 2797 C C . VAL B 1 113 ? -1.585 24.688 5.738 1 98.25 113 VAL B C 1
ATOM 2799 O O . VAL B 1 113 ? -0.562 25.359 5.863 1 98.25 113 VAL B O 1
ATOM 2802 N N . ALA B 1 114 ? -2.164 24.062 6.719 1 98.56 114 ALA B N 1
ATOM 2803 C CA . ALA B 1 114 ? -1.652 24.172 8.078 1 98.56 114 ALA B CA 1
ATOM 2804 C C . ALA B 1 114 ? -0.229 23.625 8.18 1 98.56 114 ALA B C 1
ATOM 2806 O O . ALA B 1 114 ? 0.637 24.234 8.805 1 98.56 114 ALA B O 1
ATOM 2807 N N . ASP B 1 115 ? 0.037 22.469 7.57 1 98.69 115 ASP B N 1
ATOM 2808 C CA . ASP B 1 115 ? 1.363 21.859 7.578 1 98.69 115 ASP B CA 1
ATOM 2809 C C . ASP B 1 115 ? 2.406 22.812 6.992 1 98.69 115 ASP B C 1
ATOM 2811 O O . ASP B 1 115 ? 3.48 23 7.57 1 98.69 115 ASP B O 1
ATOM 2815 N N . LEU B 1 116 ? 2.041 23.375 5.855 1 98.69 116 LEU B N 1
ATOM 2816 C CA . LEU B 1 116 ? 2.994 24.203 5.121 1 98.69 116 LEU B CA 1
ATOM 2817 C C . LEU B 1 116 ? 3.268 25.516 5.859 1 98.69 116 LEU B C 1
ATOM 2819 O O . LEU B 1 116 ? 4.402 25.984 5.883 1 98.69 116 LEU B O 1
ATOM 2823 N N . VAL B 1 117 ? 2.254 26.094 6.469 1 98.38 117 VAL B N 1
ATOM 2824 C CA . VAL B 1 117 ? 2.42 27.297 7.273 1 98.38 117 VAL B CA 1
ATOM 2825 C C . VAL B 1 117 ? 3.375 27.016 8.43 1 98.38 117 VAL B C 1
ATOM 2827 O O . VAL B 1 117 ? 4.324 27.766 8.656 1 98.38 117 VAL B O 1
ATOM 2830 N N . ALA B 1 118 ? 3.168 25.906 9.125 1 98.31 118 ALA B N 1
ATOM 2831 C CA . ALA B 1 118 ? 4.016 25.562 10.266 1 98.31 118 ALA B CA 1
ATOM 2832 C C . ALA B 1 118 ? 5.453 25.312 9.82 1 98.31 118 ALA B C 1
ATOM 2834 O O . ALA B 1 118 ? 6.395 25.812 10.445 1 98.31 118 ALA B O 1
ATOM 2835 N N . ALA B 1 119 ? 5.641 24.562 8.758 1 98.44 119 ALA B N 1
ATOM 2836 C CA . ALA B 1 119 ? 6.98 24.234 8.273 1 98.44 119 ALA B CA 1
ATOM 2837 C C . ALA B 1 119 ? 7.723 25.484 7.828 1 98.44 119 ALA B C 1
ATOM 2839 O O . ALA B 1 119 ? 8.883 25.688 8.18 1 98.44 119 ALA B O 1
ATOM 2840 N N . LYS B 1 120 ? 7.02 26.328 7.074 1 97.31 120 LYS B N 1
ATOM 2841 C CA . LYS B 1 120 ? 7.625 27.547 6.562 1 97.31 120 LYS B CA 1
ATOM 2842 C C . LYS B 1 120 ? 8 28.5 7.703 1 97.31 120 LYS B C 1
ATOM 2844 O O . LYS B 1 120 ? 9 29.219 7.617 1 97.31 120 LYS B O 1
ATOM 2849 N N . THR B 1 121 ? 7.223 28.547 8.703 1 96.19 121 THR B N 1
ATOM 2850 C CA . THR B 1 121 ? 7.488 29.391 9.859 1 96.19 121 THR B CA 1
ATOM 2851 C C . THR B 1 121 ? 8.781 28.969 10.555 1 96.19 121 THR B C 1
ATOM 2853 O O . THR B 1 121 ? 9.57 29.828 10.984 1 96.19 121 THR B O 1
ATOM 2856 N N . VAL B 1 122 ? 9.078 27.688 10.695 1 96.5 122 VAL B N 1
ATOM 2857 C CA . VAL B 1 122 ? 10.25 27.156 11.398 1 96.5 122 VAL B CA 1
ATOM 2858 C C . VAL B 1 122 ? 11.477 27.25 10.492 1 96.5 122 VAL B C 1
ATOM 2860 O O . VAL B 1 122 ? 12.578 27.531 10.961 1 96.5 122 VAL B O 1
ATOM 2863 N N . TRP B 1 123 ? 11.266 27.016 9.188 1 97.38 123 TRP B N 1
ATOM 2864 C CA . TRP B 1 123 ? 12.352 27.016 8.219 1 97.38 123 TRP B CA 1
ATOM 2865 C C . TRP B 1 123 ? 12.055 27.984 7.07 1 97.38 123 TRP B C 1
ATOM 2867 O O . TRP B 1 123 ? 11.891 27.547 5.926 1 97.38 123 TRP B O 1
ATOM 2877 N N . PRO B 1 124 ? 12.125 29.266 7.285 1 96.06 124 PRO B N 1
ATOM 2878 C CA . PRO B 1 124 ? 11.641 30.266 6.336 1 96.06 124 PRO B CA 1
ATOM 2879 C C . PRO B 1 124 ? 12.523 30.375 5.094 1 96.06 124 PRO B C 1
ATOM 2881 O O . PRO B 1 124 ? 12.062 30.859 4.051 1 96.06 124 PRO B O 1
ATOM 2884 N N . THR B 1 125 ? 13.766 29.891 5.129 1 96.5 125 THR B N 1
ATOM 2885 C CA . THR B 1 125 ? 14.672 30.141 4.008 1 96.5 125 THR B CA 1
ATOM 2886 C C . THR B 1 125 ? 15.086 28.828 3.35 1 96.5 125 THR B C 1
ATOM 2888 O O . THR B 1 125 ? 16.047 28.781 2.574 1 96.5 125 THR B O 1
ATOM 2891 N N . SER B 1 126 ? 14.43 27.734 3.648 1 97.81 126 SER B N 1
ATOM 2892 C CA . SER B 1 126 ? 14.805 26.422 3.137 1 97.81 126 SER B CA 1
ATOM 2893 C C . SER B 1 126 ? 13.828 25.938 2.068 1 97.81 126 SER B C 1
ATOM 2895 O O . SER B 1 126 ? 12.656 26.328 2.076 1 97.81 126 SER B O 1
ATOM 2897 N N . ASP B 1 127 ? 14.367 25.203 1.056 1 98.56 127 ASP B N 1
ATOM 2898 C CA . ASP B 1 127 ? 13.508 24.344 0.257 1 98.56 127 ASP B CA 1
ATOM 2899 C C . ASP B 1 127 ? 13.07 23.109 1.058 1 98.56 127 ASP B C 1
ATOM 2901 O O . ASP B 1 127 ? 13.891 22.453 1.701 1 98.56 127 ASP B O 1
ATOM 2905 N N . LEU B 1 128 ? 11.75 22.891 1.023 1 98.62 128 LEU B N 1
ATOM 2906 C CA . LEU B 1 128 ? 11.242 21.906 1.962 1 98.62 128 LEU B CA 1
ATOM 2907 C C . LEU B 1 128 ? 10.539 20.766 1.223 1 98.62 128 LEU B C 1
ATOM 2909 O O . LEU B 1 128 ? 9.875 21 0.208 1 98.62 128 LEU B O 1
ATOM 2913 N N . LEU B 1 129 ? 10.703 19.594 1.664 1 98.81 129 LEU B N 1
ATOM 2914 C CA . LEU B 1 129 ? 9.828 18.453 1.434 1 98.81 129 LEU B CA 1
ATOM 2915 C C . LEU B 1 129 ? 9.055 18.094 2.697 1 98.81 129 LEU B C 1
ATOM 2917 O O . LEU B 1 129 ? 9.617 17.531 3.637 1 98.81 129 LEU B O 1
ATOM 2921 N N . VAL B 1 130 ? 7.793 18.469 2.709 1 98.81 130 VAL B N 1
ATOM 2922 C CA . VAL B 1 130 ? 6.953 18.188 3.867 1 98.81 130 VAL B CA 1
ATOM 2923 C C . VAL B 1 130 ? 6.109 16.938 3.605 1 98.81 130 VAL B C 1
ATOM 2925 O O . VAL B 1 130 ? 5.246 16.938 2.721 1 98.81 130 VAL B O 1
ATOM 2928 N N . ILE B 1 131 ? 6.332 15.914 4.371 1 98.69 131 ILE B N 1
ATOM 2929 C CA . ILE B 1 131 ? 5.641 14.641 4.207 1 98.69 131 ILE B CA 1
ATOM 2930 C C . ILE B 1 131 ? 4.59 14.477 5.305 1 98.69 131 ILE B C 1
ATOM 2932 O O . ILE B 1 131 ? 4.926 14.383 6.484 1 98.69 131 ILE B O 1
ATOM 2936 N N . ASP B 1 132 ? 3.363 14.469 4.918 1 98.25 132 ASP B N 1
ATOM 2937 C CA . ASP B 1 132 ? 2.273 14.211 5.855 1 98.25 132 ASP B CA 1
ATOM 2938 C C . ASP B 1 132 ? 1.782 12.773 5.738 1 98.25 132 ASP B C 1
ATOM 2940 O O . ASP B 1 132 ? 1.073 12.422 4.789 1 98.25 132 ASP B O 1
ATOM 2944 N N . MET B 1 133 ? 2.1 11.961 6.723 1 97.06 133 MET B N 1
ATOM 2945 C CA . MET B 1 133 ? 1.75 10.539 6.73 1 97.06 133 MET B CA 1
ATOM 2946 C C . MET B 1 133 ? 0.417 10.312 7.434 1 97.06 133 MET B C 1
ATOM 2948 O O . MET B 1 133 ? 0.379 9.742 8.523 1 97.06 133 MET B O 1
ATOM 2952 N N . GLY B 1 134 ? -0.659 10.547 6.793 1 94.31 134 GLY B N 1
ATOM 2953 C CA . GLY B 1 134 ? -2.008 10.328 7.289 1 94.31 134 GLY B CA 1
ATOM 2954 C C . GLY B 1 134 ? -2.717 9.18 6.594 1 94.31 134 GLY B C 1
ATOM 2955 O O . GLY B 1 134 ? -2.133 8.109 6.398 1 94.31 134 GLY B O 1
ATOM 2956 N N . THR B 1 135 ? -4.086 9.445 6.289 1 92.81 135 THR B N 1
ATOM 2957 C CA . THR B 1 135 ? -4.82 8.469 5.496 1 92.81 135 THR B CA 1
ATOM 2958 C C . THR B 1 135 ? -4.137 8.242 4.148 1 92.81 135 THR B C 1
ATOM 2960 O O . THR B 1 135 ? -3.949 7.098 3.729 1 92.81 135 THR B O 1
ATOM 2963 N N . ALA B 1 136 ? -3.854 9.289 3.52 1 95.06 136 ALA B N 1
ATOM 2964 C CA . ALA B 1 136 ? -2.895 9.266 2.418 1 95.06 136 ALA B CA 1
ATOM 2965 C C . ALA B 1 136 ? -1.545 9.836 2.857 1 95.06 136 ALA B C 1
ATOM 2967 O O . ALA B 1 136 ? -1.46 10.547 3.859 1 95.06 136 ALA B O 1
ATOM 2968 N N . THR B 1 137 ? -0.498 9.406 2.254 1 97.56 137 THR B N 1
ATOM 2969 C CA . THR B 1 137 ? 0.805 10.039 2.428 1 97.56 137 THR B CA 1
ATOM 2970 C C . THR B 1 137 ? 1.038 11.102 1.358 1 97.56 137 THR B C 1
ATOM 2972 O O . THR B 1 137 ? 1.103 10.789 0.168 1 97.56 137 THR B O 1
ATOM 2975 N N . VAL B 1 138 ? 1.126 12.328 1.769 1 98.06 138 VAL B N 1
ATOM 2976 C CA . VAL B 1 138 ? 1.273 13.414 0.807 1 98.06 138 VAL B CA 1
ATOM 2977 C C . VAL B 1 138 ? 2.656 14.047 0.948 1 98.06 138 VAL B C 1
ATOM 2979 O O . VAL B 1 138 ? 3.055 14.445 2.045 1 98.06 138 VAL B O 1
ATOM 2982 N N . PHE B 1 139 ? 3.355 14.078 -0.158 1 98.75 139 PHE B N 1
ATOM 2983 C CA . PHE B 1 139 ? 4.652 14.734 -0.262 1 98.75 139 PHE B CA 1
ATOM 2984 C C . PHE B 1 139 ? 4.508 16.125 -0.868 1 98.75 139 PHE B C 1
ATOM 2986 O O . PHE B 1 139 ? 4.164 16.266 -2.043 1 98.75 139 PHE B O 1
ATOM 2993 N N . ASN B 1 140 ? 4.746 17.156 -0.093 1 98.69 140 ASN B N 1
ATOM 2994 C CA . ASN B 1 140 ? 4.617 18.531 -0.537 1 98.69 140 ASN B CA 1
ATOM 2995 C C . ASN B 1 140 ? 5.98 19.172 -0.797 1 98.69 140 ASN B C 1
ATOM 2997 O O . ASN B 1 140 ? 6.828 19.219 0.096 1 98.69 140 ASN B O 1
ATOM 3001 N N . LEU B 1 141 ? 6.18 19.641 -1.97 1 98.69 141 LEU B N 1
ATOM 3002 C CA . LEU B 1 141 ? 7.422 20.328 -2.309 1 98.69 141 LEU B CA 1
ATOM 3003 C C . LEU B 1 141 ? 7.23 21.844 -2.291 1 98.69 141 LEU B C 1
ATOM 3005 O O . LEU B 1 141 ? 6.543 22.391 -3.15 1 98.69 141 LEU B O 1
ATOM 3009 N N . LEU B 1 142 ? 7.852 22.453 -1.325 1 98.38 142 LEU B N 1
ATOM 3010 C CA . LEU B 1 142 ? 7.754 23.891 -1.097 1 98.38 142 LEU B CA 1
ATOM 3011 C C . LEU B 1 142 ? 9.102 24.578 -1.322 1 98.38 142 LEU B C 1
ATOM 3013 O O . LEU B 1 142 ? 10.086 24.234 -0.675 1 98.38 142 LEU B O 1
ATOM 3017 N N . ASP B 1 143 ? 9.164 25.531 -2.186 1 97.88 143 ASP B N 1
ATOM 3018 C CA . ASP B 1 143 ? 10.445 26.203 -2.416 1 97.88 143 ASP B CA 1
ATOM 3019 C C . ASP B 1 143 ? 10.703 27.266 -1.352 1 97.88 143 ASP B C 1
ATOM 3021 O O . ASP B 1 143 ? 9.812 27.594 -0.563 1 97.88 143 ASP B O 1
ATOM 3025 N N . ARG B 1 144 ? 11.906 27.812 -1.292 1 97.25 144 ARG B N 1
ATOM 3026 C CA . ARG B 1 144 ? 12.352 28.734 -0.247 1 97.25 144 ARG B CA 1
ATOM 3027 C C . ARG B 1 144 ? 11.547 30.031 -0.29 1 97.25 144 ARG B C 1
ATOM 3029 O O . ARG B 1 144 ? 11.477 30.75 0.706 1 97.25 144 ARG B O 1
ATOM 3036 N N . ASN B 1 145 ? 10.898 30.344 -1.4 1 97.31 145 ASN B N 1
ATOM 3037 C CA . ASN B 1 145 ? 10.117 31.578 -1.537 1 97.31 145 ASN B CA 1
ATOM 3038 C C . ASN B 1 145 ? 8.664 31.359 -1.146 1 97.31 145 ASN B C 1
ATOM 3040 O O . ASN B 1 145 ? 7.859 32.281 -1.188 1 97.31 145 ASN B O 1
ATOM 3044 N N . GLY B 1 146 ? 8.289 30.125 -0.816 1 97.56 146 GLY B N 1
ATOM 3045 C CA . GLY B 1 146 ? 6.953 29.844 -0.319 1 97.56 146 GLY B CA 1
ATOM 3046 C C . GLY B 1 146 ? 6.02 29.297 -1.387 1 97.56 146 GLY B C 1
ATOM 3047 O O . GLY B 1 146 ? 4.805 29.266 -1.194 1 97.56 146 GLY B O 1
ATOM 3048 N N . GLY B 1 147 ? 6.543 28.891 -2.498 1 97.75 147 GLY B N 1
ATOM 3049 C CA . GLY B 1 147 ? 5.727 28.312 -3.553 1 97.75 147 GLY B CA 1
ATOM 3050 C C . GLY B 1 147 ? 5.633 26.797 -3.467 1 97.75 147 GLY B C 1
ATOM 3051 O O . GLY B 1 147 ? 6.648 26.109 -3.494 1 97.75 147 GLY B O 1
ATOM 3052 N N . LEU B 1 148 ? 4.426 26.281 -3.281 1 98.38 148 LEU B N 1
ATOM 3053 C CA . LEU B 1 148 ? 4.176 24.859 -3.422 1 98.38 148 LEU B CA 1
ATOM 3054 C C . LEU B 1 148 ? 4.164 24.453 -4.891 1 98.38 148 LEU B C 1
ATOM 3056 O O . LEU B 1 148 ? 3.166 24.656 -5.586 1 98.38 148 LEU B O 1
ATOM 3060 N N . TYR B 1 149 ? 5.203 23.781 -5.32 1 97.56 149 TYR B N 1
ATOM 3061 C CA . TYR B 1 149 ? 5.387 23.656 -6.766 1 97.56 149 TYR B CA 1
ATOM 3062 C C . TYR B 1 149 ? 5.215 22.203 -7.215 1 97.56 149 TYR B C 1
ATOM 3064 O O . TYR B 1 149 ? 5.18 21.922 -8.414 1 97.56 149 TYR B O 1
ATOM 3072 N N . GLY B 1 150 ? 5.113 21.328 -6.301 1 97.56 150 GLY B N 1
ATOM 3073 C CA . GLY B 1 150 ? 4.98 19.906 -6.637 1 97.56 150 GLY B CA 1
ATOM 3074 C C . GLY B 1 150 ? 4.473 19.078 -5.48 1 97.56 150 GLY B C 1
ATOM 3075 O O . GLY B 1 150 ? 4.484 19.516 -4.332 1 97.56 150 GLY B O 1
ATOM 3076 N N . GLN B 1 151 ? 4.02 17.906 -5.895 1 98 151 GLN B N 1
ATOM 3077 C CA . GLN B 1 151 ? 3.494 16.984 -4.891 1 98 151 GLN B CA 1
ATOM 3078 C C . GLN B 1 151 ? 3.553 15.539 -5.387 1 98 151 GLN B C 1
ATOM 3080 O O . GLN B 1 151 ? 3.744 15.297 -6.582 1 98 151 GLN B O 1
ATOM 3085 N N . VAL B 1 152 ? 3.529 14.633 -4.465 1 97.94 152 VAL B N 1
ATOM 3086 C CA . VAL B 1 152 ? 3.307 13.203 -4.672 1 97.94 152 VAL B CA 1
ATOM 3087 C C . VAL B 1 152 ? 2.279 12.688 -3.666 1 97.94 152 VAL B C 1
ATOM 3089 O O . VAL B 1 152 ? 2.27 13.117 -2.508 1 97.94 152 VAL B O 1
ATOM 3092 N N . VAL B 1 153 ? 1.366 11.852 -4.086 1 96.81 153 VAL B N 1
ATOM 3093 C CA . VAL B 1 153 ? 0.345 11.305 -3.199 1 96.81 153 VAL B CA 1
ATOM 3094 C C . VAL B 1 153 ? 0.377 9.773 -3.254 1 96.81 153 VAL B C 1
ATOM 3096 O O . VAL B 1 153 ? 0.344 9.188 -4.336 1 96.81 153 VAL B O 1
ATOM 3099 N N . ALA B 1 154 ? 0.497 9.156 -2.164 1 97 154 ALA B N 1
ATOM 3100 C CA . ALA B 1 154 ? 0.571 7.703 -2.02 1 97 154 ALA B CA 1
ATOM 3101 C C . ALA B 1 154 ? -0.3 7.223 -0.862 1 97 154 ALA B C 1
ATOM 3103 O O . ALA B 1 154 ? -0.769 8.023 -0.054 1 97 154 ALA B O 1
ATOM 3104 N N . PRO B 1 155 ? -0.581 5.926 -0.784 1 95.56 155 PRO B N 1
ATOM 3105 C CA . PRO B 1 155 ? -1.398 5.43 0.325 1 95.56 155 PRO B CA 1
ATOM 3106 C C . PRO B 1 155 ? -0.719 5.602 1.682 1 95.56 155 PRO B C 1
ATOM 3108 O O . PRO B 1 155 ? 0.503 5.465 1.786 1 95.56 155 PRO B O 1
ATOM 3111 N N . GLY B 1 156 ? -1.48 5.895 2.676 1 96 156 GLY B N 1
ATOM 3112 C CA . GLY B 1 156 ? -1.004 5.812 4.047 1 96 156 GLY B CA 1
ATOM 3113 C C . GLY B 1 156 ? -1.051 4.402 4.609 1 96 156 GLY B C 1
ATOM 3114 O O . GLY B 1 156 ? -1.584 3.492 3.973 1 96 156 GLY B O 1
ATOM 3115 N N . VAL B 1 157 ? -0.479 4.266 5.754 1 93.81 157 VAL B N 1
ATOM 3116 C CA . VAL B 1 157 ? -0.357 2.932 6.332 1 93.81 157 VAL B CA 1
ATOM 3117 C C . VAL B 1 157 ? -1.744 2.367 6.633 1 93.81 157 VAL B C 1
ATOM 3119 O O . VAL B 1 157 ? -1.983 1.169 6.465 1 93.81 157 VAL B O 1
ATOM 3122 N N . SER B 1 158 ? -2.652 3.184 7.098 1 90.38 158 SER B N 1
ATOM 3123 C CA . SER B 1 158 ? -4.004 2.721 7.391 1 90.38 158 SER B CA 1
ATOM 3124 C C . SER B 1 158 ? -4.707 2.238 6.125 1 90.38 158 SER B C 1
ATOM 3126 O O . SER B 1 158 ? -5.488 1.286 6.168 1 90.38 158 SER B O 1
ATOM 3128 N N . CYS B 1 159 ? -4.453 2.914 5.062 1 91 159 CYS B N 1
ATOM 3129 C CA . CYS B 1 159 ? -5.004 2.49 3.781 1 91 159 CYS B CA 1
ATOM 3130 C C . CYS B 1 159 ? -4.48 1.112 3.393 1 91 159 CYS B C 1
ATOM 3132 O O . CYS B 1 159 ? -5.234 0.276 2.893 1 91 159 CYS B O 1
ATOM 3134 N N . LEU B 1 160 ? -3.213 0.908 3.609 1 91.88 160 LEU B N 1
ATOM 3135 C CA . LEU B 1 160 ? -2.621 -0.386 3.287 1 91.88 160 LEU B CA 1
ATOM 3136 C C . LEU B 1 160 ? -3.287 -1.502 4.086 1 91.88 160 LEU B C 1
ATOM 3138 O O . LEU B 1 160 ? -3.662 -2.533 3.525 1 91.88 160 LEU B O 1
ATOM 3142 N N . VAL B 1 161 ? -3.445 -1.269 5.328 1 91.25 161 VAL B N 1
ATOM 3143 C CA . VAL B 1 161 ? -4.047 -2.26 6.215 1 91.25 161 VAL B CA 1
ATOM 3144 C C . VAL B 1 161 ? -5.484 -2.535 5.781 1 91.25 161 VAL B C 1
ATOM 3146 O O . VAL B 1 161 ? -5.895 -3.693 5.668 1 91.25 161 VAL B O 1
ATOM 3149 N N . HIS B 1 162 ? -6.16 -1.494 5.527 1 86.94 162 HIS B N 1
ATOM 3150 C CA . HIS B 1 162 ? -7.551 -1.61 5.109 1 86.94 162 HIS B CA 1
ATOM 3151 C C . HIS B 1 162 ? -7.672 -2.375 3.795 1 86.94 162 HIS B C 1
ATOM 3153 O O . HIS B 1 162 ? -8.586 -3.188 3.627 1 86.94 162 HIS B O 1
ATOM 3159 N N . SER B 1 163 ? -6.801 -2.076 2.943 1 86.31 163 SER B N 1
ATOM 3160 C CA . SER B 1 163 ? -6.832 -2.715 1.631 1 86.31 163 SER B CA 1
ATOM 3161 C C . SER B 1 163 ? -6.707 -4.23 1.75 1 86.31 163 SER B C 1
ATOM 3163 O O . SER B 1 163 ? -7.438 -4.973 1.089 1 86.31 163 SER B O 1
ATOM 3165 N N . MET B 1 164 ? -5.766 -4.707 2.533 1 88.44 164 MET B N 1
ATOM 3166 C CA . MET B 1 164 ? -5.531 -6.145 2.682 1 88.44 164 MET B CA 1
ATOM 3167 C C . MET B 1 164 ? -6.742 -6.828 3.309 1 88.44 164 MET B C 1
ATOM 3169 O O . MET B 1 164 ? -7.094 -7.945 2.924 1 88.44 164 MET B O 1
ATOM 3173 N N . ARG B 1 165 ? -7.383 -6.133 4.152 1 83.88 165 ARG B N 1
ATOM 3174 C CA . ARG B 1 165 ? -8.586 -6.664 4.789 1 83.88 165 ARG B CA 1
ATOM 3175 C C . ARG B 1 165 ? -9.719 -6.824 3.779 1 83.88 165 ARG B C 1
ATOM 3177 O O . ARG B 1 165 ? -10.445 -7.812 3.809 1 83.88 165 ARG B O 1
ATOM 3184 N N . GLU B 1 166 ? -9.758 -5.938 2.896 1 85 166 GLU B N 1
ATOM 3185 C CA . GLU B 1 166 ? -10.898 -5.891 1.987 1 85 166 GLU B CA 1
ATOM 3186 C C . GLU B 1 166 ? -10.641 -6.73 0.737 1 85 166 GLU B C 1
ATOM 3188 O O . GLU B 1 166 ? -11.578 -7.285 0.153 1 85 166 GLU B O 1
ATOM 3193 N N . CYS B 1 167 ? -9.453 -6.809 0.334 1 86.12 167 CYS B N 1
ATOM 3194 C CA . CYS B 1 167 ? -9.156 -7.328 -0.997 1 86.12 167 CYS B CA 1
ATOM 3195 C C . CYS B 1 167 ? -8.836 -8.812 -0.944 1 86.12 167 CYS B C 1
ATOM 3197 O O . CYS B 1 167 ? -8.82 -9.492 -1.977 1 86.12 167 CYS B O 1
ATOM 3199 N N . THR B 1 168 ? -8.625 -9.391 0.202 1 83.56 168 THR B N 1
ATOM 3200 C CA . THR B 1 168 ? -8.195 -10.781 0.28 1 83.56 168 THR B CA 1
ATOM 3201 C C . THR B 1 168 ? -9.18 -11.609 1.09 1 83.56 168 THR B C 1
ATOM 3203 O O . THR B 1 168 ? -9.531 -11.25 2.217 1 83.56 168 THR B O 1
ATOM 3206 N N . ALA B 1 169 ? -9.586 -12.719 0.543 1 76.94 169 ALA B N 1
ATOM 3207 C CA . ALA B 1 169 ? -10.625 -13.539 1.159 1 76.94 169 ALA B CA 1
ATOM 3208 C C . ALA B 1 169 ? -10.039 -14.461 2.227 1 76.94 169 ALA B C 1
ATOM 3210 O O . ALA B 1 169 ? -10.703 -14.781 3.213 1 76.94 169 ALA B O 1
ATOM 3211 N N . LEU B 1 170 ? -8.82 -14.891 1.982 1 80.31 170 LEU B N 1
ATOM 3212 C CA . LEU B 1 170 ? -8.305 -15.969 2.816 1 80.31 170 LEU B CA 1
ATOM 3213 C C . LEU B 1 170 ? -7.254 -15.453 3.791 1 80.31 170 LEU B C 1
ATOM 3215 O O . LEU B 1 170 ? -6.73 -16.219 4.609 1 80.31 170 LEU B O 1
ATOM 3219 N N . LEU B 1 171 ? -6.91 -14.195 3.754 1 83.5 171 LEU B N 1
ATOM 3220 C CA . LEU B 1 171 ? -5.828 -13.695 4.594 1 83.5 171 LEU B CA 1
ATOM 3221 C C . LEU B 1 171 ? -6.371 -13.133 5.902 1 83.5 171 LEU B C 1
ATOM 3223 O O . LEU B 1 171 ? -7.453 -12.539 5.93 1 83.5 171 LEU B O 1
ATOM 3227 N N . PRO B 1 172 ? -5.633 -13.297 6.98 1 82.56 172 PRO B N 1
ATOM 3228 C CA . PRO B 1 172 ? -6.07 -12.773 8.281 1 82.56 172 PRO B CA 1
ATOM 3229 C C . PRO B 1 172 ? -6.004 -11.25 8.352 1 82.56 172 PRO B C 1
ATOM 3231 O O . PRO B 1 172 ? -5.215 -10.625 7.641 1 82.56 172 PRO B O 1
ATOM 3234 N N . GLN B 1 173 ? -6.914 -10.719 9.258 1 80.06 173 GLN B N 1
ATOM 3235 C CA . GLN B 1 173 ? -6.859 -9.281 9.531 1 80.06 173 GLN B CA 1
ATOM 3236 C C . GLN B 1 173 ? -5.742 -8.961 10.523 1 80.06 173 GLN B C 1
ATOM 3238 O O . GLN B 1 173 ? -5.531 -9.688 11.492 1 80.06 173 GLN B O 1
ATOM 3243 N N . THR B 1 174 ? -4.875 -8.008 10.094 1 81.94 174 THR B N 1
ATOM 3244 C CA . THR B 1 174 ? -3.748 -7.664 10.953 1 81.94 174 THR B CA 1
ATOM 3245 C C . THR B 1 174 ? -3.482 -6.16 10.914 1 81.94 174 THR B C 1
ATOM 3247 O O . THR B 1 174 ? -4.145 -5.422 10.188 1 81.94 174 THR B O 1
ATOM 3250 N N . LEU B 1 175 ? -2.59 -5.707 11.867 1 77.88 175 LEU B N 1
ATOM 3251 C CA . LEU B 1 175 ? -2.168 -4.312 11.945 1 77.88 175 LEU B CA 1
ATOM 3252 C C . LEU B 1 175 ? -0.72 -4.156 11.492 1 77.88 175 LEU B C 1
ATOM 3254 O O . LEU B 1 175 ? 0.005 -5.145 11.367 1 77.88 175 LEU B O 1
ATOM 3258 N N . ALA B 1 176 ? -0.425 -2.936 11.062 1 83.06 176 ALA B N 1
ATOM 3259 C CA . ALA B 1 176 ? 0.98 -2.641 10.789 1 83.06 176 ALA B CA 1
ATOM 3260 C C . ALA B 1 176 ? 1.729 -2.322 12.086 1 83.06 176 ALA B C 1
ATOM 3262 O O . ALA B 1 176 ? 1.481 -1.293 12.711 1 83.06 176 ALA B O 1
ATOM 3263 N N . ARG B 1 177 ? 2.551 -3.244 12.523 1 83.31 177 ARG B N 1
ATOM 3264 C CA . ARG B 1 177 ? 3.367 -3.057 13.719 1 83.31 177 ARG B CA 1
ATOM 3265 C C . ARG B 1 177 ? 4.848 -3.246 13.406 1 83.31 177 ARG B C 1
ATOM 3267 O O . ARG B 1 177 ? 5.199 -3.918 12.438 1 83.31 177 ARG B O 1
ATOM 3274 N N . GLU B 1 178 ? 5.625 -2.566 14.25 1 85.31 178 GLU B N 1
ATOM 3275 C CA . GLU B 1 178 ? 7.07 -2.697 14.094 1 85.31 178 GLU B CA 1
ATOM 3276 C C . GLU B 1 178 ? 7.5 -4.16 14.156 1 85.31 178 GLU B C 1
ATOM 3278 O O . GLU B 1 178 ? 6.996 -4.93 14.977 1 85.31 178 GLU B O 1
ATOM 3283 N N . SER B 1 179 ? 8.344 -4.52 13.266 1 85.38 179 SER B N 1
ATOM 3284 C CA . SER B 1 179 ? 8.883 -5.875 13.188 1 85.38 179 SER B CA 1
ATOM 3285 C C . SER B 1 179 ? 10.391 -5.863 12.977 1 85.38 179 SER B C 1
ATOM 3287 O O . SER B 1 179 ? 10.906 -5.051 12.203 1 85.38 179 SER B O 1
ATOM 3289 N N . GLU B 1 180 ? 11.031 -6.668 13.695 1 85.06 180 GLU B N 1
ATOM 3290 C CA . GLU B 1 180 ? 12.484 -6.754 13.555 1 85.06 180 GLU B CA 1
ATOM 3291 C C . GLU B 1 180 ? 12.867 -7.578 12.328 1 85.06 180 GLU B C 1
ATOM 3293 O O . GLU B 1 180 ? 13.828 -7.25 11.633 1 85.06 180 GLU B O 1
ATOM 3298 N N . LYS B 1 181 ? 12.07 -8.648 12.117 1 93.19 181 LYS B N 1
ATOM 3299 C CA . LYS B 1 181 ? 12.344 -9.531 10.984 1 93.19 181 LYS B CA 1
ATOM 3300 C C . LYS B 1 181 ? 11.281 -9.367 9.891 1 93.19 181 LYS B C 1
ATOM 3302 O O . LYS B 1 181 ? 10.117 -9.125 10.188 1 93.19 181 LYS B O 1
ATOM 3307 N N . ILE B 1 182 ? 11.789 -9.516 8.688 1 96 182 ILE B N 1
ATOM 3308 C CA . ILE B 1 182 ? 10.828 -9.367 7.602 1 96 182 ILE B CA 1
ATOM 3309 C C . ILE B 1 182 ? 10.328 -10.742 7.156 1 96 182 ILE B C 1
ATOM 3311 O O . ILE B 1 182 ? 9.18 -10.891 6.742 1 96 182 ILE B O 1
ATOM 3315 N N . VAL B 1 183 ? 11.203 -11.719 7.172 1 97 183 VAL B N 1
ATOM 3316 C CA . VAL B 1 183 ? 10.82 -13.062 6.77 1 97 183 VAL B CA 1
ATOM 3317 C C . VAL B 1 183 ? 10.188 -13.797 7.953 1 97 183 VAL B C 1
ATOM 3319 O O . VAL B 1 183 ? 10.781 -13.883 9.031 1 97 183 VAL B O 1
ATOM 3322 N N . CYS B 1 184 ? 8.984 -14.25 7.742 1 95.62 184 CYS B N 1
ATOM 3323 C CA . CYS B 1 184 ? 8.25 -14.938 8.797 1 95.62 184 CYS B CA 1
ATOM 3324 C C . CYS B 1 184 ? 7.73 -16.281 8.305 1 95.62 184 CYS B C 1
ATOM 3326 O O . CYS B 1 184 ? 7.812 -16.594 7.117 1 95.62 184 CYS B O 1
ATOM 3328 N N . ASP B 1 185 ? 7.234 -17.062 9.281 1 94.5 185 ASP B N 1
ATOM 3329 C CA . ASP B 1 185 ? 6.754 -18.391 8.898 1 94.5 185 ASP B CA 1
ATOM 3330 C C . ASP B 1 185 ? 5.254 -18.531 9.148 1 94.5 185 ASP B C 1
ATOM 3332 O O . ASP B 1 185 ? 4.66 -19.562 8.844 1 94.5 185 ASP B O 1
ATOM 3336 N N . SER B 1 186 ? 4.609 -17.484 9.641 1 93.5 186 SER B N 1
ATOM 3337 C CA . SER B 1 186 ? 3.156 -17.469 9.781 1 93.5 186 SER B CA 1
ATOM 3338 C C . SER B 1 186 ? 2.527 -16.391 8.914 1 93.5 186 SER B C 1
ATOM 3340 O O . SER B 1 186 ? 3.133 -15.344 8.688 1 93.5 186 SER B O 1
ATOM 3342 N N . THR B 1 187 ? 1.295 -16.688 8.5 1 91 187 THR B N 1
ATOM 3343 C CA . THR B 1 187 ? 0.609 -15.758 7.613 1 91 187 THR B CA 1
ATOM 3344 C C . THR B 1 187 ? 0.385 -14.414 8.305 1 91 187 THR B C 1
ATOM 3346 O O . THR B 1 187 ? 0.658 -13.359 7.734 1 91 187 THR B O 1
ATOM 3349 N N . ALA B 1 188 ? -0.082 -14.477 9.578 1 91 188 ALA B N 1
ATOM 3350 C CA . ALA B 1 188 ? -0.357 -13.25 10.32 1 91 188 ALA B CA 1
ATOM 3351 C C . ALA B 1 188 ? 0.908 -12.414 10.492 1 91 188 ALA B C 1
ATOM 3353 O O . ALA B 1 188 ? 0.9 -11.211 10.234 1 91 188 ALA B O 1
ATOM 3354 N N . ALA B 1 189 ? 1.978 -13.07 10.852 1 94 189 ALA B N 1
ATOM 3355 C CA . ALA B 1 189 ? 3.244 -12.375 11.062 1 94 189 ALA B CA 1
ATOM 3356 C C . ALA B 1 189 ? 3.787 -11.828 9.742 1 94 189 ALA B C 1
ATOM 3358 O O . ALA B 1 189 ? 4.371 -10.742 9.711 1 94 189 ALA B O 1
ATOM 3359 N N . SER B 1 190 ? 3.637 -12.586 8.719 1 95.25 190 SER B N 1
ATOM 3360 C CA . SER B 1 190 ? 4.137 -12.164 7.41 1 95.25 190 SER B CA 1
ATOM 3361 C C . SER B 1 190 ? 3.396 -10.93 6.906 1 95.25 190 SER B C 1
ATOM 3363 O O . SER B 1 190 ? 3.977 -10.094 6.215 1 95.25 190 SER B O 1
ATOM 3365 N N . LEU B 1 191 ? 2.115 -10.938 7.199 1 94.12 191 LEU B N 1
ATOM 3366 C CA . LEU B 1 191 ? 1.314 -9.773 6.832 1 94.12 191 LEU B CA 1
ATOM 3367 C C . LEU B 1 191 ? 1.759 -8.539 7.605 1 94.12 191 LEU B C 1
ATOM 3369 O O . LEU B 1 191 ? 1.913 -7.461 7.031 1 94.12 191 LEU B O 1
ATOM 3373 N N . GLU B 1 192 ? 1.945 -8.703 8.883 1 94.25 192 GLU B N 1
ATOM 3374 C CA . GLU B 1 192 ? 2.396 -7.594 9.719 1 94.25 192 GLU B CA 1
ATOM 3375 C C . GLU B 1 192 ? 3.756 -7.074 9.266 1 94.25 192 GLU B C 1
ATOM 3377 O O . GLU B 1 192 ? 3.953 -5.867 9.141 1 94.25 192 GLU B O 1
ATOM 3382 N N . ALA B 1 193 ? 4.664 -7.973 8.984 1 95.06 193 ALA B N 1
ATOM 3383 C CA . ALA B 1 193 ? 6 -7.609 8.516 1 95.06 193 ALA B CA 1
ATOM 3384 C C . ALA B 1 193 ? 5.934 -6.926 7.156 1 95.06 193 ALA B C 1
ATOM 3386 O O . ALA B 1 193 ? 6.605 -5.918 6.93 1 95.06 193 ALA B O 1
ATOM 3387 N N . GLY B 1 194 ? 5.145 -7.461 6.297 1 96.06 194 GLY B N 1
ATOM 3388 C CA . GLY B 1 194 ? 5 -6.891 4.965 1 96.06 194 GLY B CA 1
ATOM 3389 C C . GLY B 1 194 ? 4.414 -5.488 4.98 1 96.06 194 GLY B C 1
ATOM 3390 O O . GLY B 1 194 ? 4.832 -4.629 4.199 1 96.06 194 GLY B O 1
ATOM 3391 N N . LEU B 1 195 ? 3.449 -5.312 5.832 1 95.06 195 LEU B N 1
ATOM 3392 C CA . LEU B 1 195 ? 2.828 -3.998 5.945 1 95.06 195 LEU B CA 1
ATOM 3393 C C . LEU B 1 195 ? 3.799 -2.988 6.543 1 95.06 195 LEU B C 1
ATOM 3395 O O . LEU B 1 195 ? 3.914 -1.863 6.051 1 95.06 195 LEU B O 1
ATOM 3399 N N . TYR B 1 196 ? 4.547 -3.381 7.566 1 94.75 196 TYR B N 1
ATOM 3400 C CA . TYR B 1 196 ? 5.492 -2.5 8.242 1 94.75 196 TYR B CA 1
ATOM 3401 C C . TYR B 1 196 ? 6.664 -2.152 7.336 1 94.75 196 TYR B C 1
ATOM 3403 O O . TYR B 1 196 ? 6.902 -0.978 7.043 1 94.75 196 TYR B O 1
ATOM 3411 N N . TRP B 1 197 ? 7.34 -3.133 6.828 1 95.31 197 TRP B N 1
ATOM 3412 C CA . TRP B 1 197 ? 8.523 -2.916 6 1 95.31 197 TRP B CA 1
ATOM 3413 C C . TRP B 1 197 ? 8.141 -2.367 4.633 1 95.31 197 TRP B C 1
ATOM 3415 O O . TRP B 1 197 ? 8.883 -1.578 4.043 1 95.31 197 TRP B O 1
ATOM 3425 N N . GLY B 1 198 ? 7.016 -2.824 4.203 1 96.44 198 GLY B N 1
ATOM 3426 C CA . GLY B 1 198 ? 6.539 -2.342 2.918 1 96.44 198 GLY B CA 1
ATOM 3427 C C . GLY B 1 198 ? 6.238 -0.855 2.912 1 96.44 198 GLY B C 1
ATOM 3428 O O . GLY B 1 198 ? 6.637 -0.139 1.993 1 96.44 198 GLY B O 1
ATOM 3429 N N . TYR B 1 199 ? 5.539 -0.432 3.934 1 96.12 199 TYR B N 1
ATOM 3430 C CA . TYR B 1 199 ? 5.227 0.99 4.016 1 96.12 199 TYR B CA 1
ATOM 3431 C C . TYR B 1 199 ? 6.496 1.82 4.164 1 96.12 199 TYR B C 1
ATOM 3433 O O . TYR B 1 199 ? 6.641 2.863 3.521 1 96.12 199 TYR B O 1
ATOM 3441 N N . ARG B 1 200 ? 7.352 1.381 5.008 1 96.38 200 ARG B N 1
ATOM 3442 C CA . ARG B 1 200 ? 8.625 2.074 5.195 1 96.38 200 ARG B CA 1
ATOM 3443 C C . ARG B 1 200 ? 9.398 2.17 3.883 1 96.38 200 ARG B C 1
ATOM 3445 O O . ARG B 1 200 ? 9.938 3.225 3.555 1 96.38 200 ARG B O 1
ATOM 3452 N N . ALA B 1 201 ? 9.422 1.11 3.154 1 96.81 201 ALA B N 1
ATOM 3453 C CA . ALA B 1 201 ? 10.117 1.083 1.871 1 96.81 201 ALA B CA 1
ATOM 3454 C C . ALA B 1 201 ? 9.461 2.029 0.871 1 96.81 201 ALA B C 1
ATOM 3456 O O . ALA B 1 201 ? 10.148 2.715 0.11 1 96.81 201 ALA B O 1
ATOM 3457 N N . MET B 1 202 ? 8.172 2.014 0.865 1 97.38 202 MET B N 1
ATOM 3458 C CA . MET B 1 202 ? 7.418 2.877 -0.04 1 97.38 202 MET B CA 1
ATOM 3459 C C . MET B 1 202 ? 7.77 4.344 0.19 1 97.38 202 MET B C 1
ATOM 3461 O O . MET B 1 202 ? 8.133 5.055 -0.749 1 97.38 202 MET B O 1
ATOM 3465 N N . VAL B 1 203 ? 7.723 4.766 1.428 1 97.94 203 VAL B N 1
ATOM 3466 C CA . VAL B 1 203 ? 7.98 6.164 1.763 1 97.94 203 VAL B CA 1
ATOM 3467 C C . VAL B 1 203 ? 9.438 6.504 1.48 1 97.94 203 VAL B C 1
ATOM 3469 O O . VAL B 1 203 ? 9.742 7.543 0.888 1 97.94 203 VAL B O 1
ATOM 3472 N N . GLU B 1 204 ? 10.32 5.637 1.855 1 97.12 204 GLU B N 1
ATOM 3473 C CA . GLU B 1 204 ? 11.742 5.848 1.611 1 97.12 204 GLU B CA 1
ATOM 3474 C C . GLU B 1 204 ? 12.039 5.93 0.117 1 97.12 204 GLU B C 1
ATOM 3476 O O . GLU B 1 204 ? 12.773 6.816 -0.329 1 97.12 204 GLU B O 1
ATOM 3481 N N . GLY B 1 205 ? 11.5 4.996 -0.605 1 96.94 205 GLY B N 1
ATOM 3482 C CA . GLY B 1 205 ? 11.742 4.965 -2.039 1 96.94 205 GLY B CA 1
ATOM 3483 C C . GLY B 1 205 ? 11.219 6.191 -2.758 1 96.94 205 GLY B C 1
ATOM 3484 O O . GLY B 1 205 ? 11.883 6.738 -3.641 1 96.94 205 GLY B O 1
ATOM 3485 N N . ILE B 1 206 ? 10.031 6.617 -2.398 1 97.88 206 ILE B N 1
ATOM 3486 C CA . ILE B 1 206 ? 9.453 7.82 -2.986 1 97.88 206 ILE B CA 1
ATOM 3487 C C . ILE B 1 206 ? 10.32 9.031 -2.646 1 97.88 206 ILE B C 1
ATOM 3489 O O . ILE B 1 206 ? 10.633 9.844 -3.52 1 97.88 206 ILE B O 1
ATOM 3493 N N . THR B 1 207 ? 10.719 9.148 -1.393 1 98 207 THR B N 1
ATOM 3494 C CA . THR B 1 207 ? 11.555 10.266 -0.958 1 98 207 THR B CA 1
ATOM 3495 C C . THR B 1 207 ? 12.867 10.297 -1.741 1 98 207 THR B C 1
ATOM 3497 O O . THR B 1 207 ? 13.273 11.352 -2.227 1 98 207 THR B O 1
ATOM 3500 N N . LYS B 1 208 ? 13.461 9.156 -1.92 1 96.25 208 LYS B N 1
ATOM 3501 C CA . LYS B 1 208 ? 14.719 9.078 -2.658 1 96.25 208 LYS B CA 1
ATOM 3502 C C . LYS B 1 208 ? 14.523 9.469 -4.121 1 96.25 208 LYS B C 1
ATOM 3504 O O . LYS B 1 208 ? 15.375 10.133 -4.711 1 96.25 208 LYS B O 1
ATOM 3509 N N . GLN B 1 209 ? 13.438 8.984 -4.68 1 96.38 209 GLN B N 1
ATOM 3510 C CA . GLN B 1 209 ? 13.148 9.336 -6.066 1 96.38 209 GLN B CA 1
ATOM 3511 C C . GLN B 1 209 ? 12.93 10.836 -6.219 1 96.38 209 GLN B C 1
ATOM 3513 O O . GLN B 1 209 ? 13.375 11.438 -7.203 1 96.38 209 GLN B O 1
ATOM 3518 N N . ILE B 1 210 ? 12.227 11.445 -5.27 1 98 210 ILE B N 1
ATOM 3519 C CA . ILE B 1 210 ? 12.023 12.891 -5.266 1 98 210 ILE B CA 1
ATOM 3520 C C . ILE B 1 210 ? 13.367 13.602 -5.219 1 98 210 ILE B C 1
ATOM 3522 O O . ILE B 1 210 ? 13.617 14.539 -5.988 1 98 210 ILE B O 1
ATOM 3526 N N . MET B 1 211 ? 14.234 13.148 -4.352 1 96.94 211 MET B N 1
ATOM 3527 C CA . MET B 1 211 ? 15.555 13.758 -4.191 1 96.94 211 MET B CA 1
ATOM 3528 C C . MET B 1 211 ? 16.375 13.641 -5.473 1 96.94 211 MET B C 1
ATOM 3530 O O . MET B 1 211 ? 17.078 14.57 -5.844 1 96.94 211 MET B O 1
ATOM 3534 N N . ARG B 1 212 ? 16.25 12.555 -6.102 1 95.25 212 ARG B N 1
ATOM 3535 C CA . ARG B 1 212 ? 16.984 12.336 -7.344 1 95.25 212 ARG B CA 1
ATOM 3536 C C . ARG B 1 212 ? 16.5 13.281 -8.438 1 95.25 212 ARG B C 1
ATOM 3538 O O . ARG B 1 212 ? 17.297 13.75 -9.25 1 95.25 212 ARG B O 1
ATOM 3545 N N . GLU B 1 213 ? 15.211 13.5 -8.445 1 96 213 GLU B N 1
ATOM 3546 C CA . GLU B 1 213 ? 14.625 14.352 -9.477 1 96 213 GLU B CA 1
ATOM 3547 C C . GLU B 1 213 ? 14.836 15.828 -9.164 1 96 213 GLU B C 1
ATOM 3549 O O . GLU B 1 213 ? 14.766 16.672 -10.055 1 96 213 GLU B O 1
ATOM 3554 N N . SER B 1 214 ? 15.094 16.078 -7.895 1 95.5 214 SER B N 1
ATOM 3555 C CA . SER B 1 214 ? 15.117 17.469 -7.465 1 95.5 214 SER B CA 1
ATOM 3556 C C . SER B 1 214 ? 16.453 18.125 -7.766 1 95.5 214 SER B C 1
ATOM 3558 O O . SER B 1 214 ? 17.516 17.484 -7.609 1 95.5 214 SER B O 1
ATOM 3560 N N . THR B 1 215 ? 16.422 19.344 -8.227 1 92.44 215 THR B N 1
ATOM 3561 C CA . THR B 1 215 ? 17.625 20.156 -8.391 1 92.44 215 THR B C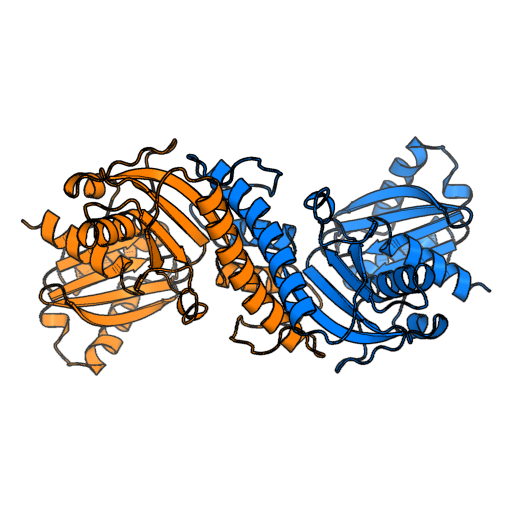A 1
ATOM 3562 C C . THR B 1 215 ? 17.891 20.984 -7.133 1 92.44 215 THR B C 1
ATOM 3564 O O . THR B 1 215 ? 18.906 21.688 -7.047 1 92.44 215 THR B O 1
ATOM 3567 N N . ARG B 1 216 ? 17.062 20.906 -6.125 1 94.88 216 ARG B N 1
ATOM 3568 C CA . ARG B 1 216 ? 17.156 21.656 -4.875 1 94.88 216 ARG B CA 1
ATOM 3569 C C . ARG B 1 216 ? 17.578 20.75 -3.727 1 94.88 216 ARG B C 1
ATOM 3571 O O . ARG B 1 216 ? 17.344 19.531 -3.752 1 94.88 216 ARG B O 1
ATOM 3578 N N . THR B 1 217 ? 18.312 21.406 -2.826 1 96.75 217 THR B N 1
ATOM 3579 C CA . THR B 1 217 ? 18.531 20.703 -1.562 1 96.75 217 THR B CA 1
ATOM 3580 C C . THR B 1 217 ? 17.312 20.812 -0.66 1 96.75 217 THR B C 1
ATOM 3582 O O . THR B 1 217 ? 16.984 21.906 -0.174 1 96.75 217 THR B O 1
ATOM 3585 N N . LEU B 1 218 ? 16.672 19.734 -0.419 1 98.12 218 LEU B N 1
ATOM 3586 C CA . LEU B 1 218 ? 15.406 19.734 0.305 1 98.12 218 LEU B CA 1
ATOM 3587 C C . LEU B 1 218 ? 15.609 19.328 1.759 1 98.12 218 LEU B C 1
ATOM 3589 O O . LEU B 1 218 ? 16.266 18.312 2.037 1 98.12 218 LEU B O 1
ATOM 3593 N N . ARG B 1 219 ? 15.18 20.109 2.684 1 98.12 219 ARG B N 1
ATOM 3594 C CA . ARG B 1 219 ? 15.008 19.656 4.062 1 98.12 219 ARG B CA 1
ATOM 3595 C C . ARG B 1 219 ? 13.719 18.859 4.223 1 98.12 219 ARG B C 1
ATOM 3597 O O . ARG B 1 219 ? 12.633 19.344 3.869 1 98.12 219 ARG B O 1
ATOM 3604 N N . VAL B 1 220 ? 13.82 17.641 4.754 1 98.38 220 VAL B N 1
ATOM 3605 C CA . VAL B 1 220 ? 12.688 16.719 4.785 1 98.38 220 VAL B CA 1
ATOM 3606 C C . VAL B 1 220 ? 12.031 16.766 6.168 1 98.38 220 VAL B C 1
ATOM 3608 O O . VAL B 1 220 ? 12.664 16.422 7.168 1 98.38 220 VAL B O 1
ATOM 3611 N N . ILE B 1 221 ? 10.781 17.172 6.203 1 98.12 221 ILE B N 1
ATOM 3612 C CA . ILE B 1 221 ? 9.992 17.25 7.426 1 98.12 221 ILE B CA 1
ATOM 3613 C C . ILE B 1 221 ? 8.836 16.234 7.355 1 98.12 221 ILE B C 1
ATOM 3615 O O . ILE B 1 221 ? 8.109 16.188 6.363 1 98.12 221 ILE B O 1
ATOM 3619 N N . ALA B 1 222 ? 8.688 15.461 8.375 1 98.06 222 ALA B N 1
ATOM 3620 C CA . ALA B 1 222 ? 7.625 14.461 8.398 1 98.06 222 ALA B CA 1
ATOM 3621 C C . ALA B 1 222 ? 6.645 14.734 9.539 1 98.06 222 ALA B C 1
ATOM 3623 O O . ALA B 1 222 ? 7.047 15.148 10.625 1 98.06 222 ALA B O 1
ATOM 3624 N N . THR B 1 223 ? 5.402 14.508 9.25 1 97.31 223 THR B N 1
ATOM 3625 C CA . THR B 1 223 ? 4.328 14.633 10.234 1 97.31 223 THR B CA 1
ATOM 3626 C C . THR B 1 223 ? 3.217 13.625 9.938 1 97.31 223 THR B C 1
ATOM 3628 O O . THR B 1 223 ? 3.391 12.719 9.117 1 97.31 223 THR B O 1
ATOM 3631 N N . GLY B 1 224 ? 2.158 13.664 10.727 1 94.81 224 GLY B N 1
ATOM 3632 C CA . GLY B 1 224 ? 1.037 12.758 10.531 1 94.81 224 GLY B CA 1
ATOM 3633 C C . GLY B 1 224 ? 1.046 11.586 11.492 1 94.81 224 GLY B C 1
ATOM 3634 O O . GLY B 1 224 ? 2.021 11.375 12.219 1 94.81 224 GLY B O 1
ATOM 3635 N N . GLY B 1 225 ? -0.044 10.836 11.453 1 91.19 225 GLY B N 1
ATOM 3636 C CA . GLY B 1 225 ? -0.225 9.711 12.359 1 91.19 225 GLY B CA 1
ATOM 3637 C C . GLY B 1 225 ? 0.731 8.562 12.078 1 91.19 225 GLY B C 1
ATOM 3638 O O . GLY B 1 225 ? 1 7.75 12.961 1 91.19 225 GLY B O 1
ATOM 3639 N N . GLY B 1 226 ? 1.282 8.469 10.883 1 92.56 226 GLY B N 1
ATOM 3640 C CA . GLY B 1 226 ? 2.104 7.34 10.469 1 92.56 226 GLY B CA 1
ATOM 3641 C C . GLY B 1 226 ? 3.57 7.512 10.812 1 92.56 226 GLY B C 1
ATOM 3642 O O . GLY B 1 226 ? 4.359 6.574 10.68 1 92.56 226 GLY B O 1
ATOM 3643 N N . VAL B 1 227 ? 3.994 8.633 11.383 1 93.94 227 VAL B N 1
ATOM 3644 C CA . VAL B 1 227 ? 5.41 8.938 11.547 1 93.94 227 VAL B CA 1
ATOM 3645 C C . VAL B 1 227 ? 6.02 8.023 12.609 1 93.94 227 VAL B C 1
ATOM 3647 O O . VAL B 1 227 ? 7.234 7.832 12.648 1 93.94 227 VAL B O 1
ATOM 3650 N N . GLY B 1 228 ? 5.188 7.465 13.508 1 90.94 228 GLY B N 1
ATOM 3651 C CA . GLY B 1 228 ? 5.68 6.57 14.539 1 90.94 228 GLY B CA 1
ATOM 3652 C C . GLY B 1 228 ? 6.41 5.363 13.992 1 90.94 228 GLY B C 1
ATOM 3653 O O . GLY B 1 228 ? 7.234 4.758 14.68 1 90.94 228 GLY B O 1
ATOM 3654 N N . LEU B 1 229 ? 6.199 5.004 12.766 1 91.81 229 LEU B N 1
ATOM 3655 C CA . LEU B 1 229 ? 6.82 3.854 12.117 1 91.81 229 LEU B CA 1
ATOM 3656 C C . LEU B 1 229 ? 8.211 4.203 11.602 1 91.81 229 LEU B C 1
ATOM 3658 O O . LEU B 1 229 ? 8.938 3.332 11.117 1 91.81 229 LEU B O 1
ATOM 3662 N N . PHE B 1 230 ? 8.625 5.547 11.758 1 92.06 230 PHE B N 1
ATOM 3663 C CA . PHE B 1 230 ? 9.859 6.023 11.141 1 92.06 230 PHE B CA 1
ATOM 3664 C C . PHE B 1 230 ? 10.797 6.621 12.188 1 92.06 230 PHE B C 1
ATOM 3666 O O . PHE B 1 230 ? 11.555 7.543 11.898 1 92.06 230 PHE B O 1
ATOM 3673 N N . ARG B 1 231 ? 10.898 6.32 13.391 1 77.19 231 ARG B N 1
ATOM 3674 C CA . ARG B 1 231 ? 11.672 6.938 14.469 1 77.19 231 ARG B CA 1
ATOM 3675 C C . ARG B 1 231 ? 13.172 6.812 14.203 1 77.19 231 ARG B C 1
ATOM 3677 O O . ARG B 1 231 ? 13.945 7.684 14.602 1 77.19 231 ARG B O 1
ATOM 3684 N N . ASN B 1 232 ? 13.672 5.918 13.289 1 80.56 232 ASN B N 1
ATOM 3685 C CA . ASN B 1 232 ? 15.102 5.746 13.055 1 80.56 232 ASN B CA 1
ATOM 3686 C C . ASN B 1 232 ? 15.43 5.848 11.57 1 80.56 232 ASN B C 1
ATOM 3688 O O . ASN B 1 232 ? 16.328 5.156 11.078 1 80.56 232 ASN B O 1
ATOM 3692 N N . CYS B 1 233 ? 14.875 6.914 11.008 1 88.69 233 CYS B N 1
ATOM 3693 C CA . CYS B 1 233 ? 15.117 7.074 9.578 1 88.69 233 CYS B CA 1
ATOM 3694 C C . CYS B 1 233 ? 16.062 8.234 9.312 1 88.69 233 CYS B C 1
ATOM 3696 O O . CYS B 1 233 ? 15.773 9.375 9.664 1 88.69 233 CYS B O 1
ATOM 3698 N N . ASP B 1 234 ? 17.109 8.047 8.562 1 90.25 234 ASP B N 1
ATOM 3699 C CA . ASP B 1 234 ? 18.156 9.031 8.375 1 90.25 234 ASP B CA 1
ATOM 3700 C C . ASP B 1 234 ? 17.797 10.039 7.281 1 90.25 234 ASP B C 1
ATOM 3702 O O . ASP B 1 234 ? 18.391 11.109 7.191 1 90.25 234 ASP B O 1
ATOM 3706 N N . TYR B 1 235 ? 16.844 9.688 6.477 1 92.19 235 TYR B N 1
ATOM 3707 C CA . TYR B 1 235 ? 16.5 10.578 5.371 1 92.19 235 TYR B CA 1
ATOM 3708 C C . TYR B 1 235 ? 15.469 11.609 5.805 1 92.19 235 TYR B C 1
ATOM 3710 O O . TYR B 1 235 ? 15.148 12.531 5.047 1 92.19 235 TYR B O 1
ATOM 3718 N N . LEU B 1 236 ? 14.93 11.484 7 1 95.81 236 LEU B N 1
ATOM 3719 C CA . LEU B 1 236 ? 14.031 12.484 7.578 1 95.81 236 LEU B CA 1
ATOM 3720 C C . LEU B 1 236 ? 14.805 13.461 8.461 1 95.81 236 LEU B C 1
ATOM 3722 O O . LEU B 1 236 ? 15.375 13.062 9.484 1 95.81 236 LEU B O 1
ATOM 3726 N N . ASN B 1 237 ? 14.805 14.703 8.047 1 96.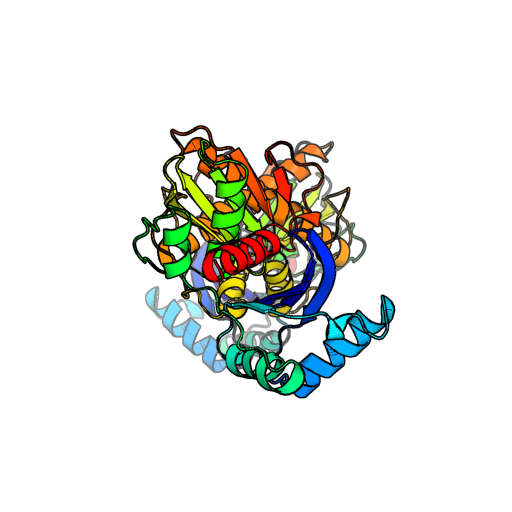56 237 ASN B N 1
ATOM 3727 C CA . ASN B 1 237 ? 15.555 15.711 8.797 1 96.56 237 ASN B CA 1
ATOM 3728 C C . ASN B 1 237 ? 14.852 16.078 10.102 1 96.56 237 ASN B C 1
ATOM 3730 O O . ASN B 1 237 ? 15.508 16.391 11.094 1 96.56 237 ASN B O 1
ATOM 3734 N N . HIS B 1 238 ? 13.547 16.141 10.078 1 96.44 238 HIS B N 1
ATOM 3735 C CA . HIS B 1 238 ? 12.75 16.531 11.234 1 96.44 238 HIS B CA 1
ATOM 3736 C C . HIS B 1 238 ? 11.414 15.789 11.258 1 96.44 238 HIS B C 1
ATOM 3738 O O . HIS B 1 238 ? 10.781 15.625 10.211 1 96.44 238 HIS B O 1
ATOM 3744 N N . ILE B 1 239 ? 11.078 15.32 12.422 1 96.69 239 ILE B N 1
ATOM 3745 C CA . ILE B 1 239 ? 9.781 14.703 12.656 1 96.69 239 ILE B CA 1
ATOM 3746 C C . ILE B 1 239 ? 9 15.508 13.695 1 96.69 239 ILE B C 1
ATOM 3748 O O . ILE B 1 239 ? 9.523 15.805 14.773 1 96.69 239 ILE B O 1
ATOM 3752 N N . ASP B 1 240 ? 7.816 15.945 13.344 1 95.81 240 ASP B N 1
ATOM 3753 C CA . ASP B 1 240 ? 6.961 16.703 14.25 1 95.81 240 ASP B CA 1
ATOM 3754 C C . ASP B 1 240 ? 5.504 16.266 14.133 1 95.81 240 ASP B C 1
ATOM 3756 O O . ASP B 1 240 ? 4.762 16.766 13.281 1 95.81 240 ASP B O 1
ATOM 3760 N N . GLU B 1 241 ? 5.031 15.469 15.055 1 94.44 241 GLU B N 1
ATOM 3761 C CA . GLU B 1 241 ? 3.678 14.922 15.031 1 94.44 241 GLU B CA 1
ATOM 3762 C C . GLU B 1 241 ? 2.631 16.016 15.195 1 94.44 241 GLU B C 1
ATOM 3764 O O . GLU B 1 241 ? 1.461 15.828 14.867 1 94.44 241 GLU B O 1
ATOM 3769 N N . LEU B 1 242 ? 2.996 17.188 15.68 1 96.06 242 LEU B N 1
ATOM 3770 C CA . LEU B 1 242 ? 2.053 18.266 15.984 1 96.06 242 LEU B CA 1
ATOM 3771 C C . LEU B 1 242 ? 2.121 19.359 14.93 1 96.06 242 LEU B C 1
ATOM 3773 O O . LEU B 1 242 ? 1.526 20.438 15.102 1 96.06 242 LEU B O 1
ATOM 3777 N N . LEU B 1 243 ? 2.781 19.078 13.875 1 97.81 243 LEU B N 1
ATOM 3778 C CA . LEU B 1 243 ? 3.016 20.109 12.859 1 97.81 243 LEU B CA 1
ATOM 3779 C C . LEU B 1 243 ? 1.701 20.734 12.398 1 97.81 243 LEU B C 1
ATOM 3781 O O . LEU B 1 243 ? 1.587 21.953 12.32 1 97.81 243 LEU B O 1
ATOM 3785 N N . THR B 1 244 ? 0.706 19.906 12.094 1 98.12 244 THR B N 1
ATOM 3786 C CA . THR B 1 244 ? -0.588 20.375 11.625 1 98.12 244 THR B CA 1
ATOM 3787 C C . THR B 1 244 ? -1.26 21.25 12.68 1 98.12 244 THR B C 1
ATOM 3789 O O . THR B 1 244 ? -1.784 22.328 12.367 1 98.12 244 THR B O 1
ATOM 3792 N N . ILE B 1 245 ? -1.212 20.828 13.938 1 98.06 245 ILE B N 1
ATOM 3793 C CA . ILE B 1 245 ? -1.818 21.562 15.039 1 98.06 245 ILE B CA 1
ATOM 3794 C C . ILE B 1 245 ? -1.132 22.922 15.188 1 98.06 245 ILE B C 1
ATOM 3796 O O . ILE B 1 245 ? -1.798 23.938 15.352 1 98.06 245 ILE B O 1
ATOM 3800 N N . LYS B 1 246 ? 0.165 22.906 15.141 1 97.75 246 LYS B N 1
ATOM 3801 C CA . LYS B 1 246 ? 0.918 24.156 15.234 1 97.75 246 LYS B CA 1
ATOM 3802 C C . LYS B 1 246 ? 0.528 25.125 14.125 1 97.75 246 LYS B C 1
ATOM 3804 O O . LYS B 1 246 ? 0.362 26.328 14.359 1 97.75 246 LYS B O 1
ATOM 3809 N N . GLY B 1 247 ? 0.384 24.578 12.93 1 98.25 247 GLY B N 1
ATOM 3810 C CA . GLY B 1 247 ? -0.055 25.391 11.812 1 98.25 247 GLY B CA 1
ATOM 3811 C C . GLY B 1 247 ? -1.435 26 12.016 1 98.25 247 GLY B C 1
ATOM 3812 O O . GLY B 1 247 ? -1.66 27.172 11.711 1 98.25 247 GLY B O 1
ATOM 3813 N N . ILE B 1 248 ? -2.344 25.188 12.523 1 98.25 248 ILE B N 1
ATOM 3814 C CA . ILE B 1 248 ? -3.705 25.641 12.789 1 98.25 248 ILE B CA 1
ATOM 3815 C C . ILE B 1 248 ? -3.674 26.797 13.781 1 98.25 248 ILE B C 1
ATOM 3817 O O . ILE B 1 248 ? -4.324 27.828 13.57 1 98.25 248 ILE B O 1
ATOM 3821 N N . VAL B 1 249 ? -2.908 26.688 14.812 1 97.19 249 VAL B N 1
ATOM 3822 C CA . VAL B 1 249 ? -2.816 27.703 15.859 1 97.19 249 VAL B CA 1
ATOM 3823 C C . VAL B 1 249 ? -2.191 28.984 15.289 1 97.19 249 VAL B C 1
ATOM 3825 O O . VAL B 1 249 ? -2.664 30.078 15.562 1 97.19 249 VAL B O 1
ATOM 3828 N N . GLN B 1 250 ? -1.179 28.859 14.516 1 97.06 250 GLN B N 1
ATOM 3829 C CA . GLN B 1 250 ? -0.513 30 13.906 1 97.06 250 GLN B CA 1
ATOM 3830 C C . GLN B 1 250 ? -1.469 30.781 13 1 97.06 250 GLN B C 1
ATOM 3832 O O . GLN B 1 250 ? -1.499 32 13.039 1 97.06 250 GLN B O 1
ATOM 3837 N N . ILE B 1 251 ? -2.199 30.031 12.219 1 97.44 251 ILE B N 1
ATOM 3838 C CA . ILE B 1 251 ? -3.156 30.656 11.312 1 97.44 251 ILE B CA 1
ATOM 3839 C C . ILE B 1 251 ? -4.219 31.406 12.117 1 97.44 251 ILE B C 1
ATOM 3841 O O . ILE B 1 251 ? -4.555 32.562 11.812 1 97.44 251 ILE B O 1
ATOM 3845 N N . TYR B 1 252 ? -4.711 30.781 13.141 1 96.88 252 TYR B N 1
ATOM 3846 C CA . TYR B 1 252 ? -5.699 31.406 14.008 1 96.88 252 TYR B CA 1
ATOM 3847 C C . TYR B 1 252 ? -5.172 32.719 14.57 1 96.88 252 TYR B C 1
ATOM 3849 O O . TYR B 1 252 ? -5.855 33.75 14.516 1 96.88 252 TYR B O 1
ATOM 3857 N N . GLU B 1 253 ? -4.004 32.719 15.125 1 94.94 253 GLU B N 1
ATOM 3858 C CA . GLU B 1 253 ? -3.408 33.875 15.758 1 94.94 253 GLU B CA 1
ATOM 3859 C C . GLU B 1 253 ? -3.205 35 14.742 1 94.94 253 GLU B C 1
ATOM 3861 O O . GLU B 1 253 ? -3.412 36.188 15.062 1 94.94 253 GLU B O 1
ATOM 3866 N N . LYS B 1 254 ? -2.838 34.625 13.562 1 94.44 254 LYS B N 1
ATOM 3867 C CA . LYS B 1 254 ? -2.629 35.625 12.523 1 94.44 254 LYS B CA 1
ATOM 3868 C C . LYS B 1 254 ? -3.951 36.25 12.086 1 94.44 254 LYS B C 1
ATOM 3870 O O . LYS B 1 254 ? -4 37.406 11.711 1 94.44 254 LYS B O 1
ATOM 3875 N N . THR B 1 255 ? -4.984 35.438 12.102 1 92.12 255 THR B N 1
ATOM 3876 C CA . THR B 1 255 ? -6.289 35.906 11.648 1 92.12 255 THR B CA 1
ATOM 3877 C C . THR B 1 255 ? -6.938 36.812 12.703 1 92.12 255 THR B C 1
ATOM 3879 O O . THR B 1 255 ? -7.777 37.625 12.375 1 92.12 255 THR B O 1
ATOM 3882 N N . GLN B 1 256 ? -6.68 36.656 14 1 87.31 256 GLN B N 1
ATOM 3883 C CA . GLN B 1 256 ? -7.242 37.438 15.086 1 87.31 256 GLN B CA 1
ATOM 3884 C C . GLN B 1 256 ? -6.512 38.781 15.227 1 87.31 256 GLN B C 1
ATOM 3886 O O . GLN B 1 256 ? -7.051 39.719 15.797 1 87.31 256 GLN B O 1
ATOM 3891 N N . GLY B 1 257 ? -5.277 38.906 14.781 1 69.81 257 GLY B N 1
ATOM 3892 C CA . GLY B 1 257 ? -4.543 40.156 14.859 1 69.81 257 GLY B CA 1
ATOM 3893 C C . GLY B 1 257 ? -4.633 40.969 13.586 1 69.81 257 GLY B C 1
ATOM 3894 O O . GLY B 1 257 ? -5.059 42.125 13.625 1 69.81 257 GLY B O 1
#

Sequence (514 aa):
MIVAVDVGNTSTKIALCENGTVVDKWRISTCGKRTAAEYFSCISVLASRRSADILAGVRGAAISSVVPVVNRHVEELFERFFNISPVFITNSHADLFGLKICLAQPTIGADRVADLVAAKTVWPTSDLLVIDMGTATVFNLLDRNGGLYGQVVAPGVSCLVHSMRECTALLPQTLARESEKIVCDSTAASLEAGLYWGYRAMVEGITKQIMRESTRTLRVIATGGGVGLFRNCDYLNHIDELLTIKGIVQIYEKTQGMIVAVDVGNTSTKIALCENGTVVDKWRISTCGKRTAAEYFSCISVLASRRSADILAGVRGAAISSVVPVVNRHVEELFERFFNISPVFITNSHADLFGLKICLAQPTIGADRVADLVAAKTVWPTSDLLVIDMGTATVFNLLDRNGGLYGQVVAPGVSCLVHSMRECTALLPQTLARESEKIVCDSTAASLEAGLYWGYRAMVEGITKQIMRESTRTLRVIATGGGVGLFRNCDYLNHIDELLTIKGIVQIYEKTQG

Radius of gyration: 26.57 Å; Cα contacts (8 Å, |Δi|>4): 1097; chains: 2; bounding box: 46×80×70 Å